Protein AF-0000000069045043 (afdb_homodimer)

Solvent-accessible surface area (backbone atoms only — not comparable to full-atom values): 36443 Å² total; per-residue (Å²): 128,81,71,66,73,74,71,68,75,73,84,64,50,57,37,24,39,25,36,49,48,78,44,70,79,37,54,28,30,69,81,49,90,93,50,76,61,40,66,25,35,36,39,40,37,34,17,74,70,58,68,29,57,47,62,41,77,30,69,52,78,46,38,66,45,44,50,44,46,50,32,36,48,14,39,69,45,25,48,47,45,34,39,33,30,49,80,47,67,37,53,51,46,36,51,52,53,47,49,52,32,47,52,55,46,65,68,32,66,74,41,56,43,58,47,86,82,80,71,64,44,76,45,71,43,62,87,79,61,70,76,62,62,66,68,60,51,48,51,52,49,52,50,51,53,49,48,50,55,48,47,62,75,45,80,34,33,65,68,52,46,46,36,44,40,28,47,50,29,27,38,63,17,35,44,73,60,29,60,64,56,90,47,74,86,51,77,55,52,38,24,32,22,32,73,56,41,73,34,76,42,42,64,76,70,69,77,86,46,80,84,52,57,67,90,73,41,52,72,70,51,43,50,52,33,38,50,48,51,45,39,54,53,44,58,61,53,46,44,53,48,62,38,45,65,59,41,63,82,54,85,61,72,71,86,50,72,55,39,43,27,34,52,59,92,63,92,58,62,81,65,54,70,52,46,29,28,29,71,40,75,45,56,44,96,84,65,48,61,53,33,29,31,32,31,35,75,65,64,54,71,50,79,42,49,47,89,47,44,29,60,47,48,45,79,78,58,55,63,58,59,74,67,66,59,78,80,77,79,126,127,82,71,66,72,74,69,68,76,73,82,65,50,58,36,24,39,24,37,47,48,78,46,71,79,36,55,29,30,68,82,50,90,92,52,76,62,40,65,26,33,36,38,39,38,34,17,73,71,59,69,28,56,46,62,42,78,32,68,52,78,44,36,67,48,46,53,44,47,50,32,38,49,14,38,70,45,25,47,48,45,32,38,34,31,51,79,46,66,38,53,52,48,37,51,51,52,46,50,52,32,47,53,54,46,64,67,32,65,75,41,55,42,59,49,86,82,80,71,64,44,74,44,70,44,60,86,81,60,69,76,61,61,65,68,59,52,49,52,51,49,50,48,52,54,48,49,48,55,48,46,61,75,45,79,35,33,65,67,52,44,46,34,43,41,28,48,48,30,26,38,64,17,37,44,72,60,28,61,63,58,90,47,75,86,52,75,54,52,38,25,32,20,33,73,56,42,72,37,75,42,42,61,77,69,68,78,86,46,81,83,52,60,67,90,73,41,52,72,72,50,42,49,51,33,37,51,50,50,44,38,54,52,44,58,63,53,46,44,52,49,64,39,46,66,59,41,63,80,54,84,62,70,72,86,52,74,56,40,43,25,33,52,58,92,64,92,57,62,78,66,54,69,54,46,29,28,30,71,40,75,46,57,45,95,83,65,47,62,53,32,31,31,32,30,36,75,65,64,55,72,49,77,43,50,47,89,47,44,28,62,47,50,46,80,77,60,56,59,57,59,73,68,63,58,77,79,77,75,128

Structure (mmCIF, N/CA/C/O backbone):
data_AF-0000000069045043-model_v1
#
loop_
_entity.id
_entity.type
_entity.pdbx_description
1 polymer 'Integrase catalytic domain-containing protein'
#
loop_
_atom_site.group_PDB
_atom_site.id
_atom_site.type_symbol
_atom_site.label_atom_id
_atom_site.label_alt_id
_atom_site.label_comp_id
_atom_site.label_asym_id
_atom_site.label_entity_id
_atom_site.label_seq_id
_atom_site.pdbx_PDB_ins_code
_atom_site.Cartn_x
_atom_site.Cartn_y
_atom_site.Cartn_z
_atom_site.occupancy
_atom_site.B_iso_or_equiv
_atom_site.auth_seq_id
_atom_site.auth_comp_id
_atom_site.auth_asym_id
_atom_site.auth_atom_id
_atom_site.pdbx_PDB_model_num
ATOM 1 N N . MET A 1 1 ? -32.781 -23.781 15.734 1 20.22 1 MET A N 1
ATOM 2 C CA . MET A 1 1 ? -32.156 -22.547 15.234 1 20.22 1 MET A CA 1
ATOM 3 C C . MET A 1 1 ? -30.953 -22.156 16.062 1 20.22 1 MET A C 1
ATOM 5 O O . MET A 1 1 ? -31.078 -21.641 17.172 1 20.22 1 MET A O 1
ATOM 9 N N . ALA A 1 2 ? -29.953 -22.938 16.031 1 26.94 2 ALA A N 1
ATOM 10 C CA . ALA A 1 2 ? -28.844 -22.766 16.969 1 26.94 2 ALA A CA 1
ATOM 11 C C . ALA A 1 2 ? -28.312 -21.328 16.938 1 26.94 2 ALA A C 1
ATOM 13 O O . ALA A 1 2 ? -28.297 -20.688 15.891 1 26.94 2 ALA A O 1
ATOM 14 N N . HIS A 1 3 ? -28.609 -20.625 17.906 1 25.45 3 HIS A N 1
ATOM 15 C CA . HIS A 1 3 ? -28.266 -19.219 18.125 1 25.45 3 HIS A CA 1
ATOM 16 C C . HIS A 1 3 ? -26.781 -18.984 17.828 1 25.45 3 HIS A C 1
ATOM 18 O O . HIS A 1 3 ? -25.922 -19.625 18.406 1 25.45 3 HIS A O 1
ATOM 24 N N . LEU A 1 4 ? -26.5 -18.891 16.594 1 29.31 4 LEU A N 1
ATOM 25 C CA . LEU A 1 4 ? -25.125 -18.5 16.266 1 29.31 4 LEU A CA 1
ATOM 26 C C . LEU A 1 4 ? -24.609 -17.453 17.266 1 29.31 4 LEU A C 1
ATOM 28 O O . LEU A 1 4 ? -25.344 -16.531 17.625 1 29.31 4 LEU A O 1
ATOM 32 N N . PRO A 1 5 ? -24 -18 18.312 1 30.56 5 PRO A N 1
ATOM 33 C CA . PRO A 1 5 ? -23.562 -17 19.281 1 30.56 5 PRO A CA 1
ATOM 34 C C . PRO A 1 5 ? -23.281 -15.641 18.625 1 30.56 5 PRO A C 1
ATOM 36 O O . PRO A 1 5 ? -22.859 -15.586 17.469 1 30.56 5 PRO A O 1
ATOM 39 N N . ARG A 1 6 ? -24.094 -14.633 18.828 1 32.44 6 ARG A N 1
ATOM 40 C CA . ARG A 1 6 ? -23.969 -13.219 18.484 1 32.44 6 ARG A CA 1
ATOM 41 C C . ARG A 1 6 ? -22.531 -12.734 18.641 1 32.44 6 ARG A C 1
ATOM 43 O O . ARG A 1 6 ? -22.266 -11.867 19.484 1 32.44 6 ARG A O 1
ATOM 50 N N . GLU A 1 7 ? -21.672 -13.594 19.109 1 34.06 7 GLU A N 1
ATOM 51 C CA . GLU A 1 7 ? -20.406 -12.875 19.141 1 34.06 7 GLU A CA 1
ATOM 52 C C . GLU A 1 7 ? -20.25 -11.977 17.922 1 34.06 7 GLU A C 1
ATOM 54 O O . GLU A 1 7 ? -20.344 -12.445 16.781 1 34.06 7 GLU A O 1
ATOM 59 N N . ARG A 1 8 ? -20.766 -10.805 17.938 1 33.97 8 ARG A N 1
ATOM 60 C CA . ARG A 1 8 ? -20.625 -9.648 17.062 1 33.97 8 ARG A CA 1
ATOM 61 C C . ARG A 1 8 ? -19.312 -9.727 16.281 1 33.97 8 ARG A C 1
ATOM 63 O O . ARG A 1 8 ? -18.234 -9.836 16.859 1 33.97 8 ARG A O 1
ATOM 70 N N . VAL A 1 9 ? -19.125 -10.5 15.391 1 40.47 9 VAL A N 1
ATOM 71 C CA . VAL A 1 9 ? -18.016 -10.477 14.453 1 40.47 9 VAL A CA 1
ATOM 72 C C . VAL A 1 9 ? -17.406 -9.078 14.422 1 40.47 9 VAL A C 1
ATOM 74 O O . VAL A 1 9 ? -18.047 -8.125 13.984 1 40.47 9 VAL A O 1
ATOM 77 N N . THR A 1 10 ? -16.906 -8.508 15.469 1 49.28 10 THR A N 1
ATOM 78 C CA . THR A 1 10 ? -16.203 -7.23 15.469 1 49.28 10 THR A CA 1
ATOM 79 C C . THR A 1 10 ? -15.352 -7.086 14.211 1 49.28 10 THR A C 1
ATOM 81 O O . THR A 1 10 ? -14.445 -7.891 13.977 1 49.28 10 THR A O 1
ATOM 84 N N . TYR A 1 11 ? -15.852 -6.617 13.117 1 66.75 11 TYR A N 1
ATOM 85 C CA . TYR A 1 11 ? -15.211 -6.309 11.844 1 66.75 11 TYR A CA 1
ATOM 86 C C . TYR A 1 11 ? -13.875 -5.602 12.07 1 66.75 11 TYR A C 1
ATOM 88 O O . TYR A 1 11 ? -13.805 -4.633 12.828 1 66.75 11 TYR A O 1
ATOM 96 N N . ALA A 1 12 ? -12.836 -6.363 11.977 1 83.31 12 ALA A N 1
ATOM 97 C CA . ALA A 1 12 ? -11.523 -5.73 12 1 83.31 12 ALA A CA 1
ATOM 98 C C . ALA A 1 12 ? -11.016 -5.445 10.594 1 83.31 12 ALA A C 1
ATOM 100 O O . ALA A 1 12 ? -11.219 -6.254 9.68 1 83.31 12 ALA A O 1
ATOM 101 N N . ARG A 1 13 ? -10.586 -4.285 10.453 1 91.19 13 ARG A N 1
ATOM 102 C CA . ARG A 1 13 ? -9.992 -3.889 9.18 1 91.19 13 ARG A CA 1
ATOM 103 C C . ARG A 1 13 ? -8.836 -4.805 8.805 1 91.19 13 ARG A C 1
ATOM 105 O O . ARG A 1 13 ? -8.172 -5.371 9.68 1 91.19 13 ARG A O 1
ATOM 112 N N . PRO A 1 14 ? -8.641 -4.98 7.539 1 94.31 14 PRO A N 1
ATOM 113 C CA . PRO A 1 14 ? -7.449 -5.746 7.148 1 94.31 14 PRO A CA 1
ATOM 114 C C . PRO A 1 14 ? -6.176 -5.234 7.816 1 94.31 14 PRO A C 1
ATOM 116 O O . PRO A 1 14 ? -5.969 -4.02 7.918 1 94.31 14 PRO A O 1
ATOM 119 N N . PHE A 1 15 ? -5.434 -6.172 8.406 1 94.75 15 PHE A N 1
ATOM 120 C CA . PHE A 1 15 ? -4.109 -5.977 8.992 1 94.75 15 PHE A CA 1
ATOM 121 C C . PHE A 1 15 ? -4.211 -5.262 10.328 1 94.75 15 PHE A C 1
ATOM 123 O O . PHE A 1 15 ? -3.199 -4.844 10.898 1 94.75 15 PHE A O 1
ATOM 130 N N . ALA A 1 16 ? -5.426 -5.031 10.867 1 93.31 16 ALA A N 1
ATOM 131 C CA . ALA A 1 16 ? -5.531 -4.555 12.25 1 93.31 16 ALA A CA 1
ATOM 132 C C . ALA A 1 16 ? -4.805 -5.488 13.211 1 93.31 16 ALA A C 1
ATOM 134 O O . ALA A 1 16 ? -4.168 -5.035 14.164 1 93.31 16 ALA A O 1
ATOM 135 N N . ARG A 1 17 ? -4.949 -6.758 12.922 1 92.19 17 ARG A N 1
ATOM 136 C CA . ARG A 1 17 ? -4.188 -7.805 13.602 1 92.19 17 ARG A CA 1
ATOM 137 C C . ARG A 1 17 ? -3.229 -8.492 12.633 1 92.19 17 ARG A C 1
ATOM 139 O O . ARG A 1 17 ? -3.66 -9.133 11.672 1 92.19 17 ARG A O 1
ATOM 146 N N . SER A 1 18 ? -1.946 -8.32 12.945 1 92.62 18 SER A N 1
ATOM 147 C CA . SER A 1 18 ? -0.973 -8.773 11.961 1 92.62 18 SER A CA 1
ATOM 148 C C . SER A 1 18 ? 0.143 -9.578 12.617 1 92.62 18 SER A C 1
ATOM 150 O O . SER A 1 18 ? 0.594 -9.242 13.719 1 92.62 18 SER A O 1
ATOM 152 N N . GLY A 1 19 ? 0.479 -10.711 11.992 1 90.69 19 GLY A N 1
ATOM 153 C CA . GLY A 1 19 ? 1.694 -11.43 12.344 1 90.69 19 GLY A CA 1
ATOM 154 C C . GLY A 1 19 ? 2.92 -10.93 11.609 1 90.69 19 GLY A C 1
ATOM 155 O O . GLY A 1 19 ? 2.838 -10.547 10.438 1 90.69 19 GLY A O 1
ATOM 156 N N . LEU A 1 20 ? 4.059 -10.984 12.359 1 90.5 20 LEU A N 1
ATOM 157 C CA . LEU A 1 20 ? 5.316 -10.484 11.82 1 90.5 20 LEU A CA 1
ATOM 158 C C . LEU A 1 20 ? 6.379 -11.578 11.805 1 90.5 20 LEU A C 1
ATOM 160 O O . LEU A 1 20 ? 6.516 -12.32 12.781 1 90.5 20 LEU A O 1
ATOM 164 N N . ASP A 1 21 ? 7.109 -11.586 10.633 1 86.81 21 ASP A N 1
ATOM 165 C CA . ASP A 1 21 ? 8.242 -12.492 10.516 1 86.81 21 ASP A CA 1
ATOM 166 C C . ASP A 1 21 ? 9.281 -11.953 9.531 1 86.81 21 ASP A C 1
ATOM 168 O O . ASP A 1 21 ? 8.961 -11.117 8.688 1 86.81 21 ASP A O 1
ATOM 172 N N . PHE A 1 22 ? 10.523 -12.406 9.727 1 88.12 22 PHE A N 1
ATOM 173 C CA . PHE A 1 22 ? 11.586 -12.062 8.789 1 88.12 22 PHE A CA 1
ATOM 174 C C . PHE A 1 22 ? 12.008 -13.281 7.977 1 88.12 22 PHE A C 1
ATOM 176 O O . PHE A 1 22 ? 11.945 -14.406 8.469 1 88.12 22 PHE A O 1
ATOM 183 N N . CYS A 1 23 ? 12.289 -12.992 6.762 1 88.69 23 CYS A N 1
ATOM 184 C CA . CYS A 1 23 ? 12.93 -13.992 5.91 1 88.69 23 CYS A CA 1
ATOM 185 C C . CYS A 1 23 ? 14.219 -13.445 5.301 1 88.69 23 CYS A C 1
ATOM 187 O O . CYS A 1 23 ? 14.328 -12.25 5.043 1 88.69 23 CYS A O 1
ATOM 189 N N . GLY A 1 24 ? 15.164 -14.383 5.035 1 87.25 24 GLY A N 1
ATOM 190 C CA . GLY A 1 24 ? 16.453 -13.984 4.496 1 87.25 24 GLY A CA 1
ATOM 191 C C . GLY A 1 24 ? 17.625 -14.641 5.211 1 87.25 24 GLY A C 1
ATOM 192 O O . GLY A 1 24 ? 17.438 -15.57 6 1 87.25 24 GLY A O 1
ATOM 193 N N . PRO A 1 25 ? 18.891 -14.242 4.902 1 90 25 PRO A N 1
ATOM 194 C CA . PRO A 1 25 ? 19.266 -13.055 4.141 1 90 25 PRO A CA 1
ATOM 195 C C . PRO A 1 25 ? 19.188 -13.266 2.629 1 90 25 PRO A C 1
ATOM 197 O O . PRO A 1 25 ? 19.219 -14.406 2.164 1 90 25 PRO A O 1
ATOM 200 N N . ILE A 1 26 ? 18.969 -12.148 1.922 1 91.75 26 ILE A N 1
ATOM 201 C CA . ILE A 1 26 ? 19.062 -12.125 0.467 1 91.75 26 ILE A CA 1
ATOM 202 C C . ILE A 1 26 ? 20.141 -11.12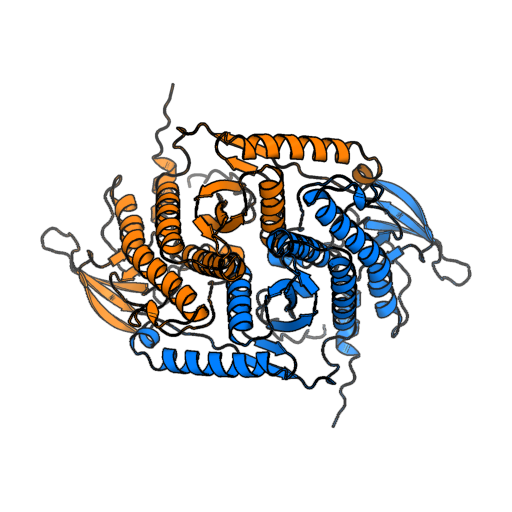5 0.037 1 91.75 26 ILE A C 1
ATOM 204 O O . ILE A 1 26 ? 20.453 -10.195 0.779 1 91.75 26 ILE A O 1
ATOM 208 N N . LEU A 1 27 ? 20.672 -11.32 -1.082 1 90.44 27 LEU A N 1
ATOM 209 C CA . LEU A 1 27 ? 21.734 -10.438 -1.571 1 90.44 27 LEU A CA 1
ATOM 210 C C . LEU A 1 27 ? 21.172 -9.375 -2.502 1 90.44 27 LEU A C 1
ATOM 212 O O . LEU A 1 27 ? 20.391 -9.68 -3.414 1 90.44 27 LEU A O 1
ATOM 216 N N . ILE A 1 28 ? 21.531 -8.172 -2.217 1 89.38 28 ILE A N 1
ATOM 217 C CA . ILE A 1 28 ? 21.047 -7.031 -2.994 1 89.38 28 ILE A CA 1
ATOM 218 C C . ILE A 1 28 ? 22.234 -6.348 -3.684 1 89.38 28 ILE A C 1
ATOM 220 O O . ILE A 1 28 ? 23.25 -6.055 -3.045 1 89.38 28 ILE A O 1
ATOM 224 N N . ARG A 1 29 ? 22.016 -6.059 -4.875 1 86.69 29 ARG A N 1
ATOM 225 C CA . ARG A 1 29 ? 23.047 -5.398 -5.68 1 86.69 29 ARG A CA 1
ATOM 226 C C . ARG A 1 29 ? 23.047 -3.893 -5.43 1 86.69 29 ARG A C 1
ATOM 228 O O . ARG A 1 29 ? 21.984 -3.264 -5.367 1 86.69 29 ARG A O 1
ATOM 235 N N . SER A 1 30 ? 24.172 -3.229 -5.223 1 75.38 30 SER A N 1
ATOM 236 C CA . SER A 1 30 ? 24.281 -1.797 -4.965 1 75.38 30 SER A CA 1
ATOM 237 C C . SER A 1 30 ? 24 -0.984 -6.227 1 75.38 30 SER A C 1
ATOM 239 O O . SER A 1 30 ? 23.609 0.182 -6.145 1 75.38 30 SER A O 1
ATOM 241 N N . GLY A 1 31 ? 23.906 -1.596 -7.406 1 64.19 31 GLY A N 1
ATOM 242 C CA . GLY A 1 31 ? 23.719 -0.883 -8.656 1 64.19 31 GLY A CA 1
ATOM 243 C C . GLY A 1 31 ? 25.016 -0.369 -9.258 1 64.19 31 GLY A C 1
ATOM 244 O O . GLY A 1 31 ? 25.031 0.119 -10.391 1 64.19 31 GLY A O 1
ATOM 245 N N . ARG A 1 32 ? 26.078 -0.341 -8.445 1 65.81 32 ARG A N 1
ATOM 246 C CA . ARG A 1 32 ? 27.344 0.152 -8.953 1 65.81 32 ARG A CA 1
ATOM 247 C C . ARG A 1 32 ? 28.297 -1 -9.258 1 65.81 32 ARG A C 1
ATOM 249 O O . ARG A 1 32 ? 28.266 -2.031 -8.586 1 65.81 32 ARG A O 1
ATOM 256 N N . ARG A 1 33 ? 29.094 -0.622 -10.32 1 64.94 33 ARG A N 1
ATOM 257 C CA . ARG A 1 33 ? 30.062 -1.617 -10.773 1 64.94 33 ARG A CA 1
ATOM 258 C C . ARG A 1 33 ? 31.156 -1.844 -9.727 1 64.94 33 ARG A C 1
ATOM 260 O O . ARG A 1 33 ? 31.609 -0.895 -9.094 1 64.94 33 ARG A O 1
ATOM 267 N N . LYS A 1 34 ? 31.344 -3.141 -9.414 1 67.94 34 LYS A N 1
ATOM 268 C CA . LYS A 1 34 ? 32.5 -3.582 -8.617 1 67.94 34 LYS A CA 1
ATOM 269 C C . LYS A 1 34 ? 32.188 -3.451 -7.125 1 67.94 34 LYS A C 1
ATOM 271 O O . LYS A 1 34 ? 33.125 -3.318 -6.32 1 67.94 34 LYS A O 1
ATOM 276 N N . VAL A 1 35 ? 31.016 -3.092 -6.793 1 73 35 VAL A N 1
ATOM 277 C CA . VAL A 1 35 ? 30.672 -3.078 -5.375 1 73 35 VAL A CA 1
ATOM 278 C C . VAL A 1 35 ? 29.984 -4.391 -4.996 1 73 35 VAL A C 1
ATOM 280 O O . VAL A 1 35 ? 29.109 -4.871 -5.715 1 73 35 VAL A O 1
ATOM 283 N N . SER A 1 36 ? 30.516 -4.992 -3.969 1 82.56 36 SER A N 1
ATOM 284 C CA . SER A 1 36 ? 29.984 -6.262 -3.496 1 82.56 36 SER A CA 1
ATOM 285 C C . SER A 1 36 ? 28.531 -6.117 -3.057 1 82.56 36 SER A C 1
ATOM 287 O O . SER A 1 36 ? 28.125 -5.062 -2.564 1 82.56 36 SER A O 1
ATOM 289 N N . PRO A 1 37 ? 27.703 -7.082 -3.295 1 87.44 37 PRO A N 1
ATOM 290 C CA . PRO A 1 37 ? 26.312 -7.062 -2.859 1 87.44 37 PRO A CA 1
ATOM 291 C C . PRO A 1 37 ? 26.172 -6.969 -1.343 1 87.44 37 PRO A C 1
ATOM 293 O O . PRO A 1 37 ? 27.094 -7.324 -0.607 1 87.44 37 PRO A O 1
ATOM 296 N N . THR A 1 38 ? 25.109 -6.355 -0.968 1 87.62 38 THR A N 1
ATOM 297 C CA . THR A 1 38 ? 24.812 -6.227 0.454 1 87.62 38 THR A CA 1
ATOM 298 C C . THR A 1 38 ? 23.688 -7.176 0.858 1 87.62 38 THR A C 1
ATOM 300 O O . THR A 1 38 ? 22.891 -7.59 0.019 1 87.62 38 THR A O 1
ATOM 303 N N . LYS A 1 39 ? 23.75 -7.496 2.127 1 89.19 39 LYS A N 1
ATOM 304 C CA . LYS A 1 39 ? 22.688 -8.359 2.646 1 89.19 39 LYS A CA 1
ATOM 305 C C . LYS A 1 39 ? 21.422 -7.562 2.947 1 89.19 39 LYS A C 1
ATOM 307 O O . LYS A 1 39 ? 21.5 -6.426 3.414 1 89.19 39 LYS A O 1
ATOM 312 N N . GLY A 1 40 ? 20.266 -8.156 2.547 1 91.12 40 GLY A N 1
ATOM 313 C CA . GLY A 1 40 ? 18.953 -7.637 2.896 1 91.12 40 GLY A CA 1
ATOM 314 C C . GLY A 1 40 ? 18 -8.711 3.404 1 91.12 40 GLY A C 1
ATOM 315 O O . GLY A 1 40 ? 18.344 -9.898 3.393 1 91.12 40 GLY A O 1
ATOM 316 N N . TYR A 1 41 ? 16.953 -8.281 3.969 1 92.44 41 TYR A N 1
ATOM 317 C CA . TYR A 1 41 ? 15.945 -9.18 4.516 1 92.44 41 TYR A CA 1
ATOM 318 C C . TYR A 1 41 ? 14.547 -8.789 4.035 1 92.44 41 TYR A C 1
ATOM 320 O O . TYR A 1 41 ? 14.359 -7.715 3.465 1 92.44 41 TYR A O 1
ATOM 328 N N . ILE A 1 42 ? 13.633 -9.711 4.133 1 94 42 ILE A N 1
ATOM 329 C CA . ILE A 1 42 ? 12.242 -9.461 3.781 1 94 42 ILE A CA 1
ATOM 330 C C . ILE A 1 42 ? 11.375 -9.539 5.035 1 94 42 ILE A C 1
ATOM 332 O O . ILE A 1 42 ? 11.383 -10.547 5.746 1 94 42 ILE A O 1
ATOM 336 N N . CYS A 1 43 ? 10.75 -8.477 5.348 1 94.19 43 CYS A N 1
ATOM 337 C CA . CYS A 1 43 ? 9.758 -8.477 6.414 1 94.19 43 CYS A CA 1
ATOM 338 C C . CYS A 1 43 ? 8.391 -8.922 5.895 1 94.19 43 CYS A C 1
ATOM 340 O O . CYS A 1 43 ? 7.871 -8.336 4.941 1 94.19 43 CYS A O 1
ATOM 342 N N . VAL A 1 44 ? 7.855 -9.922 6.516 1 93.62 44 VAL A N 1
ATOM 343 C CA . VAL A 1 44 ? 6.578 -10.484 6.09 1 93.62 44 VAL A CA 1
ATOM 344 C C . VAL A 1 44 ? 5.5 -10.156 7.121 1 93.62 44 VAL A C 1
ATOM 346 O O . VAL A 1 44 ? 5.617 -10.523 8.289 1 93.62 44 VAL A O 1
ATOM 349 N N . PHE A 1 45 ? 4.496 -9.391 6.707 1 94.56 45 PHE A N 1
ATOM 350 C CA . PHE A 1 45 ? 3.307 -9.141 7.516 1 94.56 45 PHE A CA 1
ATOM 351 C C . PHE A 1 45 ? 2.152 -10.031 7.07 1 94.56 45 PHE A C 1
ATOM 353 O O . PHE A 1 45 ? 1.829 -10.094 5.883 1 94.56 45 PHE A O 1
ATOM 360 N N . VAL A 1 46 ? 1.569 -10.734 7.973 1 92.19 46 VAL A N 1
ATOM 361 C CA . VAL A 1 46 ? 0.439 -11.602 7.668 1 92.19 46 VAL A CA 1
ATOM 362 C C . VAL A 1 46 ? -0.809 -11.102 8.391 1 92.19 46 VAL A C 1
ATOM 364 O O . VAL A 1 46 ? -0.804 -10.945 9.617 1 92.19 46 VAL A O 1
ATOM 367 N N . CYS A 1 47 ? -1.792 -10.844 7.621 1 92.81 47 CYS A N 1
ATOM 368 C CA . CYS A 1 47 ? -3.051 -10.398 8.203 1 92.81 47 CYS A CA 1
ATOM 369 C C . CYS A 1 47 ? -3.797 -11.555 8.859 1 92.81 47 CYS A C 1
ATOM 371 O O . CYS A 1 47 ? -4.133 -12.531 8.195 1 92.81 47 CYS A O 1
ATOM 373 N N . MET A 1 48 ? -4.156 -11.422 10.055 1 86.06 48 MET A N 1
ATOM 374 C CA . MET A 1 48 ? -4.84 -12.484 10.781 1 86.06 48 MET A CA 1
ATOM 375 C C . MET A 1 48 ? -6.348 -12.414 10.555 1 86.06 48 MET A C 1
ATOM 377 O O . MET A 1 48 ? -7.082 -13.305 10.977 1 86.06 48 MET A O 1
ATOM 381 N N . VAL A 1 49 ? -6.75 -11.398 9.898 1 85.12 49 VAL A N 1
ATOM 382 C CA . VAL A 1 49 ? -8.18 -11.195 9.648 1 85.12 49 VAL A CA 1
ATOM 383 C C . VAL A 1 49 ? -8.547 -11.734 8.273 1 85.12 49 VAL A C 1
ATOM 385 O O . VAL A 1 49 ? -9.5 -12.5 8.125 1 85.12 49 VAL A O 1
ATOM 388 N N . THR A 1 50 ? -7.773 -11.461 7.266 1 88.75 50 THR A N 1
ATOM 389 C CA . THR A 1 50 ? -8.148 -11.742 5.883 1 88.75 50 THR A CA 1
ATOM 390 C C . THR A 1 50 ? -7.156 -12.711 5.242 1 88.75 50 THR A C 1
ATOM 392 O O . THR A 1 50 ? -7.336 -13.109 4.09 1 88.75 50 THR A O 1
ATOM 395 N N . ARG A 1 51 ? -6.043 -13.039 5.867 1 86.12 51 ARG A N 1
ATOM 396 C CA . ARG A 1 51 ? -4.969 -13.898 5.379 1 86.12 51 ARG A CA 1
ATOM 397 C C . ARG A 1 51 ? -4.168 -13.211 4.281 1 86.12 51 ARG A C 1
ATOM 399 O O . ARG A 1 51 ? -3.459 -13.867 3.518 1 86.12 51 ARG A O 1
ATOM 406 N N . ALA A 1 52 ? -4.309 -11.93 4.176 1 93.06 52 ALA A N 1
ATOM 407 C CA . ALA A 1 52 ? -3.496 -11.164 3.238 1 93.06 52 ALA A CA 1
ATOM 408 C C . ALA A 1 52 ? -2.041 -11.094 3.697 1 93.06 52 ALA A C 1
ATOM 410 O O . ALA A 1 52 ? -1.75 -11.273 4.883 1 93.06 52 ALA A O 1
ATOM 411 N N . ILE A 1 53 ? -1.232 -10.914 2.762 1 93.75 53 ILE A N 1
ATOM 412 C CA . ILE A 1 53 ? 0.199 -10.828 3.029 1 93.75 53 ILE A CA 1
ATOM 413 C C . ILE A 1 53 ? 0.738 -9.484 2.531 1 93.75 53 ILE A C 1
ATOM 415 O O . ILE A 1 53 ? 0.283 -8.969 1.51 1 93.75 53 ILE A O 1
ATOM 419 N N . HIS A 1 54 ? 1.618 -8.867 3.289 1 96.81 54 HIS A N 1
ATOM 420 C CA . HIS A 1 54 ? 2.348 -7.668 2.904 1 96.81 54 HIS A CA 1
ATOM 421 C C . HIS A 1 54 ? 3.854 -7.863 3.057 1 96.81 54 HIS A C 1
ATOM 423 O O . HIS A 1 54 ? 4.32 -8.328 4.098 1 96.81 54 HIS A O 1
ATOM 429 N N . LEU A 1 55 ? 4.609 -7.582 1.987 1 96.44 55 LEU A N 1
ATOM 430 C CA . LEU A 1 55 ? 6.051 -7.812 1.98 1 96.44 55 LEU A CA 1
ATOM 431 C C . LEU A 1 55 ? 6.809 -6.496 1.903 1 96.44 55 LEU A C 1
ATOM 433 O O . LEU A 1 55 ? 6.477 -5.629 1.09 1 96.44 55 LEU A O 1
ATOM 437 N N . GLU A 1 56 ? 7.805 -6.355 2.732 1 97 56 GLU A N 1
ATOM 438 C CA . GLU A 1 56 ? 8.688 -5.191 2.717 1 97 56 GLU A CA 1
ATOM 439 C C . GLU A 1 56 ? 10.156 -5.609 2.705 1 97 56 GLU A C 1
ATOM 441 O O . GLU A 1 56 ? 10.555 -6.516 3.438 1 97 56 GLU A O 1
ATOM 446 N N . LEU A 1 57 ? 10.898 -4.953 1.845 1 95.38 57 LEU A N 1
ATOM 447 C CA . LEU A 1 57 ? 12.344 -5.133 1.866 1 95.38 57 LEU A CA 1
ATOM 448 C C . LEU A 1 57 ? 12.977 -4.32 2.988 1 95.38 57 LEU A C 1
ATOM 450 O O . LEU A 1 57 ? 12.609 -3.16 3.201 1 95.38 57 LEU A O 1
ATOM 454 N N . VAL A 1 58 ? 13.875 -4.949 3.711 1 92.44 58 VAL A N 1
ATOM 455 C CA . VAL A 1 58 ? 14.555 -4.285 4.816 1 92.44 58 VAL A CA 1
ATOM 456 C C . VAL A 1 58 ? 16.062 -4.469 4.672 1 92.44 58 VAL A C 1
ATOM 458 O O . VAL A 1 58 ? 16.531 -5.562 4.359 1 92.44 58 VAL A O 1
ATOM 461 N N . SER A 1 59 ? 16.828 -3.41 4.941 1 89.5 59 SER A N 1
ATOM 462 C CA . SER A 1 59 ? 18.266 -3.42 4.699 1 89.5 59 SER A CA 1
ATOM 463 C C . SER A 1 59 ? 19 -4.148 5.812 1 89.5 59 SER A C 1
ATOM 465 O O . SER A 1 59 ? 20.094 -4.691 5.594 1 89.5 59 SER A O 1
ATOM 467 N N . SER A 1 60 ? 18.5 -4.125 7.023 1 88.62 60 SER A N 1
ATOM 468 C CA . SER A 1 60 ? 19.125 -4.809 8.148 1 88.62 60 SER A CA 1
ATOM 469 C C . SER A 1 60 ? 18.109 -5.227 9.195 1 88.62 60 SER A C 1
ATOM 471 O O . SER A 1 60 ? 16.922 -4.875 9.086 1 88.62 60 SER A O 1
ATOM 473 N N . LEU A 1 61 ? 18.609 -5.953 10.18 1 89.12 61 LEU A N 1
ATOM 474 C CA . LEU A 1 61 ? 17.719 -6.43 11.234 1 89.12 61 LEU A CA 1
ATOM 475 C C . LEU A 1 61 ? 17.781 -5.523 12.453 1 89.12 61 LEU A C 1
ATOM 477 O O . LEU A 1 61 ? 17.5 -5.957 13.57 1 89.12 61 LEU A O 1
ATOM 481 N N . SER A 1 62 ? 18.188 -4.332 12.234 1 88.38 62 SER A N 1
ATOM 482 C CA . SER A 1 62 ? 18.234 -3.385 13.344 1 88.38 62 SER A CA 1
ATOM 483 C C . SER A 1 62 ? 16.844 -2.928 13.742 1 88.38 62 SER A C 1
ATOM 485 O O . SER A 1 62 ? 15.898 -3.025 12.953 1 88.38 62 SER A O 1
ATOM 487 N N . THR A 1 63 ? 16.719 -2.441 14.945 1 88.56 63 THR A N 1
ATOM 488 C CA . THR A 1 63 ? 15.453 -1.914 15.453 1 88.56 63 THR A CA 1
ATOM 489 C C . THR A 1 63 ? 14.992 -0.718 14.633 1 88.56 63 THR A C 1
ATOM 491 O O . THR A 1 63 ? 13.797 -0.589 14.328 1 88.56 63 THR A O 1
ATOM 494 N N . GLU A 1 64 ? 15.852 0.131 14.227 1 88 64 GLU A N 1
ATOM 495 C CA . GLU A 1 64 ? 15.523 1.318 13.445 1 88 64 GLU A CA 1
ATOM 496 C C . GLU A 1 64 ? 14.969 0.938 12.07 1 88 64 GLU A C 1
ATOM 498 O O . GLU A 1 64 ? 13.977 1.503 11.617 1 88 64 GLU A O 1
ATOM 503 N N . ASP A 1 65 ? 15.656 -0.038 11.469 1 90.31 65 ASP A N 1
ATOM 504 C CA . ASP A 1 65 ? 15.195 -0.486 10.156 1 90.31 65 ASP A CA 1
ATOM 505 C C . ASP A 1 65 ? 13.828 -1.147 10.242 1 90.31 65 ASP A C 1
ATOM 507 O O . ASP A 1 65 ? 13 -0.998 9.344 1 90.31 65 ASP A O 1
ATOM 511 N N . PHE A 1 66 ? 13.664 -1.839 11.359 1 92.56 66 PHE A N 1
ATOM 512 C CA . PHE A 1 66 ? 12.344 -2.441 11.523 1 92.56 66 PHE A CA 1
ATOM 513 C C . PHE A 1 66 ? 11.281 -1.367 11.734 1 92.56 66 PHE A C 1
ATOM 515 O O . PHE A 1 66 ? 10.188 -1.456 11.172 1 92.56 66 PHE A O 1
ATOM 522 N N . LEU A 1 67 ? 11.523 -0.371 12.523 1 92.25 67 LEU A N 1
ATOM 523 C CA . LEU A 1 67 ? 10.562 0.702 12.758 1 92.25 67 LEU A CA 1
ATOM 524 C C . LEU A 1 67 ? 10.234 1.436 11.461 1 92.25 67 LEU A C 1
ATOM 526 O O . LEU A 1 67 ? 9.086 1.82 11.227 1 92.25 67 LEU A O 1
ATOM 530 N N . ALA A 1 68 ? 11.266 1.635 10.648 1 93.5 68 ALA A N 1
ATOM 531 C CA . ALA A 1 68 ? 11.047 2.223 9.328 1 93.5 68 ALA A CA 1
ATOM 532 C C . ALA A 1 68 ? 10.125 1.345 8.484 1 93.5 68 ALA A C 1
ATOM 534 O O . ALA A 1 68 ? 9.219 1.849 7.816 1 93.5 68 ALA A O 1
ATOM 535 N N . THR A 1 69 ? 10.359 0.1 8.57 1 95.19 69 THR A N 1
ATOM 536 C CA . THR A 1 69 ? 9.547 -0.862 7.832 1 95.19 69 THR A CA 1
ATOM 537 C C . THR A 1 69 ? 8.109 -0.858 8.336 1 95.19 69 THR A C 1
ATOM 539 O O . THR A 1 69 ? 7.168 -0.89 7.535 1 95.19 69 THR A O 1
ATOM 542 N N . LEU A 1 70 ? 7.988 -0.823 9.625 1 94.75 70 LEU A N 1
ATOM 543 C CA . LEU A 1 70 ? 6.66 -0.76 10.227 1 94.75 70 LEU A CA 1
ATOM 544 C C . LEU A 1 70 ? 5.922 0.497 9.781 1 94.75 70 LEU A C 1
ATOM 546 O O . LEU A 1 70 ? 4.719 0.451 9.508 1 94.75 70 LEU A O 1
ATOM 550 N N . SER A 1 71 ? 6.602 1.585 9.695 1 95.31 71 SER A N 1
ATOM 551 C CA . SER A 1 71 ? 6.004 2.832 9.227 1 95.31 71 SER A CA 1
ATOM 552 C C . SER A 1 71 ? 5.531 2.715 7.785 1 95.31 71 SER A C 1
ATOM 554 O O . SER A 1 71 ? 4.441 3.182 7.445 1 95.31 71 SER A O 1
ATOM 556 N N . ARG A 1 72 ? 6.367 2.107 6.934 1 96.94 72 ARG A N 1
ATOM 557 C CA . ARG A 1 72 ? 5.949 1.905 5.547 1 96.94 72 ARG A CA 1
ATOM 558 C C . ARG A 1 72 ? 4.699 1.035 5.473 1 96.94 72 ARG A C 1
ATOM 560 O O . ARG A 1 72 ? 3.764 1.348 4.734 1 96.94 72 ARG A O 1
ATOM 567 N N . PHE A 1 73 ? 4.742 0.005 6.281 1 97.12 73 PHE A N 1
ATOM 568 C CA . PHE A 1 73 ? 3.621 -0.927 6.312 1 97.12 73 PHE A CA 1
ATOM 569 C C . PHE A 1 73 ? 2.344 -0.222 6.75 1 97.12 73 PHE A C 1
ATOM 571 O O . PHE A 1 73 ? 1.323 -0.291 6.059 1 97.12 73 PHE A O 1
ATOM 578 N N . MET A 1 74 ? 2.348 0.513 7.793 1 96.06 74 MET A N 1
ATOM 579 C CA . MET A 1 74 ? 1.162 1.159 8.352 1 96.06 74 MET A CA 1
ATOM 580 C C . MET A 1 74 ? 0.711 2.322 7.473 1 96.06 74 MET A C 1
ATOM 582 O O . MET A 1 74 ? -0.477 2.643 7.422 1 96.06 74 MET A O 1
ATOM 586 N N . ALA A 1 75 ? 1.624 2.943 6.809 1 96.5 75 ALA A N 1
ATOM 587 C CA . ALA A 1 75 ? 1.277 4.023 5.887 1 96.5 75 ALA A CA 1
ATOM 588 C C . ALA A 1 75 ? 0.391 3.514 4.754 1 96.5 75 ALA A C 1
ATOM 590 O O . ALA A 1 75 ? -0.446 4.254 4.23 1 96.5 75 ALA A O 1
ATOM 591 N N . ARG A 1 76 ? 0.579 2.248 4.402 1 95.94 76 ARG A N 1
ATOM 592 C CA . ARG A 1 76 ? -0.119 1.709 3.238 1 95.94 76 ARG A CA 1
ATOM 593 C C . ARG A 1 76 ? -1.312 0.858 3.662 1 95.94 76 ARG A C 1
ATOM 595 O O . ARG A 1 76 ? -2.316 0.79 2.949 1 95.94 76 ARG A O 1
ATOM 602 N N . ARG A 1 77 ? -1.172 0.186 4.801 1 96.94 77 ARG A N 1
ATOM 603 C CA . ARG A 1 77 ? -2.188 -0.79 5.18 1 96.94 77 ARG A CA 1
ATOM 604 C C . ARG A 1 77 ? -2.957 -0.326 6.414 1 96.94 77 ARG A C 1
ATOM 606 O O . ARG A 1 77 ? -3.928 -0.966 6.82 1 96.94 77 ARG A O 1
ATOM 613 N N . GLY A 1 78 ? -2.535 0.753 7.023 1 94.06 78 GLY A N 1
ATOM 614 C CA . GLY A 1 78 ? -3.207 1.267 8.211 1 94.06 78 GLY A CA 1
ATOM 615 C C . GLY A 1 78 ? -2.572 0.798 9.5 1 94.06 78 GLY A C 1
ATOM 616 O O . GLY A 1 78 ? -1.753 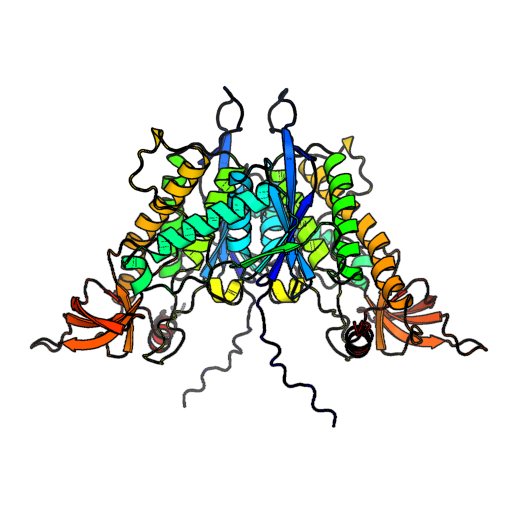-0.124 9.5 1 94.06 78 GLY A O 1
ATOM 617 N N . GLN A 1 79 ? -2.998 1.393 10.516 1 92.31 79 GLN A N 1
ATOM 618 C CA . GLN A 1 79 ? -2.416 1.107 11.828 1 92.31 79 GLN A CA 1
ATOM 619 C C . GLN A 1 79 ? -2.848 -0.266 12.336 1 92.31 79 GLN A C 1
ATOM 621 O O . GLN A 1 79 ? -4.035 -0.601 12.297 1 92.31 79 GLN A O 1
ATOM 626 N N . CYS A 1 80 ? -1.852 -0.968 12.859 1 91.81 80 CYS A N 1
ATOM 627 C CA . CYS A 1 80 ? -2.133 -2.236 13.523 1 91.81 80 CYS A CA 1
ATOM 628 C C . CYS A 1 80 ? -2.562 -2.016 14.969 1 91.81 80 CYS A C 1
ATOM 630 O O . CYS A 1 80 ? -2.02 -1.148 15.656 1 91.81 80 CYS A O 1
ATOM 632 N N . THR A 1 81 ? -3.51 -2.807 15.406 1 89.69 81 THR A N 1
ATOM 633 C CA . THR A 1 81 ? -3.877 -2.807 16.812 1 89.69 81 THR A CA 1
ATOM 634 C C . THR A 1 81 ? -3.104 -3.881 17.578 1 89.69 81 THR A C 1
ATOM 636 O O . THR A 1 81 ? -2.689 -3.666 18.719 1 89.69 81 THR A O 1
ATOM 639 N N . ASN A 1 82 ? -2.943 -4.984 16.891 1 90.94 82 ASN A N 1
ATOM 640 C CA . ASN A 1 82 ? -2.217 -6.109 17.469 1 90.94 82 ASN A CA 1
ATOM 641 C C . ASN A 1 82 ? -1.126 -6.617 16.531 1 90.94 82 ASN A C 1
ATOM 643 O O . ASN A 1 82 ? -1.365 -6.801 15.336 1 90.94 82 ASN A O 1
ATOM 647 N N . LEU A 1 83 ? 0.004 -6.77 17.141 1 91.44 83 LEU A N 1
ATOM 648 C CA . LEU A 1 83 ? 1.124 -7.363 16.422 1 91.44 83 LEU A CA 1
ATOM 649 C C . LEU A 1 83 ? 1.59 -8.648 17.094 1 91.44 83 LEU A C 1
ATOM 651 O O . LEU A 1 83 ? 1.648 -8.719 18.328 1 91.44 83 LEU A O 1
ATOM 655 N N . PHE A 1 84 ? 1.858 -9.656 16.297 1 89 84 PHE A N 1
ATOM 656 C CA . PHE A 1 84 ? 2.342 -10.938 16.781 1 89 84 PHE A CA 1
ATOM 657 C C . PHE A 1 84 ? 3.684 -11.289 16.156 1 89 84 PHE A C 1
ATOM 659 O O . PHE A 1 84 ? 3.848 -11.195 14.938 1 89 84 PHE A O 1
ATOM 666 N N . SER A 1 85 ? 4.66 -11.594 16.906 1 88.94 85 SER A N 1
ATOM 667 C CA . SER A 1 85 ? 5.965 -11.992 16.391 1 88.94 85 SER A CA 1
ATOM 668 C C . SER A 1 85 ? 6.684 -12.922 17.359 1 88.94 85 SER A C 1
ATOM 670 O O . SER A 1 85 ? 6.215 -13.148 18.484 1 88.94 85 SER A O 1
ATOM 672 N N . ASP A 1 86 ? 7.703 -13.516 16.922 1 85.25 86 ASP A N 1
ATOM 673 C CA . ASP A 1 86 ? 8.578 -14.242 17.844 1 85.25 86 ASP A CA 1
ATOM 674 C C . ASP A 1 86 ? 9.352 -13.281 18.75 1 85.25 86 ASP A C 1
ATOM 676 O O . ASP A 1 86 ? 9.094 -12.078 18.734 1 85.25 86 ASP A O 1
ATOM 680 N N . ASN A 1 87 ? 10.211 -13.844 19.562 1 83.5 87 ASN A N 1
ATOM 681 C CA . ASN A 1 87 ? 10.93 -13.023 20.531 1 83.5 87 ASN A CA 1
ATOM 682 C C . ASN A 1 87 ? 12.289 -12.586 20 1 83.5 87 ASN A C 1
ATOM 684 O O . ASN A 1 87 ? 13.258 -12.508 20.75 1 83.5 87 ASN A O 1
ATOM 688 N N . GLY A 1 88 ? 12.336 -12.352 18.703 1 83.25 88 GLY A N 1
ATOM 689 C CA . GLY A 1 88 ? 13.586 -11.828 18.188 1 83.25 88 GLY A CA 1
ATOM 690 C C . GLY A 1 88 ? 13.977 -10.492 18.797 1 83.25 88 GLY A C 1
ATOM 691 O O . GLY A 1 88 ? 13.117 -9.672 19.109 1 83.25 88 GLY A O 1
ATOM 692 N N . SER A 1 89 ? 15.211 -10.219 18.938 1 83.75 89 SER A N 1
ATOM 693 C CA . SER A 1 89 ? 15.711 -9.023 19.609 1 83.75 89 SER A CA 1
ATOM 694 C C . SER A 1 89 ? 15.25 -7.758 18.906 1 83.75 89 SER A C 1
ATOM 696 O O . SER A 1 89 ? 14.984 -6.738 19.547 1 83.75 89 SER A O 1
ATOM 698 N N . ASN A 1 90 ? 15.195 -7.797 17.625 1 85.25 90 ASN A N 1
ATOM 699 C CA . ASN A 1 90 ? 14.75 -6.633 16.859 1 85.25 90 ASN A CA 1
ATOM 700 C C . ASN A 1 90 ? 13.289 -6.297 17.172 1 85.25 90 ASN A C 1
ATOM 702 O O . ASN A 1 90 ? 12.938 -5.129 17.328 1 85.25 90 ASN A O 1
ATOM 706 N N . PHE A 1 91 ? 12.5 -7.273 17.312 1 86.69 91 PHE A N 1
ATOM 707 C CA . PHE A 1 91 ? 11.086 -7.059 17.594 1 86.69 91 PHE A CA 1
ATOM 708 C C . PHE A 1 91 ? 10.891 -6.59 19.031 1 86.69 91 PHE A C 1
ATOM 710 O O . PHE A 1 91 ? 10.141 -5.645 19.281 1 86.69 91 PHE A O 1
ATOM 717 N N . VAL A 1 92 ? 11.57 -7.234 19.875 1 87.5 92 VAL A N 1
ATOM 718 C CA . VAL A 1 92 ? 11.477 -6.844 21.281 1 87.5 92 VAL A CA 1
ATOM 719 C C . VAL A 1 92 ? 11.969 -5.41 21.453 1 87.5 92 VAL A C 1
ATOM 721 O O . VAL A 1 92 ? 11.352 -4.613 22.172 1 87.5 92 VAL A O 1
ATOM 724 N N . GLY A 1 93 ? 13.078 -5.141 20.828 1 86.44 93 GLY A N 1
ATOM 725 C CA . GLY A 1 93 ? 13.586 -3.779 20.859 1 86.44 93 GLY A CA 1
ATOM 726 C C . GLY A 1 93 ? 12.617 -2.764 20.297 1 86.44 93 GLY A C 1
ATOM 727 O O . GLY A 1 93 ? 12.422 -1.693 20.875 1 86.44 93 GLY A O 1
ATOM 728 N N . ALA A 1 94 ? 12.102 -3.096 19.203 1 86.62 94 ALA A N 1
ATOM 729 C CA . ALA A 1 94 ? 11.133 -2.209 18.562 1 86.62 94 ALA A CA 1
ATOM 730 C C . ALA A 1 94 ? 9.922 -1.979 19.469 1 86.62 94 ALA A C 1
ATOM 732 O O . ALA A 1 94 ? 9.43 -0.855 19.594 1 86.62 94 ALA A O 1
ATOM 733 N N . SER A 1 95 ? 9.5 -2.984 20.094 1 86.69 95 SER A N 1
ATOM 734 C CA . SER A 1 95 ? 8.367 -2.873 21.016 1 86.69 95 SER A CA 1
ATOM 735 C C . SER A 1 95 ? 8.688 -1.92 22.172 1 86.69 95 SER A C 1
ATOM 737 O O . SER A 1 95 ? 7.848 -1.094 22.547 1 86.69 95 SER A O 1
ATOM 739 N N . ARG A 1 96 ? 9.789 -2.047 22.672 1 88.5 96 ARG A N 1
ATOM 740 C CA . ARG A 1 96 ? 10.219 -1.179 23.766 1 88.5 96 ARG A CA 1
ATOM 741 C C . ARG A 1 96 ? 10.273 0.278 23.312 1 88.5 96 ARG A C 1
ATOM 743 O O . ARG A 1 96 ? 9.789 1.168 24.016 1 88.5 96 ARG A O 1
ATOM 750 N N . VAL A 1 97 ? 10.859 0.482 22.203 1 87.06 97 VAL A N 1
ATOM 751 C CA . VAL A 1 97 ? 10.984 1.831 21.656 1 87.06 97 VAL A CA 1
ATOM 752 C C . VAL A 1 97 ? 9.594 2.43 21.438 1 87.06 97 VAL A C 1
ATOM 754 O O . VAL A 1 97 ? 9.344 3.576 21.828 1 87.06 97 VAL A O 1
ATOM 757 N N . LEU A 1 98 ? 8.719 1.674 20.906 1 87.06 98 LEU A N 1
ATOM 758 C CA . LEU A 1 98 ? 7.371 2.15 20.625 1 87.06 98 LEU A CA 1
ATOM 759 C C . LEU A 1 98 ? 6.637 2.484 21.922 1 87.06 98 LEU A C 1
ATOM 761 O O . LEU A 1 98 ? 5.926 3.49 22 1 87.06 98 LEU A O 1
ATOM 765 N N . LYS A 1 99 ? 6.816 1.671 22.875 1 86.19 99 LYS A N 1
ATOM 766 C CA . LYS A 1 99 ? 6.188 1.923 24.172 1 86.19 99 LYS A CA 1
ATOM 767 C C . LYS A 1 99 ? 6.672 3.242 24.766 1 86.19 99 LYS A C 1
ATOM 769 O O . LYS A 1 99 ? 5.875 4.012 25.312 1 86.19 99 LYS A O 1
ATOM 774 N N . THR A 1 100 ? 7.934 3.412 24.625 1 87.44 100 THR A N 1
ATOM 775 C CA . THR A 1 100 ? 8.508 4.656 25.125 1 87.44 100 THR A CA 1
ATOM 776 C C . THR A 1 100 ? 7.926 5.855 24.391 1 87.44 100 THR A C 1
ATOM 778 O O . THR A 1 100 ? 7.574 6.863 25.016 1 87.44 100 THR A O 1
ATOM 781 N N . TYR A 1 101 ? 7.816 5.746 23.125 1 82.88 101 TYR A N 1
ATOM 782 C CA . TYR A 1 101 ? 7.277 6.844 22.328 1 82.88 101 TYR A CA 1
ATOM 783 C C . TYR A 1 101 ? 5.816 7.105 22.688 1 82.88 101 TYR A C 1
ATOM 785 O O . TYR A 1 101 ? 5.391 8.258 22.781 1 82.88 101 TYR A O 1
ATOM 793 N N . PHE A 1 102 ? 5.117 6.078 22.859 1 81.5 102 PHE A N 1
ATOM 794 C CA . PHE A 1 102 ? 3.711 6.219 23.219 1 81.5 102 PHE A CA 1
ATOM 795 C C . PHE A 1 102 ? 3.57 6.914 24.578 1 81.5 102 PHE A C 1
ATOM 797 O O . PHE A 1 102 ? 2.699 7.77 24.75 1 81.5 102 PHE A O 1
ATOM 804 N N . GLN A 1 103 ? 4.375 6.527 25.438 1 82.56 103 GLN A N 1
ATOM 805 C CA . GLN A 1 103 ? 4.348 7.145 26.766 1 82.56 103 GLN A CA 1
ATOM 806 C C . GLN A 1 103 ? 4.684 8.633 26.688 1 82.56 103 GLN A C 1
ATOM 808 O O . GLN A 1 103 ? 4.055 9.453 27.359 1 82.56 103 GLN A O 1
ATOM 813 N N . GLN A 1 104 ? 5.605 8.961 25.875 1 80.88 104 GLN A N 1
ATOM 814 C CA . GLN A 1 104 ? 5.984 10.359 25.688 1 80.88 104 GLN A CA 1
ATOM 815 C C . GLN A 1 104 ? 4.832 11.164 25.094 1 80.88 104 GLN A C 1
ATOM 817 O O . GLN A 1 104 ? 4.594 12.305 25.5 1 80.88 104 GLN A O 1
ATOM 822 N N . LEU A 1 105 ? 4.195 10.609 24.188 1 76.75 105 LEU A N 1
ATOM 823 C CA . LEU A 1 105 ? 3.064 11.281 23.547 1 76.75 105 LEU A CA 1
ATOM 824 C C . LEU A 1 105 ? 1.916 11.461 24.531 1 76.75 105 LEU A C 1
ATOM 826 O O . LEU A 1 105 ? 1.271 12.516 24.562 1 76.75 105 LEU A O 1
ATOM 830 N N . ARG A 1 106 ? 1.696 10.5 25.281 1 75.31 106 ARG A N 1
ATOM 831 C CA . ARG A 1 106 ? 0.619 10.547 26.266 1 75.31 106 ARG A CA 1
ATOM 832 C C . ARG A 1 106 ? 0.866 11.641 27.297 1 75.31 106 ARG A C 1
ATOM 834 O O . ARG A 1 106 ? -0.079 12.242 27.812 1 75.31 106 ARG A O 1
ATOM 841 N N . ASN A 1 107 ? 2.051 11.797 27.5 1 76.56 107 ASN A N 1
ATOM 842 C CA . ASN A 1 107 ? 2.41 12.773 28.531 1 76.56 107 ASN A CA 1
ATOM 843 C C . ASN A 1 107 ? 2.391 14.195 27.969 1 76.56 107 ASN A C 1
ATOM 845 O O . ASN A 1 107 ? 2.494 15.164 28.719 1 76.56 107 ASN A O 1
ATOM 849 N N . SER A 1 108 ? 2.254 14.281 26.688 1 73.25 108 SER A N 1
ATOM 850 C CA . SER A 1 108 ? 2.197 15.609 26.094 1 73.25 108 SER A CA 1
ATOM 851 C C . SER A 1 108 ? 0.788 16.188 26.156 1 73.25 108 SER A C 1
ATOM 853 O O . SER A 1 108 ? -0.186 15.5 25.844 1 73.25 108 SER A O 1
ATOM 855 N N . LYS A 1 109 ? 0.539 17.297 26.75 1 65.38 109 LYS A N 1
ATOM 856 C CA . LYS A 1 109 ? -0.75 17.953 26.953 1 65.38 109 LYS A CA 1
ATOM 857 C C . LYS A 1 109 ? -1.464 18.172 25.625 1 65.38 109 LYS A C 1
ATOM 859 O O . LYS A 1 109 ? -2.668 17.938 25.516 1 65.38 109 LYS A O 1
ATOM 864 N N . GLN A 1 110 ? -0.671 18.641 24.703 1 63.84 110 GLN A N 1
ATOM 865 C CA . GLN A 1 110 ? -1.261 18.984 23.406 1 63.84 110 GLN A CA 1
ATOM 866 C C . GLN A 1 110 ? -1.928 17.75 22.781 1 63.84 110 GLN A C 1
ATOM 868 O O . GLN A 1 110 ? -3.006 17.859 22.188 1 63.84 110 GLN A O 1
ATOM 873 N N . PHE A 1 111 ? -1.281 16.656 23.047 1 61.94 111 PHE A N 1
ATOM 874 C CA . PHE A 1 111 ? -1.78 15.422 22.469 1 61.94 111 PHE A CA 1
ATOM 875 C C . PHE A 1 111 ? -3.07 14.984 23.156 1 61.94 111 PHE A C 1
ATOM 877 O O . PHE A 1 111 ? -4.012 14.547 22.484 1 61.94 111 PHE A O 1
ATOM 884 N N . ASN A 1 112 ? -3.111 15.156 24.359 1 61.47 112 ASN A N 1
ATOM 885 C CA . ASN A 1 112 ? -4.254 14.68 25.141 1 61.47 112 ASN A CA 1
ATOM 886 C C . ASN A 1 112 ? -5.52 15.477 24.812 1 61.47 112 ASN A C 1
ATOM 888 O O . ASN A 1 112 ? -6.629 14.969 24.969 1 61.47 112 ASN A O 1
ATOM 892 N N . ASP A 1 113 ? -5.273 16.578 24.359 1 60.97 113 ASP A N 1
ATOM 893 C CA . ASP A 1 113 ? -6.418 17.438 24.094 1 60.97 113 ASP A CA 1
ATOM 894 C C . ASP A 1 113 ? -7.145 17.016 22.812 1 60.97 113 ASP A C 1
ATOM 896 O O . ASP A 1 113 ? -8.352 17.219 22.688 1 60.97 113 ASP A O 1
ATOM 900 N N . PHE A 1 114 ? -6.445 16.438 22.016 1 56.69 114 PHE A N 1
ATOM 901 C CA . PHE A 1 114 ? -7.062 16.281 20.719 1 56.69 114 PHE A CA 1
ATOM 902 C C . PHE A 1 114 ? -7.039 14.828 20.266 1 56.69 114 PHE A C 1
ATOM 904 O O . PHE A 1 114 ? -7.754 14.438 19.344 1 56.69 114 PHE A O 1
ATOM 911 N N . LEU A 1 115 ? -6.195 14.055 20.953 1 60.03 115 LEU A N 1
ATOM 912 C CA . LEU A 1 115 ? -5.934 12.797 20.25 1 60.03 115 LEU A CA 1
ATOM 913 C C . LEU A 1 115 ? -6.066 11.609 21.203 1 60.03 115 LEU A C 1
ATOM 915 O O . LEU A 1 115 ? -5.777 11.727 22.391 1 60.03 115 LEU A O 1
ATOM 919 N N . THR A 1 116 ? -6.949 10.703 20.766 1 58.84 116 THR A N 1
ATOM 920 C CA . THR A 1 116 ? -6.887 9.375 21.375 1 58.84 116 THR A CA 1
ATOM 921 C C . THR A 1 116 ? -5.984 8.453 20.562 1 58.84 116 THR A C 1
ATOM 923 O O . THR A 1 116 ? -6.188 8.273 19.359 1 58.84 116 THR A O 1
ATOM 926 N N . ILE A 1 117 ? -4.766 8.289 21.125 1 61.06 117 ILE A N 1
ATOM 927 C CA . ILE A 1 117 ? -3.885 7.379 20.406 1 61.06 117 ILE A CA 1
ATOM 928 C C . ILE A 1 117 ? -4.145 5.945 20.859 1 61.06 117 ILE A C 1
ATOM 930 O O . ILE A 1 117 ? -4.289 5.68 22.047 1 61.06 117 ILE A O 1
ATOM 934 N N . GLN A 1 118 ? -4.418 5.09 19.938 1 71.56 118 GLN A N 1
ATOM 935 C CA . GLN A 1 118 ? -4.5 3.664 20.25 1 71.56 118 GLN A CA 1
ATOM 936 C C . GLN A 1 118 ? -3.127 3.006 20.188 1 71.56 118 GLN A C 1
ATOM 938 O O . GLN A 1 118 ? -2.465 3.035 19.141 1 71.56 118 GLN A O 1
ATOM 943 N N . GLU A 1 119 ? -2.768 2.457 21.297 1 83.12 119 GLU A N 1
ATOM 944 C CA . GLU A 1 119 ? -1.464 1.806 21.375 1 83.12 119 GLU A CA 1
ATOM 945 C C . GLU A 1 119 ? -1.479 0.454 20.672 1 83.12 119 GLU A C 1
ATOM 947 O O . GLU A 1 119 ? -2.5 -0.236 20.656 1 83.12 119 GLU A O 1
ATOM 952 N N . ILE A 1 120 ? -0.39 0.148 20.125 1 87.06 120 ILE A N 1
ATOM 953 C CA . ILE A 1 120 ? -0.222 -1.151 19.484 1 87.06 120 ILE A CA 1
ATOM 954 C C . ILE A 1 120 ? 0.08 -2.213 20.531 1 87.06 120 ILE A C 1
ATOM 956 O O . ILE A 1 120 ? 1.013 -2.061 21.328 1 87.06 120 ILE A O 1
ATOM 960 N N . LYS A 1 121 ? -0.722 -3.188 20.594 1 88.5 121 LYS A N 1
ATOM 961 C CA . LYS A 1 121 ? -0.462 -4.316 21.484 1 88.5 121 LYS A CA 1
ATOM 962 C C . LYS A 1 121 ? 0.423 -5.359 20.812 1 88.5 121 LYS A C 1
ATOM 964 O O . LYS A 1 121 ? 0.048 -5.922 19.781 1 88.5 121 LYS A O 1
ATOM 969 N N . TRP A 1 122 ? 1.547 -5.559 21.391 1 90.25 122 TRP A N 1
ATOM 970 C CA . TRP A 1 122 ? 2.498 -6.508 20.812 1 90.25 122 TRP A CA 1
ATOM 971 C C . TRP A 1 122 ? 2.521 -7.805 21.625 1 90.25 122 TRP A C 1
ATOM 973 O O . TRP A 1 122 ? 2.77 -7.785 22.828 1 90.25 122 TRP A O 1
ATOM 983 N N . SER A 1 123 ? 2.189 -8.883 21.031 1 88.38 123 SER A N 1
ATOM 984 C CA . SER A 1 123 ? 2.23 -10.188 21.672 1 88.38 123 SER A CA 1
ATOM 985 C C . SER A 1 123 ? 3.369 -11.039 21.125 1 88.38 123 SER A C 1
ATOM 987 O O . SER A 1 123 ? 3.43 -11.305 19.922 1 88.38 123 SER A O 1
ATOM 989 N N . PHE A 1 124 ? 4.199 -11.406 22.078 1 86.19 124 PHE A N 1
ATOM 990 C CA . PHE A 1 124 ? 5.336 -12.234 21.703 1 86.19 124 PHE A CA 1
ATOM 991 C C . PHE A 1 124 ? 5.023 -13.711 21.922 1 86.19 124 PHE A C 1
ATOM 993 O O . PHE A 1 124 ? 4.586 -14.102 23.016 1 86.19 124 PHE A O 1
ATOM 1000 N N . ILE A 1 125 ? 4.855 -14.492 20.859 1 73.88 125 ILE A N 1
ATOM 1001 C CA . ILE A 1 125 ? 4.5 -15.906 20.953 1 73.88 125 ILE A CA 1
ATOM 1002 C C . ILE A 1 125 ? 5.766 -16.766 20.953 1 73.88 125 ILE A C 1
ATOM 1004 O O . ILE A 1 125 ? 6.668 -16.547 20.141 1 73.88 125 ILE A O 1
ATOM 1008 N N . PRO A 1 126 ? 5.812 -17.703 21.938 1 62.53 126 PRO A N 1
ATOM 1009 C CA . PRO A 1 126 ? 6.988 -18.578 21.906 1 62.53 126 PRO A CA 1
ATOM 1010 C C . PRO A 1 126 ? 7.121 -19.359 20.609 1 62.53 126 PRO A C 1
ATOM 1012 O O . PRO A 1 126 ? 6.117 -19.625 19.938 1 62.53 126 PRO A O 1
ATOM 1015 N N . PRO A 1 127 ? 8.352 -19.406 20.031 1 54.31 127 PRO A N 1
ATOM 1016 C CA . PRO A 1 127 ? 8.617 -20.094 18.766 1 54.31 127 PRO A CA 1
ATOM 1017 C C . PRO A 1 127 ? 7.727 -21.312 18.547 1 54.31 127 PRO A C 1
ATOM 1019 O O . PRO A 1 127 ? 7.375 -21.641 17.422 1 54.31 127 PRO A O 1
ATOM 1022 N N . SER A 1 128 ? 7.52 -22.062 19.594 1 46.84 128 SER A N 1
ATOM 1023 C CA . SER A 1 128 ? 6.824 -23.344 19.469 1 46.84 128 SER A CA 1
ATOM 1024 C C . SER A 1 128 ? 5.309 -23.156 19.484 1 46.84 128 SER A C 1
ATOM 1026 O O . SER A 1 128 ? 4.559 -24.125 19.562 1 46.84 128 SER A O 1
ATOM 1028 N N . ALA A 1 129 ? 4.828 -22.062 19.531 1 45.5 129 ALA A N 1
ATOM 1029 C CA . ALA A 1 129 ? 3.389 -22.016 19.766 1 45.5 129 ALA A CA 1
ATOM 1030 C C . ALA A 1 129 ? 2.607 -22.188 18.469 1 45.5 129 ALA A C 1
ATOM 1032 O O . ALA A 1 129 ? 2.652 -21.328 17.594 1 45.5 129 ALA A O 1
ATOM 1033 N N . PRO A 1 130 ? 2.031 -23.266 18.172 1 43.19 130 PRO A N 1
ATOM 1034 C CA . PRO A 1 130 ? 1.31 -23.844 17.031 1 43.19 130 PRO A CA 1
ATOM 1035 C C . PRO A 1 130 ? 0.063 -23.047 16.656 1 43.19 130 PRO A C 1
ATOM 1037 O O . PRO A 1 130 ? -0.667 -23.422 15.742 1 43.19 130 PRO A O 1
ATOM 1040 N N . HIS A 1 131 ? -0.396 -22.125 17.5 1 42.5 131 HIS A N 1
ATOM 1041 C CA . HIS A 1 131 ? -1.827 -21.891 17.344 1 42.5 131 HIS A CA 1
ATOM 1042 C C . HIS A 1 131 ? -2.119 -21.078 16.078 1 42.5 131 HIS A C 1
ATOM 1044 O O . HIS A 1 131 ? -3.227 -20.562 15.922 1 42.5 131 HIS A O 1
ATOM 1050 N N . PHE A 1 132 ? -1.152 -20.469 15.453 1 49.03 132 PHE A N 1
ATOM 1051 C CA . PHE A 1 132 ? -1.702 -19.859 14.258 1 49.03 132 PHE A CA 1
ATOM 1052 C C . PHE A 1 132 ? -2.248 -20.906 13.305 1 49.03 132 PHE A C 1
ATOM 1054 O O . PHE A 1 132 ? -1.72 -22.031 13.234 1 49.03 132 PHE A O 1
ATOM 1061 N N . GLY A 1 133 ? -3.506 -21.031 13.039 1 47.53 133 GLY A N 1
ATOM 1062 C CA . GLY A 1 133 ? -4.195 -21.969 12.156 1 47.53 133 GLY A CA 1
ATOM 1063 C C . GLY A 1 133 ? -3.277 -22.625 11.156 1 47.53 133 GLY A C 1
ATOM 1064 O O . GLY A 1 133 ? -2.428 -21.969 10.547 1 47.53 133 GLY A O 1
ATOM 1065 N N . GLY A 1 134 ? -3.027 -23.875 11.305 1 52.56 134 GLY A N 1
ATOM 1066 C CA . GLY A 1 134 ? -2.129 -24.828 10.695 1 52.56 134 GLY A CA 1
ATOM 1067 C C . GLY A 1 134 ? -1.92 -24.594 9.211 1 52.56 134 GLY A C 1
ATOM 1068 O O . GLY A 1 134 ? -0.784 -24.594 8.727 1 52.56 134 GLY A O 1
ATOM 1069 N N . LEU A 1 135 ? -3.033 -24.391 8.516 1 52.06 135 LEU A N 1
ATOM 1070 C CA . LEU A 1 135 ? -2.91 -24.328 7.062 1 52.06 135 LEU A CA 1
ATOM 1071 C C . LEU A 1 135 ? -2.242 -23.016 6.625 1 52.06 135 LEU A C 1
ATOM 1073 O O . LEU A 1 135 ? -1.364 -23.031 5.762 1 52.06 135 LEU A O 1
ATOM 1077 N N . TRP A 1 136 ? -2.566 -21.953 7.246 1 59.56 136 TRP A N 1
ATOM 1078 C CA . TRP A 1 136 ? -2.051 -20.656 6.793 1 59.56 136 TRP A CA 1
ATOM 1079 C C . TRP A 1 136 ? -0.597 -20.469 7.215 1 59.56 136 TRP A C 1
ATOM 1081 O O . TRP A 1 136 ? 0.211 -19.938 6.461 1 59.56 136 TRP A O 1
ATOM 1091 N N . GLU A 1 137 ? -0.256 -21.047 8.211 1 64.62 137 GLU A N 1
ATOM 1092 C CA . GLU A 1 137 ? 1.136 -21.016 8.648 1 64.62 137 GLU A CA 1
ATOM 1093 C C . GLU A 1 137 ? 2.041 -21.766 7.68 1 64.62 137 GLU A C 1
ATOM 1095 O O . GLU A 1 137 ? 3.143 -21.312 7.367 1 64.62 137 GLU A O 1
ATOM 1100 N N . SER A 1 138 ? 1.403 -22.844 7.223 1 65.5 138 SER A N 1
ATOM 1101 C CA . SER A 1 138 ? 2.172 -23.641 6.266 1 65.5 138 SER A CA 1
ATOM 1102 C C . SER A 1 138 ? 2.311 -22.906 4.934 1 65.5 138 SER A C 1
ATOM 1104 O O . SER A 1 138 ? 3.375 -22.938 4.312 1 65.5 138 SER A O 1
ATOM 1106 N N . ALA A 1 139 ? 1.232 -22.234 4.539 1 67.5 139 ALA A N 1
ATOM 1107 C CA . ALA A 1 139 ? 1.271 -21.484 3.291 1 67.5 139 ALA A CA 1
ATOM 1108 C C . ALA A 1 139 ? 2.277 -20.328 3.375 1 67.5 139 ALA A C 1
ATOM 1110 O O . ALA A 1 139 ? 3.033 -20.094 2.432 1 67.5 139 ALA A O 1
ATOM 1111 N N . VAL A 1 140 ? 2.318 -19.719 4.512 1 75.5 140 VAL A N 1
ATOM 1112 C CA . VAL A 1 140 ? 3.244 -18.609 4.719 1 75.5 140 VAL A CA 1
ATOM 1113 C C . VAL A 1 140 ? 4.68 -19.141 4.73 1 75.5 140 VAL A C 1
ATOM 1115 O O . VAL A 1 140 ? 5.57 -18.531 4.133 1 75.5 140 VAL A O 1
ATOM 1118 N N . LYS A 1 141 ? 4.812 -20.266 5.316 1 77.69 141 LYS A N 1
ATOM 1119 C CA . LYS A 1 141 ? 6.137 -20.875 5.367 1 77.69 141 LYS A CA 1
ATOM 1120 C C . LYS A 1 141 ? 6.625 -21.25 3.973 1 77.69 141 LYS A C 1
ATOM 1122 O O . LYS A 1 141 ? 7.781 -21 3.623 1 77.69 141 LYS A O 1
ATOM 1127 N N . SER A 1 142 ? 5.742 -21.844 3.252 1 77.12 142 SER A N 1
ATOM 1128 C CA . SER A 1 142 ? 6.082 -22.219 1.884 1 77.12 142 SER A CA 1
ATOM 1129 C C . SER A 1 142 ? 6.395 -20.984 1.034 1 77.12 142 SER A C 1
ATOM 1131 O O . SER A 1 142 ? 7.344 -21 0.248 1 77.12 142 SER A O 1
ATOM 1133 N N . ALA A 1 143 ? 5.629 -19.984 1.211 1 81.25 143 ALA A N 1
ATOM 1134 C CA . ALA A 1 143 ? 5.852 -18.75 0.469 1 81.25 143 ALA A CA 1
ATOM 1135 C C . ALA A 1 143 ? 7.207 -18.125 0.816 1 81.25 143 ALA A C 1
ATOM 1137 O O . ALA A 1 143 ? 7.93 -17.656 -0.067 1 81.25 143 ALA A O 1
ATOM 1138 N N . LYS A 1 144 ? 7.57 -18.188 2.029 1 85.06 144 LYS A N 1
ATOM 1139 C CA . LYS A 1 144 ? 8.844 -17.641 2.48 1 85.06 144 LYS A CA 1
ATOM 1140 C C . LYS A 1 144 ? 10.016 -18.391 1.866 1 85.06 144 LYS A C 1
ATOM 1142 O O . LYS A 1 144 ? 10.977 -17.781 1.39 1 85.06 144 LYS A O 1
ATOM 1147 N N . LYS A 1 145 ? 9.883 -19.703 1.842 1 84.81 145 LYS A N 1
ATOM 1148 C CA . LYS A 1 145 ? 10.945 -20.531 1.263 1 84.81 145 LYS A CA 1
ATOM 1149 C C . LYS A 1 145 ? 11.109 -20.25 -0.227 1 84.81 145 LYS A C 1
ATOM 1151 O O . LYS A 1 145 ? 12.227 -20.094 -0.714 1 84.81 145 LYS A O 1
ATOM 1156 N N . LEU A 1 146 ? 10.016 -20.203 -0.808 1 87.56 146 LEU A N 1
ATOM 1157 C CA . LEU A 1 146 ? 10.047 -19.938 -2.244 1 87.56 146 LEU A CA 1
ATOM 1158 C C . LEU A 1 146 ? 10.57 -18.547 -2.535 1 87.56 146 LEU A C 1
ATOM 1160 O O . LEU A 1 146 ? 11.305 -18.344 -3.508 1 87.56 146 LEU A O 1
ATOM 1164 N N . LEU A 1 147 ? 10.188 -17.609 -1.714 1 88.88 147 LEU A N 1
ATOM 1165 C CA . LEU A 1 147 ? 10.648 -16.234 -1.864 1 88.88 147 LEU A CA 1
ATOM 1166 C C . LEU A 1 147 ? 12.172 -16.156 -1.815 1 88.88 147 LEU A C 1
ATOM 1168 O O . LEU A 1 147 ? 12.789 -15.523 -2.668 1 88.88 147 LEU A O 1
ATOM 1172 N N . ILE A 1 148 ? 12.734 -16.859 -0.949 1 88.69 148 ILE A N 1
ATOM 1173 C CA . ILE A 1 148 ? 14.18 -16.859 -0.789 1 88.69 148 ILE A CA 1
ATOM 1174 C C . ILE A 1 148 ? 14.836 -17.516 -2 1 88.69 148 ILE A C 1
ATOM 1176 O O . ILE A 1 148 ? 15.828 -17.016 -2.531 1 88.69 148 ILE A O 1
ATOM 1180 N N . ARG A 1 149 ? 14.242 -18.562 -2.436 1 86.69 149 ARG A N 1
ATOM 1181 C CA . ARG A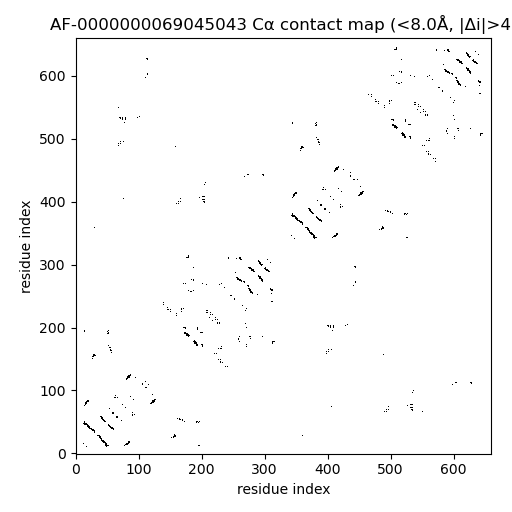 1 149 ? 14.797 -19.281 -3.574 1 86.69 149 ARG A CA 1
ATOM 1182 C C . ARG A 1 149 ? 14.773 -18.422 -4.832 1 86.69 149 ARG A C 1
ATOM 1184 O O . ARG A 1 149 ? 15.766 -18.375 -5.57 1 86.69 149 ARG A O 1
ATOM 1191 N N . VAL A 1 150 ? 13.711 -17.75 -5.016 1 87.44 150 VAL A N 1
ATOM 1192 C CA . VAL A 1 150 ? 13.539 -16.953 -6.23 1 87.44 150 VAL A CA 1
ATOM 1193 C C . VAL A 1 150 ? 14.422 -15.719 -6.184 1 87.44 150 VAL A C 1
ATOM 1195 O O . VAL A 1 150 ? 14.953 -15.281 -7.211 1 87.44 150 VAL A O 1
ATOM 1198 N N . THR A 1 151 ? 14.641 -15.148 -5.023 1 85.19 151 THR A N 1
ATOM 1199 C CA . THR A 1 151 ? 15.422 -13.922 -4.895 1 85.19 151 THR A CA 1
ATOM 1200 C C . THR A 1 151 ? 16.906 -14.227 -4.906 1 85.19 151 THR A C 1
ATOM 1202 O O . THR A 1 151 ? 17.719 -13.414 -5.363 1 85.19 151 THR A O 1
ATOM 1205 N N . ASN A 1 152 ? 17.344 -15.344 -4.355 1 81.62 152 ASN A N 1
ATOM 1206 C CA . ASN A 1 152 ? 18.766 -15.68 -4.266 1 81.62 152 ASN A CA 1
ATOM 1207 C C . ASN A 1 152 ? 19.312 -16.156 -5.609 1 81.62 152 ASN A C 1
ATOM 1209 O O . ASN A 1 152 ? 20.531 -16.219 -5.793 1 81.62 152 ASN A O 1
ATOM 1213 N N . GLY A 1 153 ? 18.594 -16.391 -6.562 1 76.75 153 GLY A N 1
ATOM 1214 C CA . GLY A 1 153 ? 19.047 -16.859 -7.859 1 76.75 153 GLY A CA 1
ATOM 1215 C C . GLY A 1 153 ? 19.531 -15.727 -8.758 1 76.75 153 GLY A C 1
ATOM 1216 O O . GLY A 1 153 ? 20.188 -15.969 -9.766 1 76.75 153 GLY A O 1
ATOM 1217 N N . VAL A 1 154 ? 19.234 -14.516 -8.289 1 82.94 154 VAL A N 1
ATOM 1218 C CA . VAL A 1 154 ? 19.594 -13.383 -9.125 1 82.94 154 VAL A CA 1
ATOM 1219 C C . VAL A 1 154 ? 19.984 -12.195 -8.242 1 82.94 154 VAL A C 1
ATOM 1221 O O . VAL A 1 154 ? 19.438 -12.031 -7.145 1 82.94 154 VAL A O 1
ATOM 1224 N N . LEU A 1 155 ? 20.875 -11.43 -8.75 1 87.5 155 LEU A N 1
ATOM 1225 C CA . LEU A 1 155 ? 21.297 -10.227 -8.031 1 87.5 155 LEU A CA 1
ATOM 1226 C C . LEU A 1 155 ? 20.547 -9 -8.555 1 87.5 155 LEU A C 1
ATOM 1228 O O . LEU A 1 155 ? 20.859 -8.5 -9.648 1 87.5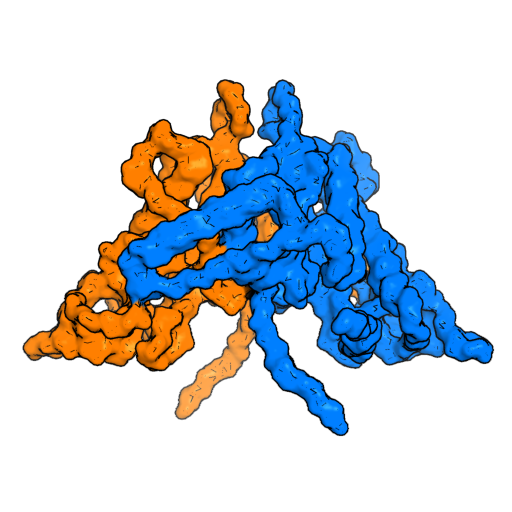 155 LEU A O 1
ATOM 1232 N N . LEU A 1 156 ? 19.594 -8.57 -7.758 1 89.81 156 LEU A N 1
ATOM 1233 C CA . LEU A 1 156 ? 18.766 -7.43 -8.125 1 89.81 156 LEU A CA 1
ATOM 1234 C C . LEU A 1 156 ? 19.094 -6.219 -7.254 1 89.81 156 LEU A C 1
ATOM 1236 O O . LEU A 1 156 ? 19.562 -6.371 -6.129 1 89.81 156 LEU A O 1
ATOM 1240 N N . THR A 1 157 ? 18.875 -5.023 -7.832 1 89.38 157 THR A N 1
ATOM 1241 C CA . THR A 1 157 ? 19.016 -3.801 -7.051 1 89.38 157 THR A CA 1
ATOM 1242 C C . THR A 1 157 ? 17.891 -3.668 -6.043 1 89.38 157 THR A C 1
ATOM 1244 O O . THR A 1 157 ? 16.938 -4.449 -6.07 1 89.38 157 THR A O 1
ATOM 1247 N N . TYR A 1 158 ? 18.016 -2.717 -5.152 1 89.5 158 TYR A N 1
ATOM 1248 C CA . TYR A 1 158 ? 16.984 -2.492 -4.141 1 89.5 158 TYR A CA 1
ATOM 1249 C C . TYR A 1 158 ? 15.641 -2.217 -4.785 1 89.5 158 TYR A C 1
ATOM 1251 O O . TYR A 1 158 ? 14.617 -2.781 -4.375 1 89.5 158 TYR A O 1
ATOM 1259 N N . ASP A 1 159 ? 15.672 -1.424 -5.785 1 90.5 159 ASP A N 1
ATOM 1260 C CA . ASP A 1 159 ? 14.453 -1.056 -6.488 1 90.5 159 ASP A CA 1
ATOM 1261 C C . ASP A 1 159 ? 13.844 -2.26 -7.207 1 90.5 159 ASP A C 1
ATOM 1263 O O . ASP A 1 159 ? 12.633 -2.492 -7.133 1 90.5 159 ASP A O 1
ATOM 1267 N N . GLU A 1 160 ? 14.656 -2.998 -7.805 1 91.62 160 GLU A N 1
ATOM 1268 C CA . GLU A 1 160 ? 14.203 -4.191 -8.508 1 91.62 160 GLU A CA 1
ATOM 1269 C C . GLU A 1 160 ? 13.641 -5.227 -7.539 1 91.62 160 GLU A C 1
ATOM 1271 O O . GLU A 1 160 ? 12.617 -5.848 -7.812 1 91.62 160 GLU A O 1
ATOM 1276 N N . THR A 1 161 ? 14.367 -5.379 -6.465 1 93.5 161 THR A N 1
ATOM 1277 C CA . THR A 1 161 ? 13.914 -6.34 -5.461 1 93.5 161 THR A CA 1
ATOM 1278 C C . THR A 1 161 ? 12.578 -5.914 -4.863 1 93.5 161 THR A C 1
ATOM 1280 O O . THR A 1 161 ? 11.703 -6.746 -4.641 1 93.5 161 THR A O 1
ATOM 1283 N N . THR A 1 162 ? 12.43 -4.633 -4.609 1 95.25 162 THR A N 1
ATOM 1284 C CA . THR A 1 162 ? 11.164 -4.113 -4.098 1 95.25 162 THR A CA 1
ATOM 1285 C C . THR A 1 162 ? 10.031 -4.371 -5.086 1 95.25 162 THR A C 1
ATOM 1287 O O . THR A 1 162 ? 8.938 -4.777 -4.691 1 95.25 162 THR A O 1
ATOM 1290 N N . THR A 1 163 ? 10.289 -4.152 -6.344 1 95.94 163 THR A N 1
ATOM 1291 C CA . THR A 1 163 ? 9.305 -4.414 -7.383 1 95.94 163 THR A CA 1
ATOM 1292 C C . THR A 1 163 ? 8.93 -5.895 -7.414 1 95.94 163 THR A C 1
ATOM 1294 O O . THR A 1 163 ? 7.75 -6.238 -7.477 1 95.94 163 THR A O 1
ATOM 1297 N N . LEU A 1 164 ? 9.953 -6.688 -7.344 1 95.06 164 LEU A N 1
ATOM 1298 C CA . LEU A 1 164 ? 9.734 -8.133 -7.312 1 95.06 164 LEU A CA 1
ATOM 1299 C C . LEU A 1 164 ? 8.836 -8.523 -6.145 1 95.06 164 LEU A C 1
ATOM 1301 O O . LEU A 1 164 ? 7.871 -9.266 -6.316 1 95.06 164 LEU A O 1
ATOM 1305 N N . LEU A 1 165 ? 9.109 -8.016 -5.008 1 95.81 165 LEU A N 1
ATOM 1306 C CA . LEU A 1 165 ? 8.352 -8.359 -3.807 1 95.81 165 LEU A CA 1
ATOM 1307 C C . LEU A 1 165 ? 6.906 -7.883 -3.92 1 95.81 165 LEU A C 1
ATOM 1309 O O . LEU A 1 165 ? 5.984 -8.578 -3.494 1 95.81 165 LEU A O 1
ATOM 1313 N N . CYS A 1 166 ? 6.711 -6.719 -4.457 1 97.19 166 CYS A N 1
ATOM 1314 C CA . CYS A 1 166 ? 5.355 -6.211 -4.633 1 97.19 166 CYS A CA 1
ATOM 1315 C C . CYS A 1 166 ? 4.559 -7.109 -5.574 1 97.19 166 CYS A C 1
ATOM 1317 O O . CYS A 1 166 ? 3.385 -7.391 -5.32 1 97.19 166 CYS A O 1
ATOM 1319 N N . LYS A 1 167 ? 5.18 -7.539 -6.609 1 96.19 167 LYS A N 1
ATOM 1320 C CA . LYS A 1 167 ? 4.504 -8.406 -7.566 1 96.19 167 LYS A CA 1
ATOM 1321 C C . LYS A 1 167 ? 4.172 -9.758 -6.941 1 96.19 167 LYS A C 1
ATOM 1323 O O . LYS A 1 167 ? 3.09 -10.305 -7.164 1 96.19 167 LYS A O 1
ATOM 1328 N N . ILE A 1 168 ? 5.105 -10.266 -6.23 1 94.38 168 ILE A N 1
ATOM 1329 C CA . ILE A 1 168 ? 4.879 -11.531 -5.543 1 94.38 168 ILE A CA 1
ATOM 1330 C C . ILE A 1 168 ? 3.766 -11.359 -4.508 1 94.38 168 ILE A C 1
ATOM 1332 O O . ILE A 1 168 ? 2.904 -12.234 -4.367 1 94.38 168 ILE A O 1
ATOM 1336 N N . GLU A 1 169 ? 3.822 -10.25 -3.771 1 96 169 GLU A N 1
ATOM 1337 C CA . GLU A 1 169 ? 2.766 -9.922 -2.82 1 96 169 GLU A CA 1
ATOM 1338 C C . GLU A 1 169 ? 1.395 -9.945 -3.49 1 96 169 GLU A C 1
ATOM 1340 O O . GLU A 1 169 ? 0.454 -10.547 -2.969 1 96 169 GLU A O 1
ATOM 1345 N N . ALA A 1 170 ? 1.317 -9.312 -4.609 1 95.81 170 ALA A N 1
ATOM 1346 C CA . ALA A 1 170 ? 0.059 -9.281 -5.352 1 95.81 170 ALA A CA 1
ATOM 1347 C C . ALA A 1 170 ? -0.367 -10.688 -5.77 1 95.81 170 ALA A C 1
ATOM 1349 O O . ALA A 1 170 ? -1.55 -11.031 -5.699 1 95.81 170 ALA A O 1
ATOM 1350 N N . SER A 1 171 ? 0.573 -11.445 -6.219 1 92.38 171 SER A N 1
ATOM 1351 C CA . SER A 1 171 ? 0.293 -12.828 -6.613 1 92.38 171 SER A CA 1
ATOM 1352 C C . SER A 1 171 ? -0.264 -13.633 -5.449 1 92.38 171 SER A C 1
ATOM 1354 O O . SER A 1 171 ? -1.26 -14.344 -5.598 1 92.38 171 SER A O 1
ATOM 1356 N N . LEU A 1 172 ? 0.339 -13.5 -4.328 1 91.19 172 LEU A N 1
ATOM 1357 C CA . LEU A 1 172 ? -0.095 -14.219 -3.135 1 91.19 172 LEU A CA 1
ATOM 1358 C C . LEU A 1 172 ? -1.488 -13.773 -2.707 1 91.19 172 LEU A C 1
ATOM 1360 O O . LEU A 1 172 ? -2.309 -14.594 -2.289 1 91.19 172 LEU A O 1
ATOM 1364 N N . ASN A 1 173 ? -1.724 -12.492 -2.832 1 93.12 173 ASN A N 1
ATOM 1365 C CA . ASN A 1 173 ? -3 -11.938 -2.389 1 93.12 173 ASN A CA 1
ATOM 1366 C C . ASN A 1 173 ? -4.098 -12.156 -3.426 1 93.12 173 ASN A C 1
ATOM 1368 O O . ASN A 1 173 ? -5.262 -11.836 -3.186 1 93.12 173 ASN A O 1
ATOM 1372 N N . SER A 1 174 ? -3.748 -12.703 -4.578 1 91.38 174 SER A N 1
ATOM 1373 C CA . SER A 1 174 ? -4.734 -13.008 -5.609 1 91.38 174 SER A CA 1
ATOM 1374 C C . SER A 1 174 ? -5.289 -14.422 -5.441 1 91.38 174 SER A C 1
ATOM 1376 O O . SER A 1 174 ? -6.23 -14.812 -6.137 1 91.38 174 SER A O 1
ATOM 1378 N N . ARG A 1 175 ? -4.805 -15.164 -4.574 1 86.94 175 ARG A N 1
ATOM 1379 C CA . ARG A 1 175 ? -5.195 -16.562 -4.406 1 86.94 175 ARG A CA 1
ATOM 1380 C C . ARG A 1 175 ? -6.66 -16.672 -3.994 1 86.94 175 ARG A C 1
ATOM 1382 O O . ARG A 1 175 ? -7.121 -15.945 -3.111 1 86.94 175 ARG A O 1
ATOM 1389 N N . PRO A 1 176 ? -7.371 -17.609 -4.621 1 85.62 176 PRO A N 1
ATOM 1390 C CA . PRO A 1 176 ? -8.773 -17.797 -4.258 1 85.62 176 PRO A CA 1
ATOM 1391 C C . PRO A 1 176 ? -8.953 -18.391 -2.861 1 85.62 176 PRO A C 1
ATOM 1393 O O . PRO A 1 176 ? -8.289 -19.375 -2.518 1 85.62 176 PRO A O 1
ATOM 1396 N N . LEU A 1 177 ? -9.82 -17.75 -2.072 1 81.81 177 LEU A N 1
ATOM 1397 C CA . LEU A 1 177 ? -10.117 -18.234 -0.728 1 81.81 177 LEU A CA 1
ATOM 1398 C C . LEU A 1 177 ? -11.422 -19.016 -0.707 1 81.81 177 LEU A C 1
ATOM 1400 O O . LEU A 1 177 ? -11.469 -20.141 -0.19 1 81.81 177 LEU A O 1
ATOM 1404 N N . THR A 1 178 ? -12.445 -18.422 -1.213 1 82.12 178 THR A N 1
ATOM 1405 C CA . THR A 1 178 ? -13.781 -19.031 -1.253 1 82.12 178 THR A CA 1
ATOM 1406 C C . THR A 1 178 ? -14.562 -18.516 -2.459 1 82.12 178 THR A C 1
ATOM 1408 O O . THR A 1 178 ? -14.211 -17.5 -3.053 1 82.12 178 THR A O 1
ATOM 1411 N N . GLN A 1 179 ? -15.539 -19.328 -2.734 1 80.25 179 GLN A N 1
ATOM 1412 C CA . GLN A 1 179 ? -16.391 -18.891 -3.832 1 80.25 179 GLN A CA 1
ATOM 1413 C C . GLN A 1 179 ? -17.156 -17.625 -3.463 1 80.25 179 GLN A C 1
ATOM 1415 O O . GLN A 1 179 ? -17.609 -17.469 -2.324 1 80.25 179 GLN A O 1
ATOM 1420 N N . MET A 1 180 ? -17.234 -16.688 -4.344 1 79.06 180 MET A N 1
ATOM 1421 C CA . MET A 1 180 ? -17.891 -15.406 -4.09 1 79.06 180 MET A CA 1
ATOM 1422 C C . MET A 1 180 ? -19.391 -15.586 -3.969 1 79.06 180 MET A C 1
ATOM 1424 O O . MET A 1 180 ? -20.047 -14.906 -3.176 1 79.06 180 MET A O 1
ATOM 1428 N N . SER A 1 181 ? -19.922 -16.391 -4.875 1 76.44 181 SER A N 1
ATOM 1429 C CA . SER A 1 181 ? -21.375 -16.641 -4.828 1 76.44 181 SER A CA 1
ATOM 1430 C C . SER A 1 181 ? -21.703 -18.094 -5.148 1 76.44 181 SER A C 1
ATOM 1432 O O . SER A 1 181 ? -20.859 -18.812 -5.688 1 76.44 181 SER A O 1
ATOM 1434 N N . SER A 1 182 ? -22.891 -18.469 -4.789 1 73.88 182 SER A N 1
ATOM 1435 C CA . SER A 1 182 ? -23.344 -19.812 -5.066 1 73.88 182 SER A CA 1
ATOM 1436 C C . SER A 1 182 ? -23.906 -19.938 -6.484 1 73.88 182 SER A C 1
ATOM 1438 O O . SER A 1 182 ? -24.281 -21.031 -6.922 1 73.88 182 SER A O 1
ATOM 1440 N N . ASP A 1 183 ? -23.828 -18.828 -7.172 1 77.69 183 ASP A N 1
ATOM 1441 C CA . ASP A 1 183 ? -24.281 -18.828 -8.555 1 77.69 183 ASP A CA 1
ATOM 1442 C C . ASP A 1 183 ? -23.344 -19.625 -9.445 1 77.69 183 ASP A C 1
ATOM 1444 O O . ASP A 1 183 ? -22.156 -19.312 -9.547 1 77.69 183 ASP A O 1
ATOM 1448 N N . PRO A 1 184 ? -23.953 -20.594 -10.102 1 75.69 184 PRO A N 1
ATOM 1449 C CA . PRO A 1 184 ? -23.109 -21.453 -10.945 1 75.69 184 PRO A CA 1
ATOM 1450 C C . PRO A 1 184 ? -22.484 -20.688 -12.109 1 75.69 184 PRO A C 1
ATOM 1452 O O . PRO A 1 184 ? -21.5 -21.156 -12.703 1 75.69 184 PRO A O 1
ATOM 1455 N N . ALA A 1 185 ? -23.016 -19.547 -12.383 1 77.25 185 ALA A N 1
ATOM 1456 C CA . ALA A 1 185 ? -22.484 -18.766 -13.5 1 77.25 185 ALA A CA 1
ATOM 1457 C C . ALA A 1 185 ? -21.391 -17.812 -13.047 1 77.25 185 ALA A C 1
ATOM 1459 O O . ALA A 1 185 ? -20.734 -17.172 -13.867 1 77.25 185 ALA A O 1
ATOM 1460 N N . ASP A 1 186 ? -21.203 -17.875 -11.773 1 81 186 ASP A N 1
ATOM 1461 C CA . ASP A 1 186 ? -20.188 -16.984 -11.211 1 81 186 ASP A CA 1
ATOM 1462 C C . ASP A 1 186 ? -18.859 -17.719 -11 1 81 186 ASP A C 1
ATOM 1464 O O . ASP A 1 186 ? -18.781 -18.641 -10.188 1 81 186 ASP A O 1
ATOM 1468 N N . PHE A 1 187 ? -17.891 -17.359 -11.742 1 84.94 187 PHE A N 1
ATOM 1469 C CA . PHE A 1 187 ? -16.594 -18.016 -11.656 1 84.94 187 PHE A CA 1
ATOM 1470 C C . PHE A 1 187 ? -15.617 -17.203 -10.805 1 84.94 187 PHE A C 1
ATOM 1472 O O . PHE A 1 187 ? -14.43 -17.516 -10.742 1 84.94 187 PHE A O 1
ATOM 1479 N N . ASN A 1 188 ? -16.141 -16.234 -10.141 1 83.25 188 ASN A N 1
ATOM 1480 C CA . ASN A 1 188 ? -15.273 -15.375 -9.328 1 83.25 188 ASN A CA 1
ATOM 1481 C C . ASN A 1 188 ? -15.078 -15.945 -7.93 1 83.25 188 ASN A C 1
ATOM 1483 O O . ASN A 1 188 ? -15.984 -16.562 -7.371 1 83.25 188 ASN A O 1
ATOM 1487 N N . ALA A 1 189 ? -13.922 -15.82 -7.453 1 86.62 189 ALA A N 1
ATOM 1488 C CA . ALA A 1 189 ? -13.586 -16.234 -6.094 1 86.62 189 ALA A CA 1
ATOM 1489 C C . ALA A 1 189 ? -13.164 -15.039 -5.242 1 86.62 189 ALA A C 1
ATOM 1491 O O . ALA A 1 189 ? -12.57 -14.086 -5.75 1 86.62 189 ALA A O 1
ATOM 1492 N N . LEU A 1 190 ? -13.523 -15.117 -4.023 1 88.75 190 LEU A N 1
ATOM 1493 C CA . LEU A 1 190 ? -13.031 -14.133 -3.072 1 88.75 190 LEU A CA 1
ATOM 1494 C C . LEU A 1 190 ? -11.547 -14.344 -2.789 1 88.75 190 LEU A C 1
ATOM 1496 O O . LEU A 1 190 ? -11.102 -15.477 -2.596 1 88.75 190 LEU A O 1
ATOM 1500 N N . THR A 1 191 ? -10.828 -13.336 -2.857 1 90.81 191 THR A N 1
ATOM 1501 C CA . THR A 1 191 ? -9.391 -13.359 -2.598 1 90.81 191 THR A CA 1
ATOM 1502 C C . THR A 1 191 ? -9.023 -12.328 -1.53 1 90.81 191 THR A C 1
ATOM 1504 O O . THR A 1 191 ? -9.789 -11.406 -1.261 1 90.81 191 THR A O 1
ATOM 1507 N N . PRO A 1 192 ? -7.848 -12.5 -0.848 1 91.75 192 PRO A N 1
ATOM 1508 C CA . PRO A 1 192 ? -7.406 -11.453 0.077 1 91.75 192 PRO A CA 1
ATOM 1509 C C . PRO A 1 192 ? -7.363 -10.07 -0.573 1 91.75 192 PRO A C 1
ATOM 1511 O O . PRO A 1 192 ? -7.625 -9.062 0.09 1 91.75 192 PRO A O 1
ATOM 1514 N N . GLY A 1 193 ? -7.047 -10.047 -1.845 1 93.88 193 GLY A N 1
ATOM 1515 C CA . GLY A 1 193 ? -7.004 -8.789 -2.578 1 93.88 193 GLY A CA 1
ATOM 1516 C C . GLY A 1 193 ? -8.312 -8.023 -2.523 1 93.88 193 GLY A C 1
ATOM 1517 O O . GLY A 1 193 ? -8.312 -6.793 -2.475 1 93.88 193 GLY A O 1
ATOM 1518 N N . HIS A 1 194 ? -9.445 -8.688 -2.494 1 93.31 194 HIS A N 1
ATOM 1519 C CA . HIS A 1 194 ? -10.75 -8.047 -2.42 1 93.31 194 HIS A CA 1
ATOM 1520 C C . HIS A 1 194 ? -10.891 -7.215 -1.15 1 93.31 194 HIS A C 1
ATOM 1522 O O . HIS A 1 194 ? -11.508 -6.152 -1.164 1 93.31 194 HIS A O 1
ATOM 1528 N N . PHE A 1 195 ? -10.281 -7.727 -0.127 1 92.94 195 PHE A N 1
ATOM 1529 C CA . PHE A 1 195 ? -10.383 -7.035 1.153 1 92.94 195 PHE A CA 1
ATOM 1530 C C . PHE A 1 195 ? -9.438 -5.836 1.198 1 92.94 195 PHE A C 1
ATOM 1532 O O . PHE A 1 195 ? -9.641 -4.914 1.993 1 92.94 195 PHE A O 1
ATOM 1539 N N . LEU A 1 196 ? -8.414 -5.883 0.402 1 95.06 196 LEU A N 1
ATOM 1540 C CA . LEU A 1 196 ? -7.402 -4.836 0.44 1 95.06 196 LEU A CA 1
ATOM 1541 C C . LEU A 1 196 ? -7.789 -3.67 -0.461 1 95.06 196 LEU A C 1
ATOM 1543 O O . LEU A 1 196 ? -7.613 -2.508 -0.089 1 95.06 196 LEU A O 1
ATOM 1547 N N . VAL A 1 197 ? -8.312 -3.967 -1.673 1 94 197 VAL A N 1
ATOM 1548 C CA . VAL A 1 197 ? -8.484 -2.889 -2.641 1 94 197 VAL A CA 1
ATOM 1549 C C . VAL A 1 197 ? -9.93 -2.865 -3.135 1 94 197 VAL A C 1
ATOM 1551 O O . VAL A 1 197 ? -10.297 -2.027 -3.963 1 94 197 VAL A O 1
ATOM 1554 N N . GLY A 1 198 ? -10.812 -3.74 -2.703 1 89.38 198 GLY A N 1
ATOM 1555 C CA . GLY A 1 198 ? -12.211 -3.752 -3.088 1 89.38 198 GLY A CA 1
ATOM 1556 C C . GLY A 1 198 ? -12.477 -4.523 -4.367 1 89.38 198 GLY A C 1
ATOM 1557 O O . GLY A 1 198 ? -13.539 -4.391 -4.973 1 89.38 198 GLY A O 1
ATOM 1558 N N . GLY A 1 199 ? -11.523 -5.258 -4.809 1 88.44 199 GLY A N 1
ATOM 1559 C CA . GLY A 1 199 ? -11.602 -6.062 -6.016 1 88.44 199 GLY A CA 1
ATOM 1560 C C . GLY A 1 199 ? -10.398 -6.961 -6.211 1 88.44 199 GLY A C 1
ATOM 1561 O O . GLY A 1 199 ? -9.531 -7.043 -5.34 1 88.44 199 GLY A O 1
ATOM 1562 N N . PRO A 1 200 ? -10.438 -7.723 -7.32 1 88.25 200 PRO A N 1
ATOM 1563 C CA . PRO A 1 200 ? -9.281 -8.578 -7.578 1 88.25 200 PRO A CA 1
ATOM 1564 C C . PRO A 1 200 ? -8.008 -7.781 -7.879 1 88.25 200 PRO A C 1
ATOM 1566 O O . PRO A 1 200 ? -8.078 -6.727 -8.516 1 88.25 200 PRO A O 1
ATOM 1569 N N . LEU A 1 201 ? -6.957 -8.266 -7.352 1 91.56 201 LEU A N 1
ATOM 1570 C CA . LEU A 1 201 ? -5.672 -7.66 -7.672 1 91.56 201 LEU A CA 1
ATOM 1571 C C . LEU A 1 201 ? -5.195 -8.094 -9.055 1 91.56 201 LEU A C 1
ATOM 1573 O O . LEU A 1 201 ? -5.211 -9.289 -9.375 1 91.56 201 LEU A O 1
ATOM 1577 N N . MET A 1 202 ? -4.844 -7.094 -9.844 1 89.19 202 MET A N 1
ATOM 1578 C CA . MET A 1 202 ? -4.309 -7.352 -11.18 1 89.19 202 MET A CA 1
ATOM 1579 C C . MET A 1 202 ? -3.1 -6.461 -11.461 1 89.19 202 MET A C 1
ATOM 1581 O O . MET A 1 202 ? -3.068 -5.301 -11.047 1 89.19 202 MET A O 1
ATOM 1585 N N . LEU A 1 203 ? -2.129 -7.016 -12.117 1 91.19 203 LEU A N 1
ATOM 1586 C CA . LEU A 1 203 ? -0.937 -6.281 -12.523 1 91.19 203 LEU A CA 1
ATOM 1587 C C . LEU A 1 203 ? -0.941 -6.031 -14.031 1 91.19 203 LEU A C 1
ATOM 1589 O O . LEU A 1 203 ? -1.696 -6.668 -14.766 1 91.19 203 LEU A O 1
ATOM 1593 N N . PRO A 1 204 ? -0.144 -5.023 -14.43 1 88.69 204 PRO A N 1
ATOM 1594 C CA . PRO A 1 204 ? 0.002 -4.883 -15.875 1 88.69 204 PRO A CA 1
ATOM 1595 C C . PRO A 1 204 ? 0.516 -6.16 -16.547 1 88.69 204 PRO A C 1
ATOM 1597 O O . PRO A 1 204 ? 1.335 -6.875 -15.961 1 88.69 204 PRO A O 1
ATOM 1600 N N . PRO A 1 205 ? 0.003 -6.414 -17.719 1 86.25 205 PRO A N 1
ATOM 1601 C CA . PRO A 1 205 ? 0.453 -7.621 -18.406 1 86.25 205 PRO A CA 1
ATOM 1602 C C . PRO A 1 205 ? 1.938 -7.586 -18.766 1 86.25 205 PRO A C 1
ATOM 1604 O O . PRO A 1 205 ? 2.496 -6.508 -18.984 1 86.25 205 PRO A O 1
ATOM 1607 N N . GLU A 1 206 ? 2.49 -8.703 -18.703 1 86.81 206 GLU A N 1
ATOM 1608 C CA . GLU A 1 206 ? 3.889 -8.883 -19.078 1 86.81 206 GLU A CA 1
ATOM 1609 C C . GLU A 1 206 ? 4.062 -10.078 -20 1 86.81 206 GLU A C 1
ATOM 1611 O O . GLU A 1 206 ? 3.289 -11.039 -19.938 1 86.81 206 GLU A O 1
ATOM 1616 N N . PRO A 1 207 ? 5.008 -9.945 -20.859 1 83 207 PRO A N 1
ATOM 1617 C CA . PRO A 1 207 ? 5.258 -11.094 -21.734 1 83 207 PRO A CA 1
ATOM 1618 C C . PRO A 1 207 ? 5.816 -12.297 -20.969 1 83 207 PRO A C 1
ATOM 1620 O O . PRO A 1 207 ? 6.457 -12.133 -19.922 1 83 207 PRO A O 1
ATOM 1623 N N . ASP A 1 208 ? 5.516 -13.43 -21.5 1 83.88 208 ASP A N 1
ATOM 1624 C CA . ASP A 1 208 ? 6.086 -14.648 -20.938 1 83.88 208 ASP A CA 1
ATOM 1625 C C . ASP A 1 208 ? 7.559 -14.789 -21.328 1 83.88 208 ASP A C 1
ATOM 1627 O O . ASP A 1 208 ? 7.887 -14.922 -22.5 1 83.88 208 ASP A O 1
ATOM 1631 N N . VAL A 1 209 ? 8.383 -14.719 -20.344 1 83.69 209 VAL A N 1
ATOM 1632 C CA . VAL A 1 209 ? 9.812 -14.812 -20.609 1 83.69 209 VAL A CA 1
ATOM 1633 C C . VAL A 1 209 ? 10.375 -16.094 -20 1 83.69 209 VAL A C 1
ATOM 1635 O O . VAL A 1 209 ? 11.578 -16.203 -19.766 1 83.69 209 VAL A O 1
ATOM 1638 N N . SER A 1 210 ? 9.578 -17.016 -19.734 1 76.88 210 SER A N 1
ATOM 1639 C CA . SER A 1 210 ? 10 -18.234 -19.047 1 76.88 210 SER A CA 1
ATOM 1640 C C . SER A 1 210 ? 10.938 -19.062 -19.922 1 76.88 210 SER A C 1
ATOM 1642 O O . SER A 1 210 ? 11.773 -19.797 -19.406 1 76.88 210 SER A O 1
ATOM 1644 N N . ASP A 1 211 ? 10.812 -18.828 -21.188 1 76.19 211 ASP A N 1
ATOM 1645 C CA . ASP A 1 211 ? 11.602 -19.641 -22.094 1 76.19 211 ASP A CA 1
ATOM 1646 C C . ASP A 1 211 ? 12.883 -18.922 -22.516 1 76.19 211 ASP A C 1
ATOM 1648 O O . ASP A 1 211 ? 13.727 -19.5 -23.219 1 76.19 211 ASP A O 1
ATOM 1652 N N . VAL A 1 212 ? 13.023 -17.703 -22.078 1 77.38 212 VAL A N 1
ATOM 1653 C CA . VAL A 1 212 ? 14.219 -16.953 -22.438 1 77.38 212 VAL A CA 1
ATOM 1654 C C . VAL A 1 212 ? 15.312 -17.203 -21.406 1 77.38 212 VAL A C 1
ATOM 1656 O O . VAL A 1 212 ? 15.094 -17.047 -20.203 1 77.38 212 VAL A O 1
ATOM 1659 N N . PRO A 1 213 ? 16.406 -17.734 -21.906 1 74.81 213 PRO A N 1
ATOM 1660 C CA . PRO A 1 213 ? 17.516 -17.938 -20.953 1 74.81 213 PRO A CA 1
ATOM 1661 C C . PRO A 1 213 ? 17.859 -16.672 -20.172 1 74.81 213 PRO A C 1
ATOM 1663 O O . PRO A 1 213 ? 17.812 -15.57 -20.719 1 74.81 213 PRO A O 1
ATOM 1666 N N . GLN A 1 214 ? 18.156 -16.828 -18.938 1 72.62 214 GLN A N 1
ATOM 1667 C CA . GLN A 1 214 ? 18.391 -15.742 -18 1 72.62 214 GLN A CA 1
ATOM 1668 C C . GLN A 1 214 ? 19.516 -14.828 -18.484 1 72.62 214 GLN A C 1
ATOM 1670 O O . GLN A 1 214 ? 19.453 -13.609 -18.297 1 72.62 214 GLN A O 1
ATOM 1675 N N . ASN A 1 215 ? 20.453 -15.469 -19 1 70.44 215 ASN A N 1
ATOM 1676 C CA . ASN A 1 215 ? 21.625 -14.719 -19.422 1 70.44 215 ASN A CA 1
ATOM 1677 C C . ASN A 1 215 ? 21.297 -13.75 -20.562 1 70.44 215 ASN A C 1
ATOM 1679 O O . ASN A 1 215 ? 22.078 -12.836 -20.828 1 70.44 215 ASN A O 1
ATOM 1683 N N . ARG A 1 216 ? 20.156 -13.898 -21.094 1 67.31 216 ARG A N 1
ATOM 1684 C CA . ARG A 1 216 ? 19.766 -13.047 -22.219 1 67.31 216 ARG A CA 1
ATOM 1685 C C . ARG A 1 216 ? 18.781 -11.977 -21.766 1 67.31 216 ARG A C 1
ATOM 1687 O O . ARG A 1 216 ? 18.375 -11.117 -22.562 1 67.31 216 ARG A O 1
ATOM 1694 N N . LEU A 1 217 ? 18.484 -12.102 -20.594 1 73.06 217 LEU A N 1
ATOM 1695 C CA . LEU A 1 217 ? 17.469 -11.172 -20.109 1 73.06 217 LEU A CA 1
ATOM 1696 C C . LEU A 1 217 ? 18.109 -9.906 -19.547 1 73.06 217 LEU A C 1
ATOM 1698 O O . LEU A 1 217 ? 19.109 -9.984 -18.812 1 73.06 217 LEU A O 1
ATOM 1702 N N . ARG A 1 218 ? 17.547 -8.805 -20.062 1 75.19 218 ARG A N 1
ATOM 1703 C CA . ARG A 1 218 ? 17.906 -7.543 -19.422 1 75.19 218 ARG A CA 1
ATOM 1704 C C . ARG A 1 218 ? 17.297 -7.43 -18.031 1 75.19 218 ARG A C 1
ATOM 1706 O O . ARG A 1 218 ? 16.422 -8.219 -17.672 1 75.19 218 ARG A O 1
ATOM 1713 N N . ARG A 1 219 ? 17.719 -6.512 -17.297 1 78.69 219 ARG A N 1
ATOM 1714 C CA . ARG A 1 219 ? 17.453 -6.426 -15.859 1 78.69 219 ARG A CA 1
ATOM 1715 C C . ARG A 1 219 ? 15.953 -6.438 -15.586 1 78.69 219 ARG A C 1
ATOM 1717 O O . ARG A 1 219 ? 15.484 -7.207 -14.742 1 78.69 219 ARG A O 1
ATOM 1724 N N . PHE A 1 220 ? 15.234 -5.75 -16.391 1 79.12 220 PHE A N 1
ATOM 1725 C CA . PHE A 1 220 ? 13.789 -5.695 -16.188 1 79.12 220 PHE A CA 1
ATOM 1726 C C . PHE A 1 220 ? 13.148 -7.039 -16.5 1 79.12 220 PHE A C 1
ATOM 1728 O O . PHE A 1 220 ? 12.297 -7.516 -15.742 1 79.12 220 PHE A O 1
ATOM 1735 N N . LYS A 1 221 ? 13.68 -7.691 -17.453 1 84.38 221 LYS A N 1
ATOM 1736 C CA . LYS A 1 221 ? 13.148 -8.992 -17.859 1 84.38 221 LYS A CA 1
ATOM 1737 C C . LYS A 1 221 ? 13.578 -10.086 -16.875 1 84.38 221 LYS A C 1
ATOM 1739 O O . LYS A 1 221 ? 12.859 -11.07 -16.703 1 84.38 221 LYS A O 1
ATOM 1744 N N . LEU A 1 222 ? 14.664 -9.852 -16.297 1 85.56 222 LEU A N 1
ATOM 1745 C CA . LEU A 1 222 ? 15.109 -10.789 -15.273 1 85.56 222 LEU A CA 1
ATOM 1746 C C . LEU A 1 222 ? 14.164 -10.789 -14.078 1 85.56 222 LEU A C 1
ATOM 1748 O O . LEU A 1 222 ? 13.773 -11.852 -13.586 1 85.56 222 LEU A O 1
ATOM 1752 N N . MET A 1 223 ? 13.844 -9.625 -13.656 1 87.44 223 MET A N 1
ATOM 1753 C CA . MET A 1 223 ? 12.883 -9.492 -12.555 1 87.44 223 MET A CA 1
ATOM 1754 C C . MET A 1 223 ? 11.547 -10.117 -12.922 1 87.44 223 MET A C 1
ATOM 1756 O O . MET A 1 223 ? 10.945 -10.828 -12.117 1 87.44 223 MET A O 1
ATOM 1760 N N . GLN A 1 224 ? 11.156 -9.945 -14.164 1 88.25 224 GLN A N 1
ATOM 1761 C CA . GLN A 1 224 ? 9.898 -10.523 -14.641 1 88.25 224 GLN A CA 1
ATOM 1762 C C . GLN A 1 224 ? 9.961 -12.047 -14.625 1 88.25 224 GLN A C 1
ATOM 1764 O O . GLN A 1 224 ? 8.992 -12.703 -14.227 1 88.25 224 GLN A O 1
ATOM 1769 N N . SER A 1 225 ? 11.047 -12.523 -15.023 1 89.69 225 SER A N 1
ATOM 1770 C CA . SER A 1 225 ? 11.234 -13.969 -15.055 1 89.69 225 SER A CA 1
ATOM 1771 C C . SER A 1 225 ? 11.141 -14.578 -13.656 1 89.69 225 SER A C 1
ATOM 1773 O O . SER A 1 225 ? 10.57 -15.648 -13.477 1 89.69 225 SER A O 1
ATOM 1775 N N . ARG A 1 226 ? 11.625 -13.883 -12.68 1 90.94 226 ARG A N 1
ATOM 1776 C CA . ARG A 1 226 ? 11.617 -14.398 -11.312 1 90.94 226 ARG A CA 1
ATOM 1777 C C . ARG A 1 226 ? 10.195 -14.438 -10.758 1 90.94 226 ARG A C 1
ATOM 1779 O O . ARG A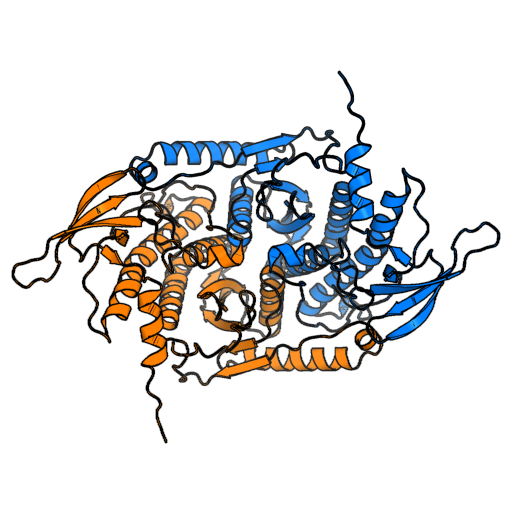 1 226 ? 9.844 -15.352 -10.008 1 90.94 226 ARG A O 1
ATOM 1786 N N . VAL A 1 227 ? 9.477 -13.469 -11.133 1 92.44 227 VAL A N 1
ATOM 1787 C CA . VAL A 1 227 ? 8.078 -13.469 -10.719 1 92.44 227 VAL A CA 1
ATOM 1788 C C . VAL A 1 227 ? 7.355 -14.672 -11.328 1 92.44 227 VAL A C 1
ATOM 1790 O O . VAL A 1 227 ? 6.574 -15.344 -10.648 1 92.44 227 VAL A O 1
ATOM 1793 N N . GLN A 1 228 ? 7.656 -14.93 -12.586 1 90.5 228 GLN A N 1
ATOM 1794 C CA . GLN A 1 228 ? 7.016 -16.031 -13.297 1 90.5 228 GLN A CA 1
ATOM 1795 C C . GLN A 1 228 ? 7.449 -17.375 -12.727 1 90.5 228 GLN A C 1
ATOM 1797 O O . GLN A 1 228 ? 6.637 -18.297 -12.602 1 90.5 228 GLN A O 1
ATOM 1802 N N . VAL A 1 229 ? 8.68 -17.438 -12.367 1 88.5 229 VAL A N 1
ATOM 1803 C CA . VAL A 1 229 ? 9.18 -18.656 -11.742 1 88.5 229 VAL A CA 1
ATOM 1804 C C . VAL A 1 229 ? 8.508 -18.859 -10.391 1 88.5 229 VAL A C 1
ATOM 1806 O O . VAL A 1 229 ? 8.086 -19.969 -10.055 1 88.5 229 VAL A O 1
ATOM 1809 N N . PHE A 1 230 ? 8.43 -17.812 -9.648 1 91.06 230 PHE A N 1
ATOM 1810 C CA . PHE A 1 230 ? 7.738 -17.891 -8.367 1 91.06 230 PHE A CA 1
ATOM 1811 C C . PHE A 1 230 ? 6.305 -18.375 -8.555 1 91.06 230 PHE A C 1
ATOM 1813 O O . PHE A 1 230 ? 5.855 -19.297 -7.859 1 91.06 230 PHE A O 1
ATOM 1820 N N . TRP A 1 231 ? 5.676 -17.75 -9.461 1 89.88 231 TRP A N 1
ATOM 1821 C CA . TRP A 1 231 ? 4.27 -18.047 -9.695 1 89.88 231 TRP A CA 1
ATOM 1822 C C . TRP A 1 231 ? 4.086 -19.516 -10.094 1 89.88 231 TRP A C 1
ATOM 1824 O O . TRP A 1 231 ? 3.227 -20.203 -9.539 1 89.88 231 TRP A O 1
ATOM 1834 N N . LYS A 1 232 ? 4.875 -19.922 -10.961 1 86.44 232 LYS A N 1
ATOM 1835 C CA . LYS A 1 232 ? 4.773 -21.297 -11.438 1 86.44 232 LYS A CA 1
ATOM 1836 C C . LYS A 1 232 ? 4.965 -22.297 -10.289 1 86.44 232 LYS A C 1
ATOM 1838 O O . LYS A 1 232 ? 4.168 -23.219 -10.125 1 86.44 232 LYS A O 1
ATOM 1843 N N . THR A 1 233 ? 5.945 -22.016 -9.508 1 84.25 233 THR A N 1
ATOM 1844 C CA . THR A 1 233 ? 6.227 -22.922 -8.391 1 84.25 233 THR A CA 1
ATOM 1845 C C . THR A 1 233 ? 5.141 -22.812 -7.32 1 84.25 233 THR A C 1
ATOM 1847 O O . THR A 1 233 ? 4.688 -23.828 -6.785 1 84.25 233 THR A O 1
ATOM 1850 N N . TRP A 1 234 ? 4.719 -21.641 -7.098 1 83.88 234 TRP A N 1
ATOM 1851 C CA . TRP A 1 234 ? 3.707 -21.391 -6.074 1 83.88 234 TRP A CA 1
ATOM 1852 C C . TRP A 1 234 ? 2.361 -21.969 -6.484 1 83.88 234 TRP A C 1
ATOM 1854 O O . TRP A 1 234 ? 1.69 -22.625 -5.68 1 83.88 234 TRP A O 1
ATOM 1864 N N . SER A 1 235 ? 1.976 -21.781 -7.645 1 79.06 235 SER A N 1
ATOM 1865 C CA . SER A 1 235 ? 0.66 -22.219 -8.102 1 79.06 235 SER A CA 1
ATOM 1866 C C . SER A 1 235 ? 0.596 -23.734 -8.219 1 79.06 235 SER A C 1
ATOM 1868 O O . SER A 1 235 ? -0.465 -24.328 -8.023 1 79.06 235 SER A O 1
ATOM 1870 N N . THR A 1 236 ? 1.748 -24.297 -8.445 1 74.75 236 THR A N 1
ATOM 1871 C CA . THR A 1 236 ? 1.776 -25.75 -8.594 1 74.75 236 THR A CA 1
ATOM 1872 C C . THR A 1 236 ? 1.88 -26.438 -7.227 1 74.75 236 THR A C 1
ATOM 1874 O O . THR A 1 236 ? 1.326 -27.516 -7.023 1 74.75 236 THR A O 1
ATOM 1877 N N . GLU A 1 237 ? 2.58 -25.719 -6.359 1 67.56 237 GLU A N 1
ATOM 1878 C CA . GLU A 1 237 ? 2.77 -26.297 -5.035 1 67.56 237 GLU A CA 1
ATOM 1879 C C . GLU A 1 237 ? 1.629 -25.906 -4.098 1 67.56 237 GLU A C 1
ATOM 1881 O O . GLU A 1 237 ? 1.26 -26.688 -3.211 1 67.56 237 GLU A O 1
ATOM 1886 N N . TYR A 1 238 ? 1.207 -24.703 -4.137 1 65.88 238 TYR A N 1
ATOM 1887 C CA . TYR A 1 238 ? 0.139 -24.234 -3.26 1 65.88 238 TYR A CA 1
ATOM 1888 C C . TYR A 1 238 ? -1.162 -24.969 -3.541 1 65.88 238 TYR A C 1
ATOM 1890 O O . TYR A 1 238 ? -1.892 -25.328 -2.613 1 65.88 238 TYR A O 1
ATOM 1898 N N . LEU A 1 239 ? -1.442 -25.172 -4.766 1 61.81 239 LEU A N 1
ATOM 1899 C CA . LEU A 1 239 ? -2.662 -25.844 -5.188 1 61.81 239 LEU A CA 1
ATOM 1900 C C . LEU A 1 239 ? -2.832 -27.172 -4.445 1 61.81 239 LEU A C 1
ATOM 1902 O O . LEU A 1 239 ? -3.914 -27.453 -3.932 1 61.81 239 LEU A O 1
ATOM 1906 N N . PRO A 1 240 ? -1.709 -27.875 -4.301 1 58.56 240 PRO A N 1
ATOM 1907 C CA . PRO A 1 240 ? -1.923 -29.141 -3.58 1 58.56 240 PRO A CA 1
ATOM 1908 C C . PRO A 1 240 ? -2.234 -28.922 -2.102 1 58.56 240 PRO A C 1
ATOM 1910 O O . PRO A 1 240 ? -2.902 -29.75 -1.48 1 58.56 240 PRO A O 1
ATOM 1913 N N . GLN A 1 241 ? -1.767 -27.797 -1.622 1 56.19 241 GLN A N 1
ATOM 1914 C CA . GLN A 1 241 ? -1.955 -27.562 -0.194 1 56.19 241 GLN A CA 1
ATOM 1915 C C . GLN A 1 241 ? -3.4 -27.188 0.115 1 56.19 241 GLN A C 1
ATOM 1917 O O . GLN A 1 241 ? -3.928 -27.547 1.172 1 56.19 241 GLN A O 1
ATOM 1922 N N . VAL A 1 242 ? -3.889 -26.297 -0.675 1 54.84 242 VAL A N 1
ATOM 1923 C CA . VAL A 1 242 ? -5.293 -25.969 -0.455 1 54.84 242 VAL A CA 1
ATOM 1924 C C . VAL A 1 242 ? -6.125 -27.25 -0.435 1 54.84 242 VAL A C 1
ATOM 1926 O O . VAL A 1 242 ? -7.09 -27.359 0.323 1 54.84 242 VAL A O 1
ATOM 1929 N N . GLN A 1 243 ? -5.816 -28.219 -1.282 1 50.78 243 GLN A N 1
ATOM 1930 C CA . GLN A 1 243 ? -6.547 -29.484 -1.396 1 50.78 243 GLN A CA 1
ATOM 1931 C C . GLN A 1 243 ? -6.312 -30.359 -0.177 1 50.78 243 GLN A C 1
ATOM 1933 O O . GLN A 1 243 ? -7.219 -31.062 0.269 1 50.78 243 GLN A O 1
ATOM 1938 N N . ARG A 1 244 ? -5.012 -30.641 0.131 1 48.38 244 ARG A N 1
ATOM 1939 C CA . ARG A 1 244 ? -4.727 -31.656 1.133 1 48.38 244 ARG A CA 1
ATOM 1940 C C . ARG A 1 244 ? -5.316 -31.281 2.486 1 48.38 244 ARG A C 1
ATOM 1942 O O . ARG A 1 244 ? -5.75 -32.156 3.248 1 48.38 244 ARG A O 1
ATOM 1949 N N . ARG A 1 245 ? -5.008 -30.188 2.881 1 45.19 245 ARG A N 1
ATOM 1950 C CA . ARG A 1 245 ? -5.305 -29.953 4.289 1 45.19 245 ARG A CA 1
ATOM 1951 C C . ARG A 1 245 ? -6.805 -29.984 4.547 1 45.19 245 ARG A C 1
ATOM 1953 O O . ARG A 1 245 ? -7.242 -30.156 5.688 1 45.19 245 ARG A O 1
ATOM 1960 N N . GLY A 1 246 ? -7.578 -29.578 3.553 1 42.28 246 GLY A N 1
ATOM 1961 C CA . GLY A 1 246 ? -8.953 -29.969 3.797 1 42.28 246 GLY A CA 1
ATOM 1962 C C . GLY A 1 246 ? -9.133 -31.469 3.963 1 42.28 246 GLY A C 1
ATOM 1963 O O . GLY A 1 246 ? -10.18 -31.922 4.418 1 42.28 246 GLY A O 1
ATOM 1964 N N . LYS A 1 247 ? -8.336 -32.219 3.301 1 40.25 247 LYS A N 1
ATOM 1965 C CA . LYS A 1 247 ? -8.5 -33.656 3.342 1 40.25 247 LYS A CA 1
ATOM 1966 C C . LYS A 1 247 ? -8.117 -34.219 4.711 1 40.25 247 LYS A C 1
ATOM 1968 O O . LYS A 1 247 ? -8.398 -35.375 5.012 1 40.25 247 LYS A O 1
ATOM 1973 N N . TRP A 1 248 ? -6.949 -33.781 5.238 1 35.19 248 TRP A N 1
ATOM 1974 C CA . TRP A 1 248 ? -6.641 -34.719 6.328 1 35.19 248 TRP A CA 1
ATOM 1975 C C . TRP A 1 248 ? -7.898 -35.062 7.113 1 35.19 248 TRP A C 1
ATOM 1977 O O . TRP A 1 248 ? -8.039 -36.188 7.59 1 35.19 248 TRP A O 1
ATOM 1987 N N . THR A 1 249 ? -8.227 -34.125 8.102 1 36.56 249 THR A N 1
ATOM 1988 C CA . THR A 1 249 ? -9 -34.812 9.133 1 36.56 249 THR A CA 1
ATOM 1989 C C . THR A 1 249 ? -10.258 -35.469 8.523 1 36.56 249 THR A C 1
ATOM 1991 O O . THR A 1 249 ? -10.75 -36.469 9.023 1 36.56 249 THR A O 1
ATOM 1994 N N . LYS A 1 250 ? -11.375 -34.656 8.203 1 42.09 250 LYS A N 1
ATOM 1995 C CA . LYS A 1 250 ? -12.719 -35.188 8.07 1 42.09 250 LYS A CA 1
ATOM 1996 C C . LYS A 1 250 ? -12.945 -35.75 6.664 1 42.09 250 LYS A C 1
ATOM 1998 O O . LYS A 1 250 ? -12.242 -35.375 5.723 1 42.09 250 LYS A O 1
ATOM 2003 N N . MET A 1 251 ? -13.773 -36.75 6.5 1 41.66 251 MET A N 1
ATOM 2004 C CA . MET A 1 251 ? -14.422 -37.375 5.348 1 41.66 251 MET A CA 1
ATOM 2005 C C . MET A 1 251 ? -14.617 -36.344 4.227 1 41.66 251 MET A C 1
ATOM 2007 O O . MET A 1 251 ? -15.383 -35.406 4.379 1 41.66 251 MET A O 1
ATOM 2011 N N . CYS A 1 252 ? -13.508 -35.938 3.531 1 53.69 252 CYS A N 1
ATOM 2012 C CA . CYS A 1 252 ? -13.609 -35.031 2.387 1 53.69 252 CYS A CA 1
ATOM 2013 C C . CYS A 1 252 ? -14.898 -35.281 1.61 1 53.69 252 CYS A C 1
ATOM 2015 O O . CYS A 1 252 ? -15.203 -36.406 1.246 1 53.69 252 CYS A O 1
ATOM 2017 N N . ARG A 1 253 ? -15.953 -34.594 1.743 1 66.56 253 ARG A N 1
ATOM 2018 C CA . ARG A 1 253 ? -17.188 -34.719 0.961 1 66.56 253 ARG A CA 1
ATOM 2019 C C . ARG A 1 253 ? -16.875 -34.906 -0.521 1 66.56 253 ARG A C 1
ATOM 2021 O O . ARG A 1 253 ? -15.797 -34.5 -0.988 1 66.56 253 ARG A O 1
ATOM 2028 N N . ASN A 1 254 ? -17.625 -35.688 -1.061 1 77.19 254 ASN A N 1
ATOM 2029 C CA . ASN A 1 254 ? -17.547 -35.812 -2.512 1 77.19 254 ASN A CA 1
ATOM 2030 C C . ASN A 1 254 ? -17.781 -34.5 -3.203 1 77.19 254 ASN A C 1
ATOM 2032 O O . ASN A 1 254 ? -18.5 -33.625 -2.678 1 77.19 254 ASN A O 1
ATOM 2036 N N . VAL A 1 255 ? -17.031 -34.312 -4.152 1 84.69 255 VAL A N 1
ATOM 2037 C CA . VAL A 1 255 ? -17.234 -33.125 -5.004 1 84.69 255 VAL A CA 1
ATOM 2038 C C . VAL A 1 255 ? -18.688 -33.094 -5.465 1 84.69 255 VAL A C 1
ATOM 2040 O O . VAL A 1 255 ? -19.281 -34.125 -5.793 1 84.69 255 VAL A O 1
ATOM 2043 N N . VAL A 1 256 ? -19.281 -31.938 -5.367 1 85.06 256 VAL A N 1
ATOM 2044 C CA . VAL A 1 256 ? -20.688 -31.797 -5.758 1 85.06 256 VAL A CA 1
ATOM 2045 C C . VAL A 1 256 ? -20.797 -30.797 -6.914 1 85.06 256 VAL A C 1
ATOM 2047 O O . VAL A 1 256 ? -19.891 -30 -7.145 1 85.06 256 VAL A O 1
ATOM 2050 N N . ILE A 1 257 ? -21.953 -30.938 -7.531 1 90.25 257 ILE A N 1
ATOM 2051 C CA . ILE A 1 257 ? -22.234 -30.016 -8.625 1 90.25 257 ILE A CA 1
ATOM 2052 C C . ILE A 1 257 ? -22.312 -28.594 -8.094 1 90.25 257 ILE A C 1
ATOM 2054 O O . ILE A 1 257 ? -22.922 -28.344 -7.047 1 90.25 257 ILE A O 1
ATOM 2058 N N . GLY A 1 258 ? -21.578 -27.672 -8.781 1 88.38 258 GLY A N 1
ATOM 2059 C CA . GLY A 1 258 ? -21.594 -26.281 -8.367 1 88.38 258 GLY A CA 1
ATOM 2060 C C . GLY A 1 258 ? -20.297 -25.844 -7.691 1 88.38 258 GLY A C 1
ATOM 2061 O O . GLY A 1 258 ? -20.031 -24.656 -7.555 1 88.38 258 GLY A O 1
ATOM 2062 N N . ASP A 1 259 ? -19.531 -26.859 -7.348 1 87 259 ASP A N 1
ATOM 2063 C CA . ASP A 1 259 ? -18.266 -26.531 -6.703 1 87 259 ASP A CA 1
ATOM 2064 C C . ASP A 1 259 ? -17.344 -25.766 -7.652 1 87 259 ASP A C 1
ATOM 2066 O O . ASP A 1 259 ? -17.281 -26.078 -8.844 1 87 259 ASP A O 1
ATOM 2070 N N . LEU A 1 260 ? -16.797 -24.766 -7.066 1 89.56 260 LEU A N 1
ATOM 2071 C CA . LEU A 1 260 ? -15.742 -24.062 -7.793 1 89.56 260 LEU A CA 1
ATOM 2072 C C . LEU A 1 260 ? -14.391 -24.719 -7.543 1 89.56 260 LEU A C 1
ATOM 2074 O O . LEU A 1 260 ? -14.078 -25.109 -6.414 1 89.56 260 LEU A O 1
ATOM 2078 N N . ALA A 1 261 ? -13.617 -24.906 -8.656 1 88.06 261 ALA A N 1
ATOM 2079 C CA . ALA A 1 261 ? -12.32 -25.578 -8.531 1 88.06 261 ALA A CA 1
ATOM 2080 C C . ALA A 1 261 ? -11.273 -24.922 -9.43 1 88.06 261 ALA A C 1
ATOM 2082 O O . ALA A 1 261 ? -11.617 -24.172 -10.344 1 88.06 261 ALA A O 1
ATOM 2083 N N . ILE A 1 262 ? -10.047 -25.109 -9.039 1 87.56 262 ILE A N 1
ATOM 2084 C CA . ILE A 1 262 ? -8.922 -24.672 -9.852 1 87.56 262 ILE A CA 1
ATOM 2085 C C . ILE A 1 262 ? -8.359 -25.859 -10.633 1 87.56 262 ILE A C 1
ATOM 2087 O O . ILE A 1 262 ? -8.125 -26.938 -10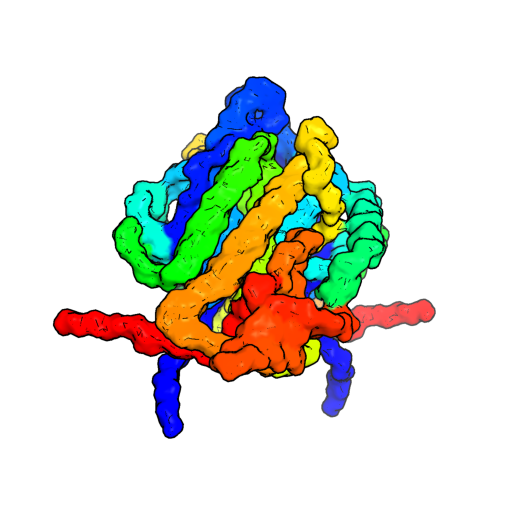.062 1 87.56 262 ILE A O 1
ATOM 2091 N N . LEU A 1 263 ? -8.227 -25.672 -11.977 1 86.75 263 LEU A N 1
ATOM 2092 C CA . LEU A 1 263 ? -7.578 -26.703 -12.781 1 86.75 263 LEU A CA 1
ATOM 2093 C C . LEU A 1 263 ? -6.074 -26.734 -12.523 1 86.75 263 LEU A C 1
ATOM 2095 O O . LEU A 1 263 ? -5.41 -25.688 -12.594 1 86.75 263 LEU A O 1
ATOM 2099 N N . LYS A 1 264 ? -5.559 -27.922 -12.25 1 82.62 264 LYS A N 1
ATOM 2100 C CA . LYS A 1 264 ? -4.133 -28.062 -11.969 1 82.62 264 LYS A CA 1
ATOM 2101 C C . LYS A 1 264 ? -3.316 -28.094 -13.258 1 82.62 264 LYS A C 1
ATOM 2103 O O . LYS A 1 264 ? -3.811 -28.516 -14.297 1 82.62 264 LYS A O 1
ATOM 2108 N N . ASN A 1 265 ? -2.096 -27.594 -13.219 1 75.69 265 ASN A N 1
ATOM 2109 C CA . ASN A 1 265 ? -1.069 -27.719 -14.25 1 75.69 265 ASN A CA 1
ATOM 2110 C C . ASN A 1 265 ? -1.43 -26.922 -15.492 1 75.69 265 ASN A C 1
ATOM 2112 O O . ASN A 1 265 ? -1.205 -27.375 -16.625 1 75.69 265 ASN A O 1
ATOM 2116 N N . GLU A 1 266 ? -2.232 -25.875 -15.242 1 76.94 266 GLU A N 1
ATOM 2117 C CA . GLU A 1 266 ? -2.414 -24.922 -16.328 1 76.94 266 GLU A CA 1
ATOM 2118 C C . GLU A 1 266 ? -1.324 -23.844 -16.312 1 76.94 266 GLU A C 1
ATOM 2120 O O . GLU A 1 266 ? -0.915 -23.391 -15.25 1 76.94 266 GLU A O 1
ATOM 2125 N N . ASN A 1 267 ? -0.711 -23.641 -17.391 1 75.88 267 ASN A N 1
ATOM 2126 C CA . ASN A 1 267 ? 0.335 -22.641 -17.484 1 75.88 267 ASN A CA 1
ATOM 2127 C C . ASN A 1 267 ? -0.245 -21.266 -17.812 1 75.88 267 ASN A C 1
ATOM 2129 O O . ASN A 1 267 ? -0.169 -20.797 -18.953 1 75.88 267 ASN A O 1
ATOM 2133 N N . LEU A 1 268 ? -0.8 -20.641 -16.828 1 80.31 268 LEU A N 1
ATOM 2134 C CA . LEU A 1 268 ? -1.354 -19.312 -17 1 80.31 268 LEU A CA 1
ATOM 2135 C C . LEU A 1 268 ? -0.415 -18.25 -16.438 1 80.31 268 LEU A C 1
ATOM 2137 O O . LEU A 1 268 ? 0.408 -18.547 -15.562 1 80.31 268 LEU A O 1
ATOM 2141 N N . PRO A 1 269 ? -0.454 -17.062 -16.984 1 83.19 269 PRO A N 1
ATOM 2142 C CA . PRO A 1 269 ? 0.357 -15.984 -16.422 1 83.19 269 PRO A CA 1
ATOM 2143 C C . PRO A 1 269 ? 0.036 -15.711 -14.953 1 83.19 269 PRO A C 1
ATOM 2145 O O . PRO A 1 269 ? -1.005 -16.141 -14.453 1 83.19 269 PRO A O 1
ATOM 2148 N N . PRO A 1 270 ? 0.953 -15.016 -14.312 1 85.81 270 PRO A N 1
ATOM 2149 C CA . PRO A 1 270 ? 0.755 -14.734 -12.891 1 85.81 270 PRO A CA 1
ATOM 2150 C C . PRO A 1 270 ? -0.606 -14.109 -12.594 1 85.81 270 PRO A C 1
ATOM 2152 O O . PRO A 1 270 ? -1.089 -13.281 -13.367 1 85.81 270 PRO A O 1
ATOM 2155 N N . MET A 1 271 ? -1.201 -14.516 -11.438 1 86.69 271 MET A N 1
ATOM 2156 C CA . MET A 1 271 ? -2.42 -13.977 -10.836 1 86.69 271 MET A CA 1
ATOM 2157 C C . MET A 1 271 ? -3.648 -14.398 -11.633 1 86.69 271 MET A C 1
ATOM 2159 O O . MET A 1 271 ? -4.758 -13.93 -11.359 1 86.69 271 MET A O 1
ATOM 2163 N N . GLN A 1 272 ? -3.441 -15.258 -12.625 1 83.06 272 GLN A N 1
ATOM 2164 C CA . GLN A 1 272 ? -4.566 -15.836 -13.359 1 83.06 272 GLN A CA 1
ATOM 2165 C C . GLN A 1 272 ? -4.816 -17.281 -12.93 1 83.06 272 GLN A C 1
ATOM 2167 O O . GLN A 1 272 ? -3.953 -18.141 -13.102 1 83.06 272 GLN A O 1
ATOM 2172 N N . TRP A 1 273 ? -5.957 -17.453 -12.453 1 83.81 273 TRP A N 1
ATOM 2173 C CA . TRP A 1 273 ? -6.305 -18.781 -11.945 1 83.81 273 TRP A CA 1
ATOM 2174 C C . TRP A 1 273 ? -7.301 -19.469 -12.867 1 83.81 273 TRP A C 1
ATOM 2176 O O . TRP A 1 273 ? -8.32 -18.891 -13.234 1 83.81 273 TRP A O 1
ATOM 2186 N N . PRO A 1 274 ? -7.02 -20.641 -13.297 1 86.5 274 PRO A N 1
ATOM 2187 C CA . PRO A 1 274 ? -7.949 -21.406 -14.141 1 86.5 274 PRO A CA 1
ATOM 2188 C C . PRO A 1 274 ? -9.125 -21.984 -13.352 1 86.5 274 PRO A C 1
ATOM 2190 O O . PRO A 1 274 ? -9.172 -23.188 -13.086 1 86.5 274 PRO A O 1
ATOM 2193 N N . LEU A 1 275 ? -10.039 -21.156 -13.133 1 88 275 LEU A N 1
ATOM 2194 C CA . LEU A 1 275 ? -11.195 -21.547 -12.336 1 88 275 LEU A CA 1
ATOM 2195 C C . LEU A 1 275 ? -12.242 -22.25 -13.195 1 88 275 LEU A C 1
ATOM 2197 O O . LEU A 1 275 ? -12.477 -21.844 -14.336 1 88 275 LEU A O 1
ATOM 2201 N N . VAL A 1 276 ? -12.797 -23.281 -12.641 1 89.81 276 VAL A N 1
ATOM 2202 C CA . VAL A 1 276 ? -13.836 -24.047 -13.32 1 89.81 276 VAL A CA 1
ATOM 2203 C C . VAL A 1 276 ? -14.945 -24.406 -12.336 1 89.81 276 VAL A C 1
ATOM 2205 O O . VAL A 1 276 ? -14.727 -24.438 -11.125 1 89.81 276 VAL A O 1
ATOM 2208 N N . ARG A 1 277 ? -16.062 -24.625 -12.898 1 92 277 ARG A N 1
ATOM 2209 C CA . ARG A 1 277 ? -17.219 -25.078 -12.117 1 92 277 ARG A CA 1
ATOM 2210 C C . ARG A 1 277 ? -17.578 -26.516 -12.469 1 92 277 ARG A C 1
ATOM 2212 O O . ARG A 1 277 ? -17.578 -26.906 -13.648 1 92 277 ARG A O 1
ATOM 2219 N N . ILE A 1 278 ? -17.859 -27.266 -11.438 1 92.19 278 ILE A N 1
ATOM 2220 C CA . ILE A 1 278 ? -18.297 -28.641 -11.664 1 92.19 278 ILE A CA 1
ATOM 2221 C C . ILE A 1 278 ? -19.75 -28.656 -12.102 1 92.19 278 ILE A C 1
ATOM 2223 O O . ILE A 1 278 ? -20.625 -28.172 -11.391 1 92.19 278 ILE A O 1
ATOM 2227 N N . ILE A 1 279 ? -20.016 -29.219 -13.219 1 94 279 ILE A N 1
ATOM 2228 C CA . ILE A 1 279 ? -21.375 -29.203 -13.734 1 94 279 ILE A CA 1
ATOM 2229 C C . ILE A 1 279 ? -21.953 -30.609 -13.695 1 94 279 ILE A C 1
ATOM 2231 O O . ILE A 1 279 ? -23.172 -30.781 -13.672 1 94 279 ILE A O 1
ATOM 2235 N N . LYS A 1 280 ? -21.078 -31.641 -13.812 1 94.81 280 LYS A N 1
ATOM 2236 C CA . LYS A 1 280 ? -21.516 -33.031 -13.75 1 94.81 280 LYS A CA 1
ATOM 2237 C C . LYS A 1 280 ? -20.516 -33.875 -12.984 1 94.81 280 LYS A C 1
ATOM 2239 O O . LYS A 1 280 ? -19.312 -33.688 -13.094 1 94.81 280 LYS A O 1
ATOM 2244 N N . VAL A 1 281 ? -21.078 -34.781 -12.18 1 94.12 281 VAL A N 1
ATOM 2245 C CA . VAL A 1 281 ? -20.234 -35.719 -11.461 1 94.12 281 VAL A CA 1
ATOM 2246 C C . VAL A 1 281 ? -20.422 -37.125 -12.031 1 94.12 281 VAL A C 1
ATOM 2248 O O . VAL A 1 281 ? -21.531 -37.5 -12.445 1 94.12 281 VAL A O 1
ATOM 2251 N N . HIS A 1 282 ? -19.359 -37.875 -12.125 1 93.38 282 HIS A N 1
ATOM 2252 C CA . HIS A 1 282 ? -19.391 -39.25 -12.617 1 93.38 282 HIS A CA 1
ATOM 2253 C C . HIS A 1 282 ? -18.984 -40.219 -11.523 1 93.38 282 HIS A C 1
ATOM 2255 O O . HIS A 1 282 ? -17.844 -40.656 -11.484 1 93.38 282 HIS A O 1
ATOM 2261 N N . PRO A 1 283 ? -19.953 -40.594 -10.711 1 89.38 283 PRO A N 1
ATOM 2262 C CA . PRO A 1 283 ? -19.625 -41.531 -9.617 1 89.38 283 PRO A CA 1
ATOM 2263 C C . PRO A 1 283 ? -19.312 -42.938 -10.109 1 89.38 283 PRO A C 1
ATOM 2265 O O . PRO A 1 283 ? -19.891 -43.406 -11.102 1 89.38 283 PRO A O 1
ATOM 2268 N N . GLY A 1 284 ? -18.312 -43.531 -9.461 1 87.56 284 GLY A N 1
ATOM 2269 C CA . GLY A 1 284 ? -18.031 -44.938 -9.742 1 87.56 284 GLY A CA 1
ATOM 2270 C C . GLY A 1 284 ? -19.016 -45.875 -9.078 1 87.56 284 GLY A C 1
ATOM 2271 O O . GLY A 1 284 ? -20 -45.438 -8.484 1 87.56 284 GLY A O 1
ATOM 2272 N N . MET A 1 285 ? -18.734 -47.125 -9.211 1 88.25 285 MET A N 1
ATOM 2273 C CA . MET A 1 285 ? -19.578 -48.156 -8.609 1 88.25 285 MET A CA 1
ATOM 2274 C C . MET A 1 285 ? -19.594 -48.031 -7.094 1 88.25 285 MET A C 1
ATOM 2276 O O . MET A 1 285 ? -20.578 -48.375 -6.449 1 88.25 285 MET A O 1
ATOM 2280 N N . ASP A 1 286 ? -18.531 -47.562 -6.57 1 86.94 286 ASP A N 1
ATOM 2281 C CA . ASP A 1 286 ? -18.406 -47.375 -5.129 1 86.94 286 ASP A CA 1
ATOM 2282 C C . ASP A 1 286 ? -18.969 -46.031 -4.703 1 86.94 286 ASP A C 1
ATOM 2284 O O . ASP A 1 286 ? -18.844 -45.625 -3.541 1 86.94 286 ASP A O 1
ATOM 2288 N N . ASN A 1 287 ? -19.562 -45.219 -5.562 1 85.19 287 ASN A N 1
ATOM 2289 C CA . ASN A 1 287 ? -20.188 -43.906 -5.328 1 85.19 287 ASN A CA 1
ATOM 2290 C C . ASN A 1 287 ? -19.141 -42.844 -5.082 1 85.19 287 ASN A C 1
ATOM 2292 O O . ASN A 1 287 ? -19.469 -41.75 -4.566 1 85.19 287 ASN A O 1
ATOM 2296 N N . VAL A 1 288 ? -17.953 -43.281 -5.344 1 85.31 288 VAL A N 1
ATOM 2297 C CA . VAL A 1 288 ? -16.891 -42.281 -5.223 1 85.31 288 VAL A CA 1
ATOM 2298 C C . VAL A 1 288 ? -16.703 -41.562 -6.555 1 85.31 288 VAL A C 1
ATOM 2300 O O . VAL A 1 288 ? -16.625 -42.188 -7.609 1 85.31 288 VAL A O 1
ATOM 2303 N N . VAL A 1 289 ? -16.766 -40.281 -6.5 1 88.75 289 VAL A N 1
ATOM 2304 C CA . VAL A 1 289 ? -16.625 -39.469 -7.707 1 88.75 289 VAL A CA 1
ATOM 2305 C C . VAL A 1 289 ? -15.148 -39.344 -8.07 1 88.75 289 VAL A C 1
ATOM 2307 O O . VAL A 1 289 ? -14.367 -38.75 -7.316 1 88.75 289 VAL A O 1
ATOM 2310 N N . ARG A 1 290 ? -14.688 -39.906 -9.18 1 88.62 290 ARG A N 1
ATOM 2311 C CA . ARG A 1 290 ? -13.289 -39.844 -9.586 1 88.62 290 ARG A CA 1
ATOM 2312 C C . ARG A 1 290 ? -13.109 -38.969 -10.805 1 88.62 290 ARG A C 1
ATOM 2314 O O . ARG A 1 290 ? -11.992 -38.531 -11.125 1 88.62 290 ARG A O 1
ATOM 2321 N N . ALA A 1 291 ? -14.258 -38.75 -11.469 1 93.62 291 ALA A N 1
ATOM 2322 C CA . ALA A 1 291 ? -14.234 -37.875 -12.633 1 93.62 291 ALA A CA 1
ATOM 2323 C C . ALA A 1 291 ? -15.414 -36.906 -12.625 1 93.62 291 ALA A C 1
ATOM 2325 O O . ALA A 1 291 ? -16.484 -37.219 -12.102 1 93.62 291 ALA A O 1
ATOM 2326 N N . VAL A 1 292 ? -15.102 -35.719 -13.164 1 94.62 292 VAL A N 1
ATOM 2327 C CA . VAL A 1 292 ? -16.156 -34.719 -13.219 1 94.62 292 VAL A CA 1
ATOM 2328 C C . VAL A 1 292 ? -16.094 -33.969 -14.555 1 94.62 292 VAL A C 1
ATOM 2330 O O . VAL A 1 292 ? -15.062 -33.969 -15.234 1 94.62 292 VAL A O 1
ATOM 2333 N N . THR A 1 293 ? -17.25 -33.5 -14.93 1 96.69 293 THR A N 1
ATOM 2334 C CA . THR A 1 293 ? -17.297 -32.562 -16.031 1 96.69 293 THR A CA 1
ATOM 2335 C C . THR A 1 293 ? -17.312 -31.109 -15.508 1 96.69 293 THR A C 1
ATOM 2337 O O . THR A 1 293 ? -18.141 -30.781 -14.648 1 96.69 293 THR A O 1
ATOM 2340 N N . VAL A 1 294 ? -16.344 -30.391 -16.031 1 94.19 294 VAL A N 1
ATOM 2341 C CA . VAL A 1 294 ? -16.234 -29.016 -15.547 1 94.19 294 VAL A CA 1
ATOM 2342 C C . VAL A 1 294 ? -16.5 -28.031 -16.688 1 94.19 294 VAL A C 1
ATOM 2344 O O . VAL A 1 294 ? -16.453 -28.406 -17.859 1 94.19 294 VAL A O 1
ATOM 2347 N N . ARG A 1 295 ? -16.938 -26.828 -16.266 1 93.06 295 ARG A N 1
ATOM 2348 C CA . ARG A 1 295 ? -17.156 -25.719 -17.188 1 93.06 295 ARG A CA 1
ATOM 2349 C C . ARG A 1 295 ? -16.312 -24.516 -16.797 1 93.06 295 ARG A C 1
ATOM 2351 O O . ARG A 1 295 ? -16.188 -24.188 -15.617 1 93.06 295 ARG A O 1
ATOM 2358 N N . ASN A 1 296 ? -15.695 -23.938 -17.797 1 87.94 296 ASN A N 1
ATOM 2359 C CA . ASN A 1 296 ? -14.914 -22.734 -17.531 1 87.94 296 ASN A CA 1
ATOM 2360 C C . ASN A 1 296 ? -15.711 -21.469 -17.828 1 87.94 296 ASN A C 1
ATOM 2362 O O . ASN A 1 296 ? -16.891 -21.547 -18.156 1 87.94 296 ASN A O 1
ATOM 2366 N N . SER A 1 297 ? -15.109 -20.297 -17.641 1 82.75 297 SER A N 1
ATOM 2367 C CA . SER A 1 297 ? -15.797 -19.016 -17.766 1 82.75 297 SER A CA 1
ATOM 2368 C C . SER A 1 297 ? -16.203 -18.75 -19.219 1 82.75 297 SER A C 1
ATOM 2370 O O . SER A 1 297 ? -17.141 -18 -19.484 1 82.75 297 SER A O 1
ATOM 2372 N N . SER A 1 298 ? -15.523 -19.359 -20.141 1 81.94 298 SER A N 1
ATOM 2373 C CA . SER A 1 298 ? -15.852 -19.188 -21.562 1 81.94 298 SER A CA 1
ATOM 2374 C C . SER A 1 298 ? -17.016 -20.094 -21.969 1 81.94 298 SER A C 1
ATOM 2376 O O . SER A 1 298 ? -17.531 -19.984 -23.078 1 81.94 298 SER A O 1
ATOM 2378 N N . GLY A 1 299 ? -17.359 -20.984 -21.156 1 86 299 GLY A N 1
ATOM 2379 C CA . GLY A 1 299 ? -18.469 -21.875 -21.438 1 86 299 GLY A CA 1
ATOM 2380 C C . GLY A 1 299 ? -18.047 -23.234 -21.938 1 86 299 GLY A C 1
ATOM 2381 O O . GLY A 1 299 ? -18.891 -24.109 -22.203 1 86 299 GLY A O 1
ATOM 2382 N N . LEU A 1 300 ? -16.781 -23.422 -22.078 1 87.88 300 LEU A N 1
ATOM 2383 C CA . LEU A 1 300 ? -16.266 -24.703 -22.562 1 87.88 300 LEU A CA 1
ATOM 2384 C C . LEU A 1 300 ? -16.406 -25.766 -21.484 1 87.88 300 LEU A C 1
ATOM 2386 O O . LEU A 1 300 ? -16.078 -25.531 -20.312 1 87.88 300 LEU A O 1
ATOM 2390 N N . GLU A 1 301 ? -16.938 -26.922 -21.922 1 93.38 301 GLU A N 1
ATOM 2391 C CA . GLU A 1 301 ? -17.109 -28.047 -21.016 1 93.38 301 GLU A CA 1
ATOM 2392 C C . GLU A 1 301 ? -16.141 -29.188 -21.359 1 93.38 301 GLU A C 1
ATOM 2394 O O . GLU A 1 301 ? -15.945 -29.5 -22.531 1 93.38 301 GLU A O 1
ATOM 2399 N N . PHE A 1 302 ? -15.523 -29.719 -20.375 1 94 302 PHE A N 1
ATOM 2400 C CA . PHE A 1 302 ? -14.625 -30.844 -20.609 1 94 302 PHE A CA 1
ATOM 2401 C C . PHE A 1 302 ? -14.523 -31.719 -19.375 1 94 302 PHE A C 1
ATOM 2403 O O . PHE A 1 302 ? -14.758 -31.25 -18.25 1 94 302 PHE A O 1
ATOM 2410 N N . LYS A 1 303 ? -14.203 -32.969 -19.562 1 95.12 303 LYS A N 1
ATOM 2411 C CA . LYS A 1 303 ? -14.094 -33.969 -18.484 1 95.12 303 LYS A CA 1
ATOM 2412 C C . LYS A 1 303 ? -12.68 -34 -17.922 1 95.12 303 LYS A C 1
ATOM 2414 O O . LYS A 1 303 ? -11.703 -33.969 -18.672 1 95.12 303 LYS A O 1
ATOM 2419 N N . ARG A 1 304 ? -12.578 -33.969 -16.578 1 92.75 304 ARG A N 1
ATOM 2420 C CA . ARG A 1 304 ? -11.305 -34.062 -15.867 1 92.75 304 ARG A CA 1
ATOM 2421 C C . ARG A 1 304 ? -11.414 -34.969 -14.648 1 92.75 304 ARG A C 1
ATOM 2423 O O . ARG A 1 304 ? -12.477 -35.031 -14.023 1 92.75 304 ARG A O 1
ATOM 2430 N N . PRO A 1 305 ? -10.312 -35.688 -14.414 1 91.31 305 PRO A N 1
ATOM 2431 C CA . PRO A 1 305 ? -10.273 -36.406 -13.133 1 91.31 305 PRO A CA 1
ATOM 2432 C C . PRO A 1 305 ? -10.25 -35.438 -11.938 1 91.31 305 PRO A C 1
ATOM 2434 O O . PRO A 1 305 ? -9.656 -34.344 -12.023 1 91.31 305 PRO A O 1
ATOM 2437 N N . VAL A 1 306 ? -10.797 -35.844 -10.82 1 87.69 306 VAL A N 1
ATOM 2438 C CA . VAL A 1 306 ? -10.891 -35.031 -9.609 1 87.69 306 VAL A CA 1
ATOM 2439 C C . VAL A 1 306 ? -9.492 -34.719 -9.094 1 87.69 306 VAL A C 1
ATOM 2441 O O . VAL A 1 306 ? -9.258 -33.625 -8.531 1 87.69 306 VAL A O 1
ATOM 2444 N N . VAL A 1 307 ? -8.516 -35.562 -9.359 1 82.44 307 VAL A N 1
ATOM 2445 C CA . VAL A 1 307 ? -7.152 -35.406 -8.852 1 82.44 307 VAL A CA 1
ATOM 2446 C C . VAL A 1 307 ? -6.488 -34.219 -9.531 1 82.44 307 VAL A C 1
ATOM 2448 O O . VAL A 1 307 ? -5.496 -33.688 -9.023 1 82.44 307 VAL A O 1
ATOM 2451 N N . LYS A 1 308 ? -7.074 -33.781 -10.609 1 86.31 308 LYS A N 1
ATOM 2452 C CA . LYS A 1 308 ? -6.504 -32.656 -11.352 1 86.31 308 LYS A CA 1
ATOM 2453 C C . LYS A 1 308 ? -7.195 -31.344 -10.977 1 86.31 308 LYS A C 1
ATOM 2455 O O . LYS A 1 308 ? -6.973 -30.312 -11.617 1 86.31 308 LYS A O 1
ATOM 2460 N N . LEU A 1 309 ? -8.047 -31.484 -9.938 1 86.5 309 LEU A N 1
ATOM 2461 C CA . LEU A 1 309 ? -8.773 -30.312 -9.477 1 86.5 309 LEU A CA 1
ATOM 2462 C C . LEU A 1 309 ? -8.43 -29.984 -8.031 1 86.5 309 LEU A C 1
ATOM 2464 O O . LEU A 1 309 ? -8.203 -30.891 -7.223 1 86.5 309 LEU A O 1
ATOM 2468 N N . ALA A 1 310 ? -8.328 -28.688 -7.816 1 83.81 310 ALA A N 1
ATOM 2469 C CA . ALA A 1 310 ? -8.289 -28.203 -6.438 1 83.81 310 ALA A CA 1
ATOM 2470 C C . ALA A 1 310 ? -9.586 -27.5 -6.066 1 83.81 310 ALA A C 1
ATOM 2472 O O . ALA A 1 310 ? -9.844 -26.375 -6.52 1 83.81 310 ALA A O 1
ATOM 2473 N N . ILE A 1 311 ? -10.344 -28.109 -5.203 1 83.25 311 ILE A N 1
ATOM 2474 C CA . ILE A 1 311 ? -11.664 -27.578 -4.863 1 83.25 311 ILE A CA 1
ATOM 2475 C C . ILE A 1 311 ? -11.523 -26.406 -3.912 1 83.25 311 ILE A C 1
ATOM 2477 O O . ILE A 1 311 ? -10.758 -26.453 -2.945 1 83.25 311 ILE A O 1
ATOM 2481 N N . ILE A 1 312 ? -12.133 -25.328 -4.23 1 82.81 312 ILE A N 1
ATOM 2482 C CA . ILE A 1 312 ? -12.164 -24.156 -3.363 1 82.81 312 ILE A CA 1
ATOM 2483 C C . ILE A 1 312 ? -13.25 -24.328 -2.305 1 82.81 312 ILE A C 1
ATOM 2485 O O . ILE A 1 312 ? -14.391 -24.656 -2.627 1 82.81 312 ILE A O 1
ATOM 2489 N N . PRO A 1 313 ? -12.828 -24.141 -1.077 1 74.94 313 PRO A N 1
ATOM 2490 C CA . PRO A 1 313 ? -13.797 -24.359 0.001 1 74.94 313 PRO A CA 1
ATOM 2491 C C . PRO A 1 313 ? -15.016 -23.453 -0.115 1 74.94 313 PRO A C 1
ATOM 2493 O O . PRO A 1 313 ? -14.914 -22.328 -0.584 1 74.94 313 PRO A O 1
ATOM 2496 N N . ASN A 1 314 ? -16.156 -24.047 0.218 1 70.38 314 ASN A N 1
ATOM 2497 C CA . ASN A 1 314 ? -17.391 -23.281 0.316 1 70.38 314 ASN A CA 1
ATOM 2498 C C . ASN A 1 314 ? -17.703 -22.875 1.758 1 70.38 314 ASN A C 1
ATOM 2500 O O . ASN A 1 314 ? -17.047 -23.359 2.688 1 70.38 314 ASN A O 1
ATOM 2504 N N . GLU A 1 315 ? -18.484 -21.797 1.942 1 60.53 315 GLU A N 1
ATOM 2505 C CA . GLU A 1 315 ? -18.859 -21.328 3.271 1 60.53 315 GLU A CA 1
ATOM 2506 C C . GLU A 1 315 ? -19.234 -22.5 4.184 1 60.53 315 GLU A C 1
ATOM 2508 O O . GLU A 1 315 ? -18.953 -22.469 5.383 1 60.53 315 GLU A O 1
ATOM 2513 N N . GLU A 1 316 ? -19.875 -23.438 3.613 1 56.31 316 GLU A N 1
ATOM 2514 C CA . GLU A 1 316 ? -20.344 -24.547 4.438 1 56.31 316 GLU A CA 1
ATOM 2515 C C . GLU A 1 316 ? -19.188 -25.406 4.922 1 56.31 316 GLU A C 1
ATOM 2517 O O . GLU A 1 316 ? -19.266 -26.031 5.984 1 56.31 316 GLU A O 1
ATOM 2522 N N . ASP A 1 317 ? -18.156 -25.422 4.25 1 55.56 317 ASP A N 1
ATOM 2523 C CA . ASP A 1 317 ? -17 -26.234 4.598 1 55.56 317 ASP A CA 1
ATOM 2524 C C . ASP A 1 317 ? -16.219 -25.625 5.754 1 55.56 317 ASP A C 1
ATOM 2526 O O . ASP A 1 317 ? -15.609 -26.344 6.547 1 55.56 317 ASP A O 1
ATOM 2530 N N . GLU A 1 318 ? -16.156 -24.297 5.926 1 51.69 318 GLU A N 1
ATOM 2531 C CA . GLU A 1 318 ? -15.352 -23.578 6.918 1 51.69 318 GLU A CA 1
ATOM 2532 C C . GLU A 1 318 ? -15.953 -23.734 8.312 1 51.69 318 GLU A C 1
ATOM 2534 O O . GLU A 1 318 ? -15.227 -23.766 9.305 1 51.69 318 GLU A O 1
ATOM 2539 N N . ASP A 1 319 ? -17.25 -23.75 8.523 1 44.16 319 ASP A N 1
ATOM 2540 C CA . ASP A 1 319 ? -17.859 -23.922 9.844 1 44.16 319 ASP A CA 1
ATOM 2541 C C . ASP A 1 319 ? -17.391 -25.234 10.492 1 44.16 319 ASP A C 1
ATOM 2543 O O . ASP A 1 319 ? -17.266 -25.312 11.711 1 44.16 319 ASP A O 1
ATOM 2547 N N . ILE A 1 320 ? -17.078 -26.156 9.867 1 40.38 320 ILE A N 1
ATOM 2548 C CA . ILE A 1 320 ? -16.734 -27.438 10.484 1 40.38 320 ILE A CA 1
ATOM 2549 C C . ILE A 1 320 ? -15.312 -27.344 11.055 1 40.38 320 ILE A C 1
ATOM 2551 O O . ILE A 1 320 ? -15 -28.016 12.039 1 40.38 320 ILE A O 1
ATOM 2555 N N . GLU A 1 321 ? -14.508 -26.5 10.672 1 40.88 321 GLU A N 1
ATOM 2556 C CA . GLU A 1 321 ? -13.141 -26.406 11.156 1 40.88 321 GLU A CA 1
ATOM 2557 C C . GLU A 1 321 ? -13.086 -25.766 12.539 1 40.88 321 GLU A C 1
ATOM 2559 O O . GLU A 1 321 ? -12.281 -26.156 13.383 1 40.88 321 GLU A O 1
ATOM 2564 N N . ASP A 1 322 ? -13.797 -24.734 12.836 1 38.81 322 ASP A N 1
ATOM 2565 C CA . ASP A 1 322 ? -13.773 -24.094 14.148 1 38.81 322 ASP A CA 1
ATOM 2566 C C . ASP A 1 322 ? -14.359 -25.016 15.211 1 38.81 322 ASP A C 1
ATOM 2568 O O . ASP A 1 322 ? -14.133 -24.812 16.406 1 38.81 322 ASP A O 1
ATOM 2572 N N . ILE A 1 323 ? -15.266 -25.906 14.977 1 34.31 323 ILE A N 1
ATOM 2573 C CA . ILE A 1 323 ? -15.875 -26.75 16 1 34.31 323 ILE A CA 1
ATOM 2574 C C . ILE A 1 323 ? -14.898 -27.844 16.422 1 34.31 323 ILE A C 1
ATOM 2576 O O . ILE A 1 323 ? -14.953 -28.328 17.562 1 34.31 323 ILE A O 1
ATOM 2580 N N . ILE A 1 324 ? -14.086 -28.406 15.57 1 32.5 324 ILE A N 1
ATOM 2581 C CA . ILE A 1 324 ? -13.344 -29.609 15.953 1 32.5 324 ILE A CA 1
ATOM 2582 C C . ILE A 1 324 ? -12.039 -29.203 16.641 1 32.5 324 ILE A C 1
ATOM 2584 O O . ILE A 1 324 ? -11.258 -30.078 17.031 1 32.5 324 ILE A O 1
ATOM 2588 N N . ALA A 1 325 ? -11.688 -27.984 16.781 1 34.19 325 ALA A N 1
ATOM 2589 C CA . ALA A 1 325 ? -10.539 -27.797 17.656 1 34.19 325 ALA A CA 1
ATOM 2590 C C . ALA A 1 325 ? -10.859 -28.219 19.078 1 34.19 325 ALA A C 1
ATOM 2592 O O . ALA A 1 325 ? -11.867 -27.797 19.656 1 34.19 325 ALA A O 1
ATOM 2593 N N . PRO A 1 326 ? -10.242 -29.312 19.609 1 29.14 326 PRO A N 1
ATOM 2594 C CA . PRO A 1 326 ? -10.492 -29.844 20.953 1 29.14 326 PRO A CA 1
ATOM 2595 C C . PRO A 1 326 ? -10.398 -28.781 22.047 1 29.14 326 PRO A C 1
ATOM 2597 O O . PRO A 1 326 ? -9.539 -27.891 21.969 1 29.14 326 PRO A O 1
ATOM 2600 N N . GLN A 1 327 ? -11.398 -28.406 22.734 1 28.77 327 GLN A N 1
ATOM 2601 C CA . GLN A 1 327 ? -11.461 -27.859 24.094 1 28.77 327 GLN A CA 1
ATOM 2602 C C . GLN A 1 327 ? -10.5 -28.594 25.016 1 28.77 327 GLN A C 1
ATOM 2604 O O . GLN A 1 327 ? -10.758 -29.734 25.406 1 28.77 327 GLN A O 1
ATOM 2609 N N . THR A 1 328 ? -9.188 -28.625 24.891 1 24.38 328 THR A N 1
ATOM 2610 C CA . THR A 1 328 ? -8.422 -29.156 26 1 24.38 328 THR A CA 1
ATOM 2611 C C . THR A 1 328 ? -8.75 -28.422 27.297 1 24.38 328 THR A C 1
ATOM 2613 O O . THR A 1 328 ? -8.578 -27.203 27.375 1 24.38 328 THR A O 1
ATOM 2616 N N . SER A 1 329 ? -9.734 -28.875 28.031 1 22.5 329 SER A N 1
ATOM 2617 C CA . SER A 1 329 ? -9.898 -28.812 29.469 1 22.5 329 SER A CA 1
ATOM 2618 C C . SER A 1 329 ? -8.578 -29.062 30.188 1 22.5 329 SER A C 1
ATOM 2620 O O . SER A 1 329 ? -7.992 -30.141 30.062 1 22.5 329 SER A O 1
ATOM 2622 N N . CYS A 1 330 ? -7.707 -27.984 30.359 1 20.28 330 CYS A N 1
ATOM 2623 C CA . CYS A 1 330 ? -7.074 -28.125 31.672 1 20.28 330 CYS A CA 1
ATOM 2624 C C . CYS A 1 330 ? -8.062 -27.812 32.781 1 20.28 330 CYS A C 1
ATOM 2626 O O . CYS A 1 330 ? -8.898 -26.906 32.656 1 20.28 330 CYS A O 1
ATOM 2628 N N . MET B 1 1 ? -39.375 17.766 -6.258 1 19.98 1 MET B N 1
ATOM 2629 C CA . MET B 1 1 ? -38.438 16.719 -5.906 1 19.98 1 MET B CA 1
ATOM 2630 C C . MET B 1 1 ? -37.438 16.484 -7.031 1 19.98 1 MET B C 1
ATOM 2632 O O . MET B 1 1 ? -37.781 15.953 -8.086 1 19.98 1 MET B O 1
ATOM 2636 N N . ALA B 1 2 ? -36.562 17.391 -7.27 1 27.12 2 ALA B N 1
ATOM 2637 C CA . ALA B 1 2 ? -35.75 17.344 -8.477 1 27.12 2 ALA B CA 1
ATOM 2638 C C . ALA B 1 2 ? -35.031 16.016 -8.586 1 27.12 2 ALA B C 1
ATOM 2640 O O . ALA B 1 2 ? -34.625 15.43 -7.582 1 27.12 2 ALA B O 1
ATOM 2641 N N . HIS B 1 3 ? -35.438 15.242 -9.438 1 25.12 3 HIS B N 1
ATOM 2642 C CA . HIS B 1 3 ? -34.938 13.898 -9.719 1 25.12 3 HIS B CA 1
ATOM 2643 C C . HIS B 1 3 ? -33.406 13.891 -9.812 1 25.12 3 HIS B C 1
ATOM 2645 O O . HIS B 1 3 ? -32.812 14.648 -10.594 1 25.12 3 HIS B O 1
ATOM 2651 N N . LEU B 1 4 ? -32.812 13.883 -8.695 1 29.08 4 LEU B N 1
ATOM 2652 C CA . LEU B 1 4 ? -31.359 13.719 -8.734 1 29.08 4 LEU B CA 1
ATOM 2653 C C . LEU B 1 4 ? -30.953 12.75 -9.836 1 29.08 4 LEU B C 1
ATOM 2655 O O . LEU B 1 4 ? -31.578 11.695 -10 1 29.08 4 LEU B O 1
ATOM 2659 N N . PRO B 1 5 ? -30.719 13.352 -11.008 1 30.8 5 PRO B N 1
ATOM 2660 C CA . PRO B 1 5 ? -30.375 12.398 -12.062 1 30.8 5 PRO B CA 1
ATOM 2661 C C . PRO B 1 5 ? -29.734 11.125 -11.523 1 30.8 5 PRO B C 1
ATOM 2663 O O . PRO B 1 5 ? -29.016 11.164 -10.523 1 30.8 5 PRO B O 1
ATOM 2666 N N . ARG B 1 6 ? -30.391 10 -11.484 1 32.5 6 ARG B N 1
ATOM 2667 C CA . ARG B 1 6 ? -29.969 8.633 -11.195 1 32.5 6 ARG B CA 1
ATOM 2668 C C . ARG B 1 6 ? -28.578 8.359 -11.758 1 32.5 6 ARG B C 1
ATOM 2670 O O . ARG B 1 6 ? -28.406 7.562 -12.68 1 32.5 6 ARG B O 1
ATOM 2677 N N . GLU B 1 7 ? -28 9.336 -12.398 1 33.91 7 GLU B N 1
ATOM 2678 C CA . GLU B 1 7 ? -26.703 8.812 -12.797 1 33.91 7 GLU B CA 1
ATOM 2679 C C . GLU B 1 7 ? -26.078 7.957 -11.695 1 33.91 7 GLU B C 1
ATOM 2681 O O . GLU B 1 7 ? -25.938 8.406 -10.555 1 33.91 7 GLU B O 1
ATOM 2686 N N . ARG B 1 8 ? -26.391 6.723 -11.617 1 33.88 8 ARG B N 1
ATOM 2687 C CA . ARG B 1 8 ? -25.828 5.609 -10.867 1 33.88 8 ARG B CA 1
ATOM 2688 C C . ARG B 1 8 ? -24.391 5.895 -10.461 1 33.88 8 ARG B C 1
ATOM 2690 O O . ARG B 1 8 ? -23.547 6.164 -11.312 1 33.88 8 ARG B O 1
ATOM 2697 N N . VAL B 1 9 ? -24.094 6.691 -9.633 1 40.44 9 VAL B N 1
ATOM 2698 C CA . VAL B 1 9 ? -22.766 6.859 -9.039 1 40.44 9 VAL B CA 1
ATOM 2699 C C . VAL B 1 9 ? -21.953 5.578 -9.219 1 40.44 9 VAL B C 1
ATOM 2701 O O . VAL B 1 9 ? -22.297 4.539 -8.648 1 40.44 9 VAL B O 1
ATOM 2704 N N . THR B 1 10 ? -21.688 5.078 -10.375 1 49.16 10 THR B N 1
ATOM 2705 C CA . THR B 1 10 ? -20.797 3.932 -10.594 1 49.16 10 THR B CA 1
ATOM 2706 C C . THR B 1 10 ? -19.625 3.965 -9.633 1 49.16 10 THR B C 1
ATOM 2708 O O . THR B 1 10 ? -18.828 4.91 -9.648 1 49.16 10 THR B O 1
ATOM 2711 N N . TYR B 1 11 ? -19.719 3.467 -8.438 1 66 11 TYR B N 1
ATOM 2712 C CA . TYR B 1 11 ? -18.688 3.312 -7.406 1 66 11 TYR B CA 1
ATOM 2713 C C . TYR B 1 11 ? -17.391 2.801 -8 1 66 11 TYR B C 1
ATOM 2715 O O . TYR B 1 11 ? -17.375 1.805 -8.727 1 66 11 TYR B O 1
ATOM 2723 N N . ALA B 1 12 ? -16.5 3.727 -8.227 1 83.12 12 ALA B N 1
ATOM 2724 C CA . ALA B 1 12 ? -15.172 3.295 -8.641 1 83.12 12 ALA B CA 1
ATOM 2725 C C . ALA B 1 12 ? -14.258 3.115 -7.434 1 83.12 12 ALA B C 1
ATOM 2727 O O . ALA B 1 12 ? -14.305 3.906 -6.488 1 83.12 12 ALA B O 1
ATOM 2728 N N . ARG B 1 13 ? -13.641 2.025 -7.445 1 91.12 13 ARG B N 1
ATOM 2729 C CA . ARG B 1 13 ? -12.656 1.743 -6.398 1 91.12 13 ARG B CA 1
ATOM 2730 C C . ARG B 1 13 ? -11.586 2.824 -6.348 1 91.12 13 ARG B C 1
ATOM 2732 O O . ARG B 1 13 ? -11.281 3.453 -7.363 1 91.12 13 ARG B O 1
ATOM 2739 N N . PRO B 1 14 ? -11.07 3.059 -5.176 1 94.25 14 PRO B N 1
ATOM 2740 C CA . PRO B 1 14 ? -9.945 3.988 -5.125 1 94.25 14 PRO B CA 1
ATOM 2741 C C . PRO B 1 14 ? -8.852 3.646 -6.137 1 94.25 14 PRO B C 1
ATOM 2743 O O . PRO B 1 14 ? -8.516 2.473 -6.312 1 94.25 14 PRO B O 1
ATOM 2746 N N . PHE B 1 15 ? -8.445 4.664 -6.891 1 94.69 15 PHE B N 1
ATOM 2747 C CA . PHE B 1 15 ? -7.328 4.645 -7.832 1 94.69 15 PHE B CA 1
ATOM 2748 C C . PHE B 1 15 ? -7.707 3.896 -9.102 1 94.69 15 PHE B C 1
ATOM 2750 O O . PHE B 1 15 ? -6.848 3.615 -9.945 1 94.69 15 PHE B O 1
ATOM 2757 N N . ALA B 1 16 ? -8.977 3.49 -9.281 1 93.25 16 ALA B N 1
ATOM 2758 C CA . ALA B 1 16 ? -9.406 2.975 -10.586 1 93.25 16 ALA B CA 1
ATOM 2759 C C . ALA B 1 16 ? -9.125 3.986 -11.695 1 93.25 16 ALA B C 1
ATOM 2761 O O . ALA B 1 16 ? -8.734 3.609 -12.797 1 93.25 16 ALA B O 1
ATOM 2762 N N . ARG B 1 17 ? -9.359 5.227 -11.359 1 92 17 ARG B N 1
ATOM 2763 C CA . ARG B 1 17 ? -8.984 6.359 -12.195 1 92 17 ARG B CA 1
ATOM 2764 C C . ARG B 1 17 ? -7.895 7.195 -11.531 1 92 17 ARG B C 1
ATOM 2766 O O . ARG B 1 17 ? -8.117 7.789 -10.477 1 92 17 ARG B O 1
ATOM 2773 N N . SER B 1 18 ? -6.746 7.191 -12.203 1 92.5 18 SER B N 1
ATOM 2774 C CA . SER B 1 18 ? -5.609 7.805 -11.523 1 92.5 18 SER B CA 1
ATOM 2775 C C . SER B 1 18 ? -4.848 8.742 -12.453 1 92.5 18 SER B C 1
ATOM 2777 O O . SER B 1 18 ? -4.684 8.445 -13.641 1 92.5 18 SER B O 1
ATOM 2779 N N . GLY B 1 19 ? -4.516 9.93 -11.922 1 90.38 19 GLY B N 1
ATOM 2780 C CA . GLY B 1 19 ? -3.562 10.797 -12.586 1 90.38 19 GLY B CA 1
ATOM 2781 C C . GLY B 1 19 ? -2.119 10.484 -12.242 1 90.38 19 GLY B C 1
ATOM 2782 O O . GLY B 1 19 ? -1.811 10.125 -11.109 1 90.38 19 GLY B O 1
ATOM 2783 N N . LEU B 1 20 ? -1.259 10.68 -13.297 1 90.38 20 LEU B N 1
ATOM 2784 C CA . LEU B 1 20 ? 0.158 10.367 -13.141 1 90.38 20 LEU B CA 1
ATOM 2785 C C . LEU B 1 20 ? 1.017 11.594 -13.414 1 90.38 20 LEU B C 1
ATOM 2787 O O . LEU B 1 20 ? 0.768 12.328 -14.375 1 90.38 20 LEU B O 1
ATOM 2791 N N . ASP B 1 21 ? 2.033 11.742 -12.492 1 86.62 21 ASP B N 1
ATOM 2792 C CA . ASP B 1 21 ? 3.016 12.805 -12.688 1 86.62 21 ASP B CA 1
ATOM 2793 C C . ASP B 1 21 ? 4.355 12.43 -12.055 1 86.62 21 ASP B C 1
ATOM 2795 O O . ASP B 1 21 ? 4.414 11.578 -11.164 1 86.62 21 ASP B O 1
ATOM 2799 N N . PHE B 1 22 ? 5.43 13.039 -12.578 1 87.94 22 PHE B N 1
ATOM 2800 C CA . PHE B 1 22 ? 6.754 12.867 -11.992 1 87.94 22 PHE B CA 1
ATOM 2801 C C . PHE B 1 22 ? 7.215 14.148 -11.305 1 87.94 22 PHE B C 1
ATOM 2803 O O . PHE B 1 22 ? 6.855 15.242 -11.734 1 87.94 22 PHE B O 1
ATOM 2810 N N . CYS B 1 23 ? 7.863 13.93 -10.234 1 88.38 23 CYS B N 1
ATOM 2811 C CA . CYS B 1 23 ? 8.562 15.023 -9.57 1 88.38 23 CYS B CA 1
ATOM 2812 C C . CYS B 1 23 ? 10.039 14.688 -9.367 1 88.38 23 CYS B C 1
ATOM 2814 O O . CYS B 1 23 ? 10.391 13.523 -9.18 1 88.38 23 CYS B O 1
ATOM 2816 N N . GLY B 1 24 ? 10.875 15.75 -9.359 1 87.06 24 GLY B N 1
ATOM 2817 C CA . GLY B 1 24 ? 12.305 15.555 -9.227 1 87.06 24 GLY B CA 1
ATOM 2818 C C . GLY B 1 24 ? 13.117 16.359 -10.227 1 87.06 24 GLY B C 1
ATOM 2819 O O . GLY B 1 24 ? 12.586 17.234 -10.914 1 87.06 24 GLY B O 1
ATOM 2820 N N . PRO B 1 25 ? 14.477 16.156 -10.297 1 90 25 PRO B N 1
ATOM 2821 C CA . PRO B 1 25 ? 15.203 15.039 -9.695 1 90 25 PRO B CA 1
ATOM 2822 C C . PRO B 1 25 ? 15.523 15.273 -8.219 1 90 25 PRO B C 1
ATOM 2824 O O . PRO B 1 25 ? 15.523 16.422 -7.754 1 90 25 PRO B O 1
ATOM 2827 N N . ILE B 1 26 ? 15.68 14.141 -7.52 1 91.62 26 ILE B N 1
ATOM 2828 C CA . ILE B 1 26 ? 16.188 14.164 -6.152 1 91.62 26 ILE B CA 1
ATOM 2829 C C . ILE B 1 26 ? 17.469 13.336 -6.062 1 91.62 26 ILE B C 1
ATOM 2831 O O . ILE B 1 26 ? 17.688 12.445 -6.887 1 91.62 26 ILE B O 1
ATOM 2835 N N . LEU B 1 27 ? 18.266 13.633 -5.137 1 90.31 27 LEU B N 1
ATOM 2836 C CA . LEU B 1 27 ? 19.531 12.922 -4.984 1 90.31 27 LEU B CA 1
ATOM 2837 C C . LEU B 1 27 ? 19.422 11.805 -3.953 1 90.31 27 LEU B C 1
ATOM 2839 O O . LEU B 1 27 ? 18.906 12.023 -2.854 1 90.31 27 LEU B O 1
ATOM 2843 N N . ILE B 1 28 ? 19.859 10.656 -4.355 1 89.31 28 ILE B N 1
ATOM 2844 C CA . ILE B 1 28 ? 19.781 9.484 -3.496 1 89.31 28 ILE B CA 1
ATOM 2845 C C . ILE B 1 28 ? 21.203 8.992 -3.186 1 89.31 28 ILE B C 1
ATOM 2847 O O . ILE B 1 28 ? 22.016 8.828 -4.09 1 89.31 28 ILE B O 1
ATOM 2851 N N . ARG B 1 29 ? 21.375 8.703 -1.981 1 86.69 29 ARG B N 1
ATOM 2852 C CA . ARG B 1 29 ? 22.656 8.219 -1.515 1 86.69 29 ARG B CA 1
ATOM 2853 C C . ARG B 1 29 ? 22.812 6.723 -1.796 1 86.69 29 ARG B C 1
ATOM 2855 O O . ARG B 1 29 ? 21.891 5.945 -1.58 1 86.69 29 ARG B O 1
ATOM 2862 N N . SER B 1 30 ? 23.938 6.227 -2.318 1 75.38 30 SER B N 1
ATOM 2863 C CA . SER B 1 30 ? 24.172 4.824 -2.639 1 75.38 30 SER B CA 1
ATOM 2864 C C . SER B 1 30 ? 24.406 4 -1.375 1 75.38 30 SER B C 1
ATOM 2866 O O . SER B 1 30 ? 24.172 2.787 -1.369 1 75.38 30 SER B O 1
ATOM 2868 N N . GLY B 1 31 ? 24.547 4.602 -0.2 1 64.19 31 GLY B N 1
ATOM 2869 C CA . GLY B 1 31 ? 24.812 3.889 1.036 1 64.19 31 GLY B CA 1
ATOM 2870 C C . GLY B 1 31 ? 26.297 3.574 1.226 1 64.19 31 GLY B C 1
ATOM 2871 O O . GLY B 1 31 ? 26.703 3.107 2.291 1 64.19 31 GLY B O 1
ATOM 2872 N N . ARG B 1 32 ? 27.078 3.676 0.142 1 65.75 32 ARG B N 1
ATOM 2873 C CA . ARG B 1 32 ? 28.5 3.379 0.258 1 65.75 32 ARG B CA 1
ATOM 2874 C C . ARG B 1 32 ? 29.328 4.66 0.302 1 65.75 32 ARG B C 1
ATOM 2876 O O . ARG B 1 32 ? 28.953 5.66 -0.315 1 65.75 32 ARG B O 1
ATOM 2883 N N . ARG B 1 33 ? 30.438 4.418 1.076 1 64.44 33 ARG B N 1
ATOM 2884 C CA . ARG B 1 33 ? 31.344 5.547 1.258 1 64.44 33 ARG B CA 1
ATOM 2885 C C . ARG B 1 33 ? 32.031 5.906 -0.051 1 64.44 33 ARG B C 1
ATOM 2887 O O . ARG B 1 33 ? 32.438 5.023 -0.818 1 64.44 33 ARG B O 1
ATOM 2894 N N . LYS B 1 34 ? 31.938 7.227 -0.385 1 67.69 34 LYS B N 1
ATOM 2895 C CA . LYS B 1 34 ? 32.719 7.816 -1.46 1 67.69 34 LYS B CA 1
ATOM 2896 C C . LYS B 1 34 ? 32.062 7.621 -2.814 1 67.69 34 LYS B C 1
ATOM 2898 O O . LYS B 1 34 ? 32.719 7.629 -3.854 1 67.69 34 LYS B O 1
ATOM 2903 N N . VAL B 1 35 ? 30.891 7.066 -2.805 1 72.5 35 VAL B N 1
ATOM 2904 C CA . VAL B 1 35 ? 30.156 6.977 -4.066 1 72.5 35 VAL B CA 1
ATOM 2905 C C . VAL B 1 35 ? 29.203 8.164 -4.199 1 72.5 35 VAL B C 1
ATOM 2907 O O . VAL B 1 35 ? 28.516 8.523 -3.246 1 72.5 35 VAL B O 1
ATOM 2910 N N . SER B 1 36 ? 29.328 8.82 -5.309 1 82.31 36 SER B N 1
ATOM 2911 C CA . SER B 1 36 ? 28.5 9.992 -5.578 1 82.31 36 SER B CA 1
ATOM 2912 C C . SER B 1 36 ? 27.016 9.625 -5.582 1 82.31 36 SER B C 1
ATOM 2914 O O . SER B 1 36 ? 26.641 8.516 -5.957 1 82.31 36 SER B O 1
ATOM 2916 N N . PRO B 1 37 ? 26.172 10.484 -5.105 1 87.31 37 PRO B N 1
ATOM 2917 C CA . PRO B 1 37 ? 24.734 10.258 -5.125 1 87.31 37 PRO B CA 1
ATOM 2918 C C . PRO B 1 37 ? 24.172 10.109 -6.539 1 87.31 37 PRO B C 1
ATOM 2920 O O . PRO B 1 37 ? 24.797 10.57 -7.5 1 87.31 37 PRO B O 1
ATOM 2923 N N . THR B 1 38 ? 23.141 9.352 -6.613 1 87.5 38 THR B N 1
ATOM 2924 C CA . THR B 1 38 ? 22.484 9.148 -7.891 1 87.5 38 THR B CA 1
ATOM 2925 C C . THR B 1 38 ? 21.156 9.914 -7.941 1 87.5 38 THR B C 1
ATOM 2927 O O . THR B 1 38 ? 20.578 10.227 -6.902 1 87.5 38 THR B O 1
ATOM 2930 N N . LYS B 1 39 ? 20.812 10.211 -9.164 1 89.06 39 LYS B N 1
ATOM 2931 C CA . LYS B 1 39 ? 19.547 10.906 -9.344 1 89.06 39 LYS B CA 1
ATOM 2932 C C . LYS B 1 39 ? 18.375 9.93 -9.289 1 89.06 39 LYS B C 1
ATOM 2934 O O . LYS B 1 39 ? 18.469 8.805 -9.781 1 89.06 39 LYS B O 1
ATOM 2939 N N . GLY B 1 40 ? 17.297 10.352 -8.562 1 91.12 40 GLY B N 1
ATOM 2940 C CA . GLY B 1 40 ? 16.031 9.648 -8.539 1 91.12 40 GLY B CA 1
ATOM 2941 C C . GLY B 1 40 ? 14.836 10.562 -8.734 1 91.12 40 GLY B C 1
ATOM 2942 O O . GLY B 1 40 ? 14.984 11.781 -8.797 1 91.12 40 GLY B O 1
ATOM 2943 N N . TYR B 1 41 ? 13.734 9.984 -8.977 1 92.38 41 TYR B N 1
ATOM 2944 C CA . TYR B 1 41 ? 12.492 10.727 -9.195 1 92.38 41 TYR B CA 1
ATOM 2945 C C . TYR B 1 41 ? 11.359 10.156 -8.344 1 92.38 41 TYR B C 1
ATOM 2947 O O . TYR B 1 41 ? 11.492 9.07 -7.773 1 92.38 41 TYR B O 1
ATOM 2955 N N . ILE B 1 42 ? 10.344 10.938 -8.156 1 93.88 42 ILE B N 1
ATOM 2956 C CA . ILE B 1 42 ? 9.156 10.5 -7.43 1 93.88 42 ILE B CA 1
ATOM 2957 C C . ILE B 1 42 ? 7.965 10.43 -8.383 1 93.88 42 ILE B C 1
ATOM 2959 O O . ILE B 1 42 ? 7.637 11.414 -9.047 1 93.88 42 ILE B O 1
ATOM 2963 N N . CYS B 1 43 ? 7.438 9.281 -8.531 1 94.06 43 CYS B N 1
ATOM 2964 C CA . CYS B 1 43 ? 6.191 9.125 -9.273 1 94.06 43 CYS B CA 1
ATOM 2965 C C . CYS B 1 43 ? 4.984 9.383 -8.375 1 94.06 43 CYS B C 1
ATOM 2967 O O . CYS B 1 43 ? 4.84 8.75 -7.328 1 94.06 43 CYS B O 1
ATOM 2969 N N . VAL B 1 44 ? 4.156 10.289 -8.797 1 93.44 44 VAL B N 1
ATOM 2970 C CA . VAL B 1 44 ? 2.986 10.68 -8.016 1 93.44 44 VAL B CA 1
ATOM 2971 C C . VAL B 1 44 ? 1.716 10.18 -8.703 1 93.44 44 VAL B C 1
ATOM 2973 O O . VAL B 1 44 ? 1.445 10.531 -9.852 1 93.44 44 VAL B O 1
ATOM 2976 N N . PHE B 1 45 ? 0.987 9.289 -8.031 1 94.44 45 PHE B N 1
ATOM 2977 C CA . PHE B 1 45 ? -0.334 8.859 -8.477 1 94.44 45 PHE B CA 1
ATOM 2978 C C . PHE B 1 45 ? -1.427 9.594 -7.699 1 94.44 45 PHE B C 1
ATOM 2980 O O . PHE B 1 45 ? -1.4 9.633 -6.469 1 94.44 45 PHE B O 1
ATOM 2987 N N . VAL B 1 46 ? -2.334 10.18 -8.383 1 92 46 VAL B N 1
ATOM 2988 C CA . VAL B 1 46 ? -3.441 10.891 -7.754 1 92 46 VAL B CA 1
ATOM 2989 C C . VAL B 1 46 ? -4.762 10.203 -8.102 1 92 46 VAL B C 1
ATOM 2991 O O . VAL B 1 46 ? -5.082 10.023 -9.281 1 92 46 VAL B O 1
ATOM 2994 N N . CYS B 1 47 ? -5.445 9.828 -7.09 1 92.69 47 CYS B N 1
ATOM 2995 C CA . CYS B 1 47 ? -6.742 9.195 -7.301 1 92.69 47 CYS B CA 1
ATOM 2996 C C . CYS B 1 47 ? -7.797 10.219 -7.691 1 92.69 47 CYS B C 1
ATOM 2998 O O . CYS B 1 47 ? -8.062 11.156 -6.938 1 92.69 47 CYS B O 1
ATOM 3000 N N . MET B 1 48 ? -8.453 10.016 -8.734 1 85.81 48 MET B N 1
ATOM 3001 C CA . MET B 1 48 ? -9.461 10.961 -9.219 1 85.81 48 MET B CA 1
ATOM 3002 C C . MET B 1 48 ? -10.812 10.695 -8.57 1 85.81 48 MET B C 1
ATOM 3004 O O . MET B 1 48 ? -11.75 11.469 -8.742 1 85.81 48 MET B O 1
ATOM 3008 N N . VAL B 1 49 ? -10.867 9.633 -7.84 1 84.75 49 VAL B N 1
ATOM 3009 C CA . VAL B 1 49 ? -12.125 9.242 -7.203 1 84.75 49 VAL B CA 1
ATOM 3010 C C . VAL B 1 49 ? -12.141 9.75 -5.762 1 84.75 49 VAL B C 1
ATOM 3012 O O . VAL B 1 49 ? -13.109 10.383 -5.336 1 84.75 49 VAL B O 1
ATOM 3015 N N . THR B 1 50 ? -11.094 9.609 -5.027 1 88.56 50 THR B N 1
ATOM 3016 C CA . THR B 1 50 ? -11.086 9.859 -3.59 1 88.56 50 THR B CA 1
ATOM 3017 C C . THR B 1 50 ? -10.102 10.969 -3.238 1 88.56 50 THR B C 1
ATOM 3019 O O . THR B 1 50 ? -10.008 11.375 -2.078 1 88.56 50 THR B O 1
ATOM 3022 N N . ARG B 1 51 ? -9.273 11.438 -4.148 1 85.88 51 ARG B N 1
ATOM 3023 C CA . ARG B 1 51 ? -8.234 12.445 -3.973 1 85.88 51 ARG B CA 1
ATOM 3024 C C . ARG B 1 51 ? -7.062 11.898 -3.168 1 85.88 51 ARG B C 1
ATOM 3026 O O . ARG B 1 51 ? -6.258 12.664 -2.635 1 85.88 51 ARG B O 1
ATOM 3033 N N . ALA B 1 52 ? -6.996 10.617 -3.049 1 93 52 ALA B N 1
ATOM 3034 C CA . ALA B 1 52 ? -5.848 9.992 -2.396 1 93 52 ALA B CA 1
ATOM 3035 C C . ALA B 1 52 ? -4.594 10.117 -3.252 1 93 52 ALA B C 1
ATOM 3037 O O . ALA B 1 52 ? -4.68 10.305 -4.469 1 93 52 ALA B O 1
ATOM 3038 N N . ILE B 1 53 ? -3.529 10.078 -2.586 1 93.69 53 ILE B N 1
ATOM 3039 C CA . ILE B 1 53 ? -2.234 10.188 -3.252 1 93.69 53 ILE B CA 1
ATOM 3040 C C . ILE B 1 53 ? -1.396 8.953 -2.955 1 93.69 53 ILE B C 1
ATOM 3042 O O . ILE B 1 53 ? -1.467 8.391 -1.857 1 93.69 53 ILE B O 1
ATOM 3046 N N . HIS B 1 54 ? -0.687 8.438 -3.949 1 96.75 54 HIS B N 1
ATOM 3047 C CA . HIS B 1 54 ? 0.283 7.359 -3.811 1 96.75 54 HIS B CA 1
ATOM 3048 C C . HIS B 1 54 ? 1.639 7.758 -4.383 1 96.75 54 HIS B C 1
ATOM 3050 O O . HIS B 1 54 ? 1.72 8.266 -5.504 1 96.75 54 HIS B O 1
ATOM 3056 N N . LEU B 1 55 ? 2.701 7.621 -3.572 1 96.38 55 LEU B N 1
ATOM 3057 C CA . LEU B 1 55 ? 4.039 8.055 -3.973 1 96.38 55 LEU B CA 1
ATOM 3058 C C . LEU B 1 55 ? 4.965 6.852 -4.141 1 96.38 55 LEU B C 1
ATOM 3060 O O . LEU B 1 55 ? 5.004 5.969 -3.285 1 96.38 55 LEU B O 1
ATOM 3064 N N . GLU B 1 56 ? 5.688 6.828 -5.23 1 96.94 56 GLU B N 1
ATOM 3065 C CA . GLU B 1 56 ? 6.688 5.797 -5.488 1 96.94 56 GLU B CA 1
ATOM 3066 C C . GLU B 1 56 ? 8.023 6.414 -5.887 1 96.94 56 GLU B C 1
ATOM 3068 O O . GLU B 1 56 ? 8.07 7.355 -6.688 1 96.94 56 GLU B O 1
ATOM 3073 N N . LEU B 1 57 ? 9.07 5.887 -5.289 1 95.31 57 LEU B N 1
ATOM 3074 C CA . LEU B 1 57 ? 10.414 6.27 -5.719 1 95.31 57 LEU B CA 1
ATOM 3075 C C . LEU B 1 57 ? 10.812 5.523 -6.988 1 95.31 57 LEU B C 1
ATOM 3077 O O . LEU B 1 57 ? 10.57 4.32 -7.109 1 95.31 57 LEU B O 1
ATOM 3081 N N . VAL B 1 58 ? 11.367 6.262 -7.922 1 92.25 58 VAL B N 1
ATOM 3082 C CA . VAL B 1 58 ? 11.797 5.676 -9.188 1 92.25 58 VAL B CA 1
ATOM 3083 C C . VAL B 1 58 ? 13.242 6.074 -9.477 1 92.25 58 VAL B C 1
ATOM 3085 O O . VAL B 1 58 ? 13.625 7.23 -9.281 1 92.25 58 VAL B O 1
ATOM 3088 N N . SER B 1 59 ? 14.031 5.133 -9.977 1 89.56 59 SER B N 1
ATOM 3089 C CA . SER B 1 59 ? 15.461 5.348 -10.156 1 89.56 59 SER B CA 1
ATOM 3090 C C . SER B 1 59 ? 15.742 6.152 -11.414 1 89.56 59 SER B C 1
ATOM 3092 O O . SER B 1 59 ? 16.766 6.848 -11.5 1 89.56 59 SER B O 1
ATOM 3094 N N . SER B 1 60 ? 14.922 6.039 -12.43 1 88.56 60 SER B N 1
ATOM 3095 C CA . SER B 1 60 ? 15.109 6.781 -13.672 1 88.56 60 SER B CA 1
ATOM 3096 C C . SER B 1 60 ? 13.773 7.027 -14.367 1 88.56 60 SER B C 1
ATOM 3098 O O . SER B 1 60 ? 12.734 6.516 -13.938 1 88.56 60 SER B O 1
ATOM 3100 N N . LEU B 1 61 ? 13.867 7.797 -15.453 1 88.94 61 LEU B N 1
ATOM 3101 C CA . LEU B 1 61 ? 12.648 8.117 -16.203 1 88.94 61 LEU B CA 1
ATOM 3102 C C . LEU B 1 61 ? 12.492 7.207 -17.406 1 88.94 61 LEU B C 1
ATOM 3104 O O . LEU B 1 61 ? 11.828 7.57 -18.375 1 88.94 61 LEU B O 1
ATOM 3108 N N . SER B 1 62 ? 13.109 6.094 -17.328 1 88.12 62 SER B N 1
ATOM 3109 C CA . SER B 1 62 ? 12.977 5.141 -18.438 1 88.12 62 SER B CA 1
ATOM 3110 C C . SER B 1 62 ? 11.602 4.484 -18.422 1 88.12 62 SER B C 1
ATOM 3112 O O . SER B 1 62 ? 10.922 4.465 -17.406 1 88.12 62 SER B O 1
ATOM 3114 N N . THR B 1 63 ? 11.195 3.965 -19.547 1 88.25 63 THR B N 1
ATOM 3115 C CA . THR B 1 63 ? 9.93 3.256 -19.703 1 88.25 63 THR B CA 1
ATOM 3116 C C . THR B 1 63 ? 9.891 2.023 -18.797 1 88.25 63 THR B C 1
ATOM 3118 O O . THR B 1 63 ? 8.867 1.734 -18.172 1 88.25 63 THR B O 1
ATOM 3121 N N . GLU B 1 64 ? 10.953 1.31 -18.672 1 87.88 64 GLU B N 1
ATOM 3122 C CA . GLU B 1 64 ? 11.023 0.104 -17.859 1 87.88 64 GLU B CA 1
ATOM 3123 C C . GLU B 1 64 ? 10.844 0.432 -16.375 1 87.88 64 GLU B C 1
ATOM 3125 O O . GLU B 1 64 ? 10.102 -0.257 -15.664 1 87.88 64 GLU B O 1
ATOM 3130 N N . ASP B 1 65 ? 11.531 1.504 -15.961 1 90.06 65 ASP B N 1
ATOM 3131 C CA . ASP B 1 65 ? 11.406 1.911 -14.562 1 90.06 65 ASP B CA 1
ATOM 3132 C C . ASP B 1 65 ? 9.984 2.371 -14.25 1 90.06 65 ASP B C 1
ATOM 3134 O O . ASP B 1 65 ? 9.477 2.125 -13.156 1 90.06 65 ASP B O 1
ATOM 3138 N N . PHE B 1 66 ? 9.414 3.008 -15.25 1 92.44 66 PHE B N 1
ATOM 3139 C CA . PHE B 1 66 ? 8.031 3.412 -15.031 1 92.44 66 PHE B CA 1
ATOM 3140 C C . PHE B 1 66 ? 7.117 2.197 -14.945 1 92.44 66 PHE B C 1
ATOM 3142 O O . PHE B 1 66 ? 6.227 2.141 -14.094 1 92.44 66 PHE B O 1
ATOM 3149 N N . LEU B 1 67 ? 7.262 1.227 -15.789 1 92.06 67 LEU B N 1
ATOM 3150 C CA . LEU B 1 67 ? 6.434 0.025 -15.766 1 92.06 67 LEU B CA 1
ATOM 3151 C C . LEU B 1 67 ? 6.602 -0.72 -14.445 1 92.06 67 LEU B C 1
ATOM 3153 O O . LEU B 1 67 ? 5.629 -1.255 -13.906 1 92.06 67 LEU B O 1
ATOM 3157 N N . ALA B 1 68 ? 7.832 -0.758 -13.961 1 93.38 68 ALA B N 1
ATOM 3158 C CA . ALA B 1 68 ? 8.078 -1.342 -12.648 1 93.38 68 ALA B CA 1
ATOM 3159 C C . ALA B 1 68 ? 7.32 -0.588 -11.562 1 93.38 68 ALA B C 1
ATOM 3161 O O . ALA B 1 68 ? 6.723 -1.201 -10.672 1 93.38 68 ALA B O 1
ATOM 3162 N N . THR B 1 69 ? 7.348 0.676 -11.688 1 95.06 69 THR B N 1
ATOM 3163 C CA . THR B 1 69 ? 6.656 1.529 -10.727 1 95.06 69 THR B CA 1
ATOM 3164 C C . THR B 1 69 ? 5.148 1.312 -10.797 1 95.06 69 THR B C 1
ATOM 3166 O O . THR B 1 69 ? 4.48 1.229 -9.766 1 95.06 69 THR B O 1
ATOM 3169 N N . LEU B 1 70 ? 4.668 1.237 -12 1 94.69 70 LEU B N 1
ATOM 3170 C CA . LEU B 1 70 ? 3.246 0.975 -12.195 1 94.69 70 LEU B CA 1
ATOM 3171 C C . LEU B 1 70 ? 2.85 -0.364 -11.578 1 94.69 70 LEU B C 1
ATOM 3173 O O . LEU B 1 70 ? 1.783 -0.481 -10.977 1 94.69 70 LEU B O 1
ATOM 3177 N N . SER B 1 71 ? 3.678 -1.342 -11.719 1 95.31 71 SER B N 1
ATOM 3178 C CA . SER B 1 71 ? 3.42 -2.65 -11.125 1 95.31 71 SER B CA 1
ATOM 3179 C C . SER B 1 71 ? 3.365 -2.568 -9.609 1 95.31 71 SER B C 1
ATOM 3181 O O . SER B 1 71 ? 2.498 -3.18 -8.977 1 95.31 71 SER B O 1
ATOM 3183 N N . ARG B 1 72 ? 4.316 -1.835 -9.016 1 96.94 72 ARG B N 1
ATOM 3184 C CA . ARG B 1 72 ? 4.289 -1.664 -7.566 1 96.94 72 ARG B CA 1
ATOM 3185 C C . ARG B 1 72 ? 3.002 -0.979 -7.117 1 96.94 72 ARG B C 1
ATOM 3187 O O . ARG B 1 72 ? 2.367 -1.408 -6.152 1 96.94 72 ARG B O 1
ATOM 3194 N N . PHE B 1 73 ? 2.662 0.039 -7.879 1 97.06 73 PHE B N 1
ATOM 3195 C CA . PHE B 1 73 ? 1.459 0.803 -7.57 1 97.06 73 PHE B CA 1
ATOM 3196 C C . PHE B 1 73 ? 0.222 -0.084 -7.641 1 97.06 73 PHE B C 1
ATOM 3198 O O . PHE B 1 73 ? -0.558 -0.146 -6.688 1 97.06 73 PHE B O 1
ATOM 3205 N N . MET B 1 74 ? 0.037 -0.833 -8.656 1 96.06 74 MET B N 1
ATOM 3206 C CA . MET B 1 74 ? -1.154 -1.651 -8.867 1 96.06 74 MET B CA 1
ATOM 3207 C C . MET B 1 74 ? -1.165 -2.848 -7.918 1 96.06 74 MET B C 1
ATOM 3209 O O . MET B 1 74 ? -2.23 -3.336 -7.539 1 96.06 74 MET B O 1
ATOM 3213 N N . ALA B 1 75 ? -0.024 -3.32 -7.551 1 96.5 75 ALA B N 1
ATOM 3214 C CA . ALA B 1 75 ? 0.064 -4.414 -6.59 1 96.5 75 ALA B CA 1
ATOM 3215 C C . ALA B 1 75 ? -0.523 -4.008 -5.242 1 96.5 75 ALA B C 1
ATOM 3217 O O . ALA B 1 75 ? -1.064 -4.848 -4.516 1 96.5 75 ALA B O 1
ATOM 3218 N N . ARG B 1 76 ? -0.417 -2.723 -4.938 1 96 76 ARG B N 1
ATOM 3219 C CA . ARG B 1 76 ? -0.821 -2.256 -3.613 1 96 76 ARG B CA 1
ATOM 3220 C C . ARG B 1 76 ? -2.197 -1.601 -3.66 1 96 76 ARG B C 1
ATOM 3222 O O . ARG B 1 76 ? -2.951 -1.66 -2.688 1 96 76 ARG B O 1
ATOM 3229 N N . ARG B 1 77 ? -2.49 -0.945 -4.781 1 96.94 77 ARG B N 1
ATOM 3230 C CA . ARG B 1 77 ? -3.703 -0.134 -4.832 1 96.94 77 ARG B CA 1
ATOM 3231 C C . ARG B 1 77 ? -4.719 -0.726 -5.805 1 96.94 77 ARG B C 1
ATOM 3233 O O . ARG B 1 77 ? -5.844 -0.233 -5.914 1 96.94 77 ARG B O 1
ATOM 3240 N N . GLY B 1 78 ? -4.34 -1.755 -6.527 1 94.06 78 GLY B N 1
ATOM 3241 C CA . GLY B 1 78 ? -5.242 -2.383 -7.477 1 94.06 78 GLY B CA 1
ATOM 3242 C C . GLY B 1 78 ? -5.074 -1.858 -8.891 1 94.06 78 GLY B C 1
ATOM 3243 O O . GLY B 1 78 ? -4.426 -0.833 -9.109 1 94.06 78 GLY B O 1
ATOM 3244 N N . GLN B 1 79 ? -5.688 -2.523 -9.758 1 92.19 79 GLN B N 1
ATOM 3245 C CA . GLN B 1 79 ? -5.547 -2.191 -11.172 1 92.19 79 GLN B CA 1
ATOM 3246 C C . GLN B 1 79 ? -6.289 -0.9 -11.508 1 92.19 79 GLN B C 1
ATOM 3248 O O . GLN B 1 79 ? -7.453 -0.731 -11.133 1 92.19 79 GLN B O 1
ATOM 3253 N N . CYS B 1 80 ? -5.59 -0.071 -12.289 1 91.62 80 CYS B N 1
ATOM 3254 C CA . CYS B 1 80 ? -6.219 1.134 -12.812 1 91.62 80 CYS B CA 1
ATOM 3255 C C . CYS B 1 80 ? -7.004 0.827 -14.086 1 91.62 80 CYS B C 1
ATOM 3257 O O . CYS B 1 80 ? -6.562 0.032 -14.914 1 91.62 80 CYS B O 1
ATOM 3259 N N . THR B 1 81 ? -8.148 1.462 -14.211 1 89.56 81 THR B N 1
ATOM 3260 C CA . THR B 1 81 ? -8.898 1.381 -15.461 1 89.56 81 THR B CA 1
ATOM 3261 C C . THR B 1 81 ? -8.539 2.539 -16.391 1 89.56 81 THR B C 1
ATOM 3263 O O . THR B 1 81 ? -8.445 2.365 -17.609 1 89.56 81 THR B O 1
ATOM 3266 N N . ASN B 1 82 ? -8.344 3.668 -15.758 1 90.69 82 ASN B N 1
ATOM 3267 C CA . ASN B 1 82 ? -7.988 4.875 -16.5 1 90.69 82 ASN B CA 1
ATOM 3268 C C . ASN B 1 82 ? -6.754 5.551 -15.898 1 90.69 82 ASN B C 1
ATOM 3270 O O . ASN B 1 82 ? -6.668 5.727 -14.68 1 90.69 82 ASN B O 1
ATOM 3274 N N . LEU B 1 83 ? -5.883 5.844 -16.812 1 91.12 83 LEU B N 1
ATOM 3275 C CA . LEU B 1 83 ? -4.695 6.602 -16.422 1 91.12 83 LEU B CA 1
ATOM 3276 C C . LEU B 1 83 ? -4.629 7.926 -17.172 1 91.12 83 LEU B C 1
ATOM 3278 O O . LEU B 1 83 ? -4.938 7.977 -18.375 1 91.12 83 LEU B O 1
ATOM 3282 N N . PHE B 1 84 ? -4.285 8.977 -16.453 1 88.62 84 PHE B N 1
ATOM 3283 C CA . PHE B 1 84 ? -4.148 10.305 -17.047 1 88.62 84 PHE B CA 1
ATOM 3284 C C . PHE B 1 84 ? -2.746 10.859 -16.828 1 88.62 84 PHE B C 1
ATOM 3286 O O . PHE B 1 84 ? -2.227 10.805 -15.703 1 88.62 84 PHE B O 1
ATOM 3293 N N . SER B 1 85 ? -2.07 11.273 -17.812 1 88.75 85 SER B N 1
ATOM 3294 C CA . SER B 1 85 ? -0.745 11.867 -17.688 1 88.75 85 SER B CA 1
ATOM 3295 C C . SER B 1 85 ? -0.471 12.867 -18.797 1 88.75 85 SER B C 1
ATOM 3297 O O . SER B 1 85 ? -1.268 13 -19.734 1 88.75 85 SER B O 1
ATOM 3299 N N . ASP B 1 86 ? 0.532 13.609 -18.656 1 84.88 86 ASP B N 1
ATOM 3300 C CA . ASP B 1 86 ? 1.001 14.438 -19.766 1 84.88 86 ASP B CA 1
ATOM 3301 C C . ASP B 1 86 ? 1.608 13.578 -20.875 1 84.88 86 ASP B C 1
ATOM 3303 O O . ASP B 1 86 ? 1.539 12.352 -20.828 1 84.88 86 ASP B O 1
ATOM 3307 N N . ASN B 1 87 ? 2.115 14.234 -21.891 1 83.19 87 ASN B N 1
ATOM 3308 C CA . ASN B 1 87 ? 2.629 13.5 -23.047 1 83.19 87 ASN B CA 1
ATOM 3309 C C . ASN B 1 87 ? 4.133 13.273 -22.938 1 83.19 87 ASN B C 1
ATOM 3311 O O . ASN B 1 87 ? 4.844 13.312 -23.953 1 83.19 87 ASN B O 1
ATOM 3315 N N . GLY B 1 88 ? 4.582 13.078 -21.734 1 82.94 88 GLY B N 1
ATOM 3316 C CA . GLY B 1 88 ? 5.992 12.75 -21.594 1 82.94 88 GLY B CA 1
ATOM 3317 C C . GLY B 1 88 ? 6.379 11.469 -22.312 1 82.94 88 GLY B C 1
ATOM 3318 O O . GLY B 1 88 ? 5.594 10.523 -22.375 1 82.94 88 GLY B O 1
ATOM 3319 N N . SER B 1 89 ? 7.539 11.359 -22.812 1 83.69 89 SER B N 1
ATOM 3320 C CA . SER B 1 89 ? 7.984 10.234 -23.625 1 83.69 89 SER B CA 1
ATOM 3321 C C . SER B 1 89 ? 7.938 8.93 -22.828 1 83.69 89 SER B C 1
ATOM 3323 O O . SER B 1 89 ? 7.645 7.871 -23.391 1 83.69 89 SER B O 1
ATOM 3325 N N . ASN B 1 90 ? 8.242 8.992 -21.594 1 85.06 90 ASN B N 1
ATOM 3326 C CA . ASN B 1 90 ? 8.203 7.789 -20.766 1 85.06 90 ASN B CA 1
ATOM 3327 C C . ASN B 1 90 ? 6.781 7.25 -20.641 1 85.06 90 ASN B C 1
ATOM 3329 O O . ASN B 1 90 ? 6.566 6.039 -20.703 1 85.06 90 ASN B O 1
ATOM 3333 N N . PHE B 1 91 ? 5.863 8.109 -20.531 1 86.5 91 PHE B N 1
ATOM 3334 C CA . PHE B 1 91 ? 4.473 7.691 -20.391 1 86.5 91 PHE B CA 1
ATOM 3335 C C . PHE B 1 91 ? 3.936 7.168 -21.719 1 86.5 91 PHE B C 1
ATOM 3337 O O . PHE B 1 91 ? 3.285 6.121 -21.766 1 86.5 91 PHE B O 1
ATOM 3344 N N . VAL B 1 92 ? 4.246 7.875 -22.719 1 87.12 92 VAL B N 1
ATOM 3345 C CA . VAL B 1 92 ? 3.811 7.445 -24.047 1 87.12 92 VAL B CA 1
ATOM 3346 C C . VAL B 1 92 ? 4.438 6.094 -24.375 1 87.12 92 VAL B C 1
ATOM 3348 O O . VAL B 1 92 ? 3.76 5.199 -24.891 1 87.12 92 VAL B O 1
ATOM 3351 N N . GLY B 1 93 ? 5.707 5.996 -24.109 1 86.06 93 GLY B N 1
ATOM 3352 C CA . GLY B 1 93 ? 6.375 4.719 -24.297 1 86.06 93 GLY B CA 1
ATOM 3353 C C . GLY B 1 93 ? 5.758 3.59 -23.5 1 86.06 93 GLY B C 1
ATOM 3354 O O . GLY B 1 93 ? 5.559 2.49 -24.016 1 86.06 93 GLY B O 1
ATOM 3355 N N . ALA B 1 94 ? 5.535 3.875 -22.312 1 86.31 94 ALA B N 1
ATOM 3356 C CA . ALA B 1 94 ? 4.918 2.875 -21.438 1 86.31 94 ALA B CA 1
ATOM 3357 C C . ALA B 1 94 ? 3.547 2.461 -21.969 1 86.31 94 ALA B C 1
ATOM 3359 O O . ALA B 1 94 ? 3.201 1.276 -21.953 1 86.31 94 ALA B O 1
ATOM 3360 N N . SER B 1 95 ? 2.82 3.383 -22.422 1 86.31 95 SER B N 1
ATOM 3361 C CA . SER B 1 95 ? 1.504 3.096 -22.984 1 86.31 95 SER B CA 1
ATOM 3362 C C . SER B 1 95 ? 1.604 2.17 -24.188 1 86.31 95 SER B C 1
ATOM 3364 O O . SER B 1 95 ? 0.82 1.229 -24.328 1 86.31 95 SER B O 1
ATOM 3366 N N . ARG B 1 96 ? 2.492 2.439 -24.984 1 88.12 96 ARG B N 1
ATOM 3367 C CA . ARG B 1 96 ? 2.705 1.617 -26.172 1 88.12 96 ARG B CA 1
ATOM 3368 C C . ARG B 1 96 ? 3.088 0.192 -25.781 1 88.12 96 ARG B C 1
ATOM 3370 O O . ARG B 1 96 ? 2.555 -0.771 -26.328 1 88.12 96 ARG B O 1
ATOM 3377 N N . VAL B 1 97 ? 4 0.095 -24.891 1 86.75 97 VAL B N 1
ATOM 3378 C CA . VAL B 1 97 ? 4.457 -1.213 -24.438 1 86.75 97 VAL B CA 1
ATOM 3379 C C . VAL B 1 97 ? 3.285 -1.993 -23.844 1 86.75 97 VAL B C 1
ATOM 3381 O O . VAL B 1 97 ? 3.096 -3.172 -24.156 1 86.75 97 VAL B O 1
ATOM 3384 N N . LEU B 1 98 ? 2.508 -1.352 -23.062 1 86.94 98 LEU B N 1
ATOM 3385 C CA . LEU B 1 98 ? 1.372 -2.002 -22.422 1 86.94 98 LEU B CA 1
ATOM 3386 C C . LEU B 1 98 ? 0.353 -2.467 -23.453 1 86.94 98 LEU B C 1
ATOM 3388 O O . LEU B 1 98 ? -0.194 -3.566 -23.344 1 86.94 98 LEU B O 1
ATOM 3392 N N . LYS B 1 99 ? 0.128 -1.663 -24.406 1 85.94 99 LYS B N 1
ATOM 3393 C CA . LYS B 1 99 ? -0.804 -2.029 -25.469 1 85.94 99 LYS B CA 1
ATOM 3394 C C . LYS B 1 99 ? -0.335 -3.281 -26.203 1 85.94 99 LYS B C 1
ATOM 3396 O O . LYS B 1 99 ? -1.137 -4.168 -26.5 1 85.94 99 LYS B O 1
ATOM 3401 N N . THR B 1 100 ? 0.927 -3.264 -26.438 1 87.25 100 THR B N 1
ATOM 3402 C CA . THR B 1 100 ? 1.503 -4.426 -27.094 1 87.25 100 THR B CA 1
ATOM 3403 C C . THR B 1 100 ? 1.329 -5.68 -26.25 1 87.25 100 THR B C 1
ATOM 3405 O O . THR B 1 100 ? 0.959 -6.738 -26.766 1 87.25 100 THR B O 1
ATOM 3408 N N . TYR B 1 101 ? 1.575 -5.566 -25.016 1 82.69 101 TYR B N 1
ATOM 3409 C CA . TYR B 1 101 ? 1.444 -6.711 -24.109 1 82.69 101 TYR B CA 1
ATOM 3410 C C . TYR B 1 101 ? -0.003 -7.18 -24.031 1 82.69 101 TYR B C 1
ATOM 3412 O O . TYR B 1 101 ? -0.274 -8.383 -24.031 1 82.69 101 TYR B O 1
ATOM 3420 N N . PHE B 1 102 ? -0.869 -6.262 -23.984 1 81.19 102 PHE B N 1
ATOM 3421 C CA . PHE B 1 102 ? -2.285 -6.609 -23.938 1 81.19 102 PHE B CA 1
ATOM 3422 C C . PHE B 1 102 ? -2.709 -7.34 -25.203 1 81.19 102 PHE B C 1
ATOM 3424 O O . PHE B 1 102 ? -3.471 -8.305 -25.141 1 81.19 102 PHE B O 1
ATOM 3431 N N . GLN B 1 103 ? -2.248 -6.855 -26.25 1 82.38 103 GLN B N 1
ATOM 3432 C CA . GLN B 1 103 ? -2.564 -7.496 -27.531 1 82.38 103 GLN B CA 1
ATOM 3433 C C . GLN B 1 103 ? -2.018 -8.922 -27.578 1 82.38 103 GLN B C 1
ATOM 3435 O O . GLN B 1 103 ? -2.695 -9.836 -28.047 1 82.38 103 GLN B O 1
ATOM 3440 N N . GLN B 1 104 ? -0.865 -9.109 -27.078 1 80.44 104 GLN B N 1
ATOM 3441 C CA . GLN B 1 104 ? -0.262 -10.438 -27.031 1 80.44 104 GLN B CA 1
ATOM 3442 C C . GLN B 1 104 ? -1.069 -11.383 -26.156 1 80.44 104 GLN B C 1
ATOM 3444 O O . GLN B 1 104 ? -1.253 -12.555 -26.484 1 80.44 104 GLN B O 1
ATOM 3449 N N . LEU B 1 105 ? -1.485 -10.914 -25.094 1 76.56 105 LEU B N 1
ATOM 3450 C CA . LEU B 1 105 ? -2.283 -11.711 -24.172 1 76.56 105 LEU B CA 1
ATOM 3451 C C . LEU B 1 105 ? -3.627 -12.078 -24.781 1 76.56 105 LEU B C 1
ATOM 3453 O O . LEU B 1 105 ? -4.094 -13.211 -24.641 1 76.56 105 LEU B O 1
ATOM 3457 N N . ARG B 1 106 ? -4.184 -11.18 -25.422 1 75.12 106 ARG B N 1
ATOM 3458 C CA . ARG B 1 106 ? -5.48 -11.398 -26.062 1 75.12 106 ARG B CA 1
ATOM 3459 C C . ARG B 1 106 ? -5.383 -12.469 -27.141 1 75.12 106 ARG B C 1
ATOM 3461 O O . ARG B 1 106 ? -6.336 -13.211 -27.375 1 75.12 106 ARG B O 1
ATOM 3468 N N . ASN B 1 107 ? -4.293 -12.453 -27.672 1 76.31 107 ASN B N 1
ATOM 3469 C CA . ASN B 1 107 ? -4.102 -13.398 -28.781 1 76.31 107 ASN B CA 1
ATOM 3470 C C . ASN B 1 107 ? -3.756 -14.789 -28.266 1 76.31 107 ASN B C 1
ATOM 3472 O O . ASN B 1 107 ? -3.73 -15.75 -29.047 1 76.31 107 ASN B O 1
ATOM 3476 N N . SER B 1 108 ? -3.5 -14.859 -27.016 1 73.25 108 SER B N 1
ATOM 3477 C CA . SER B 1 108 ? -3.191 -16.172 -26.453 1 73.25 108 SER B CA 1
ATOM 3478 C C . SER B 1 108 ? -4.465 -16.953 -26.141 1 73.25 108 SER B C 1
ATOM 3480 O O . SER B 1 108 ? -5.395 -16.406 -25.547 1 73.25 108 SER B O 1
ATOM 3482 N N . LYS B 1 109 ? -4.695 -18.094 -26.656 1 65.25 109 LYS B N 1
ATOM 3483 C CA . LYS B 1 109 ? -5.879 -18.938 -26.5 1 65.25 109 LYS B CA 1
ATOM 3484 C C . LYS B 1 109 ? -6.148 -19.234 -25.031 1 65.25 109 LYS B C 1
ATOM 3486 O O . LYS B 1 109 ? -7.293 -19.172 -24.578 1 65.25 109 LYS B O 1
ATOM 3491 N N . GLN B 1 110 ? -5.074 -19.562 -24.391 1 63.78 110 GLN B N 1
ATOM 3492 C CA . GLN B 1 110 ? -5.223 -19.938 -22.984 1 63.78 110 GLN B CA 1
ATOM 3493 C C . GLN B 1 110 ? -5.852 -18.812 -22.172 1 63.78 110 GLN B C 1
ATOM 3495 O O . GLN B 1 110 ? -6.691 -19.062 -21.297 1 63.78 110 GLN B O 1
ATOM 3500 N N . PHE B 1 111 ? -5.469 -17.641 -22.594 1 61.81 111 PHE B N 1
ATOM 3501 C CA . PHE B 1 111 ? -5.961 -16.484 -21.859 1 61.81 111 PHE B CA 1
ATOM 3502 C C . PHE B 1 111 ? -7.438 -16.25 -22.141 1 61.81 111 PHE B C 1
ATOM 3504 O O . PHE B 1 111 ? -8.211 -15.945 -21.234 1 61.81 111 PHE B O 1
ATOM 3511 N N . ASN B 1 112 ? -7.797 -16.453 -23.297 1 61.25 112 ASN B N 1
ATOM 3512 C CA . ASN B 1 112 ? -9.164 -16.156 -23.703 1 61.25 112 ASN B CA 1
ATOM 3513 C C . ASN B 1 112 ? -10.164 -17.125 -23.047 1 61.25 112 ASN B C 1
ATOM 3515 O O . ASN B 1 112 ? -11.328 -16.781 -22.875 1 61.25 112 ASN B O 1
ATOM 3519 N N . ASP B 1 113 ? -9.648 -18.172 -22.703 1 60.5 113 ASP B N 1
ATOM 3520 C CA . ASP B 1 113 ? -10.531 -19.188 -22.141 1 60.5 113 ASP B CA 1
ATOM 3521 C C . ASP B 1 113 ? -10.914 -18.828 -20.703 1 60.5 113 ASP B C 1
ATOM 3523 O O . ASP B 1 113 ? -11.992 -19.203 -20.234 1 60.5 113 ASP B O 1
ATOM 3527 N N . PHE B 1 114 ? -10.109 -18.141 -20.141 1 55.72 114 PHE B N 1
ATOM 3528 C CA . PHE B 1 114 ? -10.336 -18.062 -18.703 1 55.72 114 PHE B CA 1
ATOM 3529 C C . PHE B 1 114 ? -10.391 -16.594 -18.25 1 55.72 114 PHE B C 1
ATOM 3531 O O . PHE B 1 114 ? -10.844 -16.297 -17.141 1 55.72 114 PHE B O 1
ATOM 3538 N N . LEU B 1 115 ? -9.914 -15.727 -19.125 1 59.75 115 LEU B N 1
ATOM 3539 C CA . LEU B 1 115 ? -9.633 -14.438 -18.516 1 59.75 115 LEU B CA 1
ATOM 3540 C C . LEU B 1 115 ? -10.219 -13.297 -19.344 1 59.75 115 LEU B C 1
ATOM 3542 O O . LEU B 1 115 ? -10.289 -13.398 -20.578 1 59.75 115 LEU B O 1
ATOM 3546 N N . THR B 1 116 ? -11.062 -12.508 -18.641 1 58.44 116 THR B N 1
ATOM 3547 C CA . THR B 1 116 ? -11.367 -11.203 -19.203 1 58.44 116 THR B CA 1
ATOM 3548 C C . THR B 1 116 ? -10.391 -10.148 -18.688 1 58.44 116 THR B C 1
ATOM 3550 O O . THR B 1 116 ? -10.227 -9.984 -17.484 1 58.44 116 THR B O 1
ATOM 3553 N N . ILE B 1 117 ? -9.461 -9.812 -19.594 1 61.25 117 ILE B N 1
ATOM 3554 C CA . ILE B 1 117 ? -8.531 -8.781 -19.156 1 61.25 117 ILE B CA 1
ATOM 3555 C C . ILE B 1 117 ? -9.109 -7.402 -19.453 1 61.25 117 ILE B C 1
ATOM 3557 O O . ILE B 1 117 ? -9.641 -7.164 -20.547 1 61.25 117 ILE B O 1
ATOM 3561 N N . GLN B 1 118 ? -9.234 -6.602 -18.469 1 71.38 118 GLN B N 1
ATOM 3562 C CA . GLN B 1 118 ? -9.594 -5.203 -18.688 1 71.38 118 GLN B CA 1
ATOM 3563 C C . GLN B 1 118 ? -8.359 -4.359 -19 1 71.38 118 GLN B C 1
ATOM 3565 O O . GLN B 1 118 ? -7.434 -4.277 -18.188 1 71.38 118 GLN B O 1
ATOM 3570 N N . GLU B 1 119 ? -8.422 -3.771 -20.156 1 83.12 119 GLU B N 1
ATOM 3571 C CA . GLU B 1 119 ? -7.285 -2.955 -20.578 1 83.12 119 GLU B CA 1
ATOM 3572 C C . GLU B 1 119 ? -7.281 -1.603 -19.875 1 83.12 119 GLU B C 1
ATOM 3574 O O . GLU B 1 119 ? -8.344 -1.062 -19.547 1 83.12 119 GLU B O 1
ATOM 3579 N N . ILE B 1 120 ? -6.137 -1.135 -19.672 1 86.94 120 ILE B N 1
ATOM 3580 C CA . ILE B 1 120 ? -5.969 0.189 -19.078 1 86.94 120 ILE B CA 1
ATOM 3581 C C . ILE B 1 120 ? -6.125 1.258 -20.156 1 86.94 120 ILE B C 1
ATOM 3583 O O . ILE B 1 120 ? -5.449 1.217 -21.188 1 86.94 120 ILE B O 1
ATOM 3587 N N . LYS B 1 121 ? -7.047 2.113 -19.969 1 88.19 121 LYS B N 1
ATOM 3588 C CA . LYS B 1 121 ? -7.211 3.248 -20.875 1 88.19 121 LYS B CA 1
ATOM 3589 C C . LYS B 1 121 ? -6.324 4.414 -20.453 1 88.19 121 LYS B C 1
ATOM 3591 O O . LYS B 1 121 ? -6.457 4.938 -19.344 1 88.19 121 LYS B O 1
ATOM 3596 N N . TRP B 1 122 ? -5.445 4.754 -21.328 1 89.88 122 TRP B N 1
ATOM 3597 C CA . TRP B 1 122 ? -4.516 5.84 -21.031 1 89.88 122 TRP B CA 1
ATOM 3598 C C . TRP B 1 122 ? -4.902 7.105 -21.781 1 89.88 122 TRP B C 1
ATOM 3600 O O . TRP B 1 122 ? -4.996 7.098 -23.016 1 89.88 122 TRP B O 1
ATOM 3610 N N . SER B 1 123 ? -5.207 8.148 -21.109 1 88.06 123 SER B N 1
ATOM 3611 C CA . SER B 1 123 ? -5.535 9.43 -21.719 1 88.06 123 SER B CA 1
ATOM 3612 C C . SER B 1 123 ? -4.422 10.453 -21.5 1 88.06 123 SER B C 1
ATOM 3614 O O . SER B 1 123 ? -4.062 10.742 -20.359 1 88.06 123 SER B O 1
ATOM 3616 N N . PHE B 1 124 ? -3.951 10.914 -22.641 1 85.69 124 PHE B N 1
ATOM 3617 C CA . PHE B 1 124 ? -2.887 11.906 -22.594 1 85.69 124 PHE B CA 1
ATOM 3618 C C . PHE B 1 124 ? -3.459 13.32 -22.688 1 85.69 124 PHE B C 1
ATOM 3620 O O . PHE B 1 124 ? -4.242 13.617 -23.594 1 85.69 124 PHE B O 1
ATOM 3627 N N . ILE B 1 125 ? -3.436 14.086 -21.578 1 73.5 125 ILE B N 1
ATOM 3628 C CA . ILE B 1 125 ? -4 15.438 -21.547 1 73.5 125 ILE B CA 1
ATOM 3629 C C . ILE B 1 125 ? -2.92 16.453 -21.906 1 73.5 125 ILE B C 1
ATOM 3631 O O . ILE B 1 125 ? -1.806 16.391 -21.375 1 73.5 125 ILE B O 1
ATOM 3635 N N . PRO B 1 126 ? -3.285 17.359 -22.828 1 62.25 126 PRO B N 1
ATOM 3636 C CA . PRO B 1 126 ? -2.281 18.391 -23.141 1 62.25 126 PRO B CA 1
ATOM 3637 C C . PRO B 1 126 ? -1.886 19.203 -21.922 1 62.25 126 PRO B C 1
ATOM 3639 O O . PRO B 1 126 ? -2.68 19.359 -20.984 1 62.25 126 PRO B O 1
ATOM 3642 N N . PRO B 1 127 ? -0.544 19.422 -21.734 1 53.97 127 PRO B N 1
ATOM 3643 C CA . PRO B 1 127 ? -0.013 20.172 -20.594 1 53.97 127 PRO B CA 1
ATOM 3644 C C . PRO B 1 127 ? -0.962 21.266 -20.109 1 53.97 127 PRO B C 1
ATOM 3646 O O . PRO B 1 127 ? -1.005 21.562 -18.922 1 53.97 127 PRO B O 1
ATOM 3649 N N . SER B 1 128 ? -1.55 21.953 -21.047 1 46.97 128 SER B N 1
ATOM 3650 C CA . SER B 1 128 ? -2.346 23.125 -20.703 1 46.97 128 SER B CA 1
ATOM 3651 C C . SER B 1 128 ? -3.754 22.734 -20.281 1 46.97 128 SER B C 1
ATOM 3653 O O . SER B 1 128 ? -4.617 23.594 -20.094 1 46.97 128 SER B O 1
ATOM 3655 N N . ALA B 1 129 ? -4.07 21.578 -20.219 1 45.25 129 ALA B N 1
ATOM 3656 C CA . ALA B 1 129 ? -5.496 21.344 -20.016 1 45.25 129 ALA B CA 1
ATOM 3657 C C . ALA B 1 129 ? -5.855 21.406 -18.531 1 45.25 129 ALA B C 1
ATOM 3659 O O . ALA B 1 129 ? -5.465 20.531 -17.75 1 45.25 129 ALA B O 1
ATOM 3660 N N . PRO B 1 130 ? -6.395 22.406 -18.031 1 42.88 130 PRO B N 1
ATOM 3661 C CA . PRO B 1 130 ? -6.777 22.891 -16.688 1 42.88 130 PRO B CA 1
ATOM 3662 C C . PRO B 1 130 ? -7.766 21.953 -15.992 1 42.88 130 PRO B C 1
ATOM 3664 O O . PRO B 1 130 ? -8.219 22.266 -14.883 1 42.88 130 PRO B O 1
ATOM 3667 N N . HIS B 1 131 ? -8.398 21 -16.703 1 42.19 131 HIS B N 1
ATOM 3668 C CA . HIS B 1 131 ? -9.695 20.656 -16.125 1 42.19 131 HIS B CA 1
ATOM 3669 C C . HIS B 1 131 ? -9.523 19.797 -14.875 1 42.19 131 HIS B C 1
ATOM 3671 O O . HIS B 1 131 ? -10.469 19.125 -14.445 1 42.19 131 HIS B O 1
ATOM 3677 N N . PHE B 1 132 ? -8.344 19.297 -14.57 1 48.31 132 PHE B N 1
ATOM 3678 C CA . PHE B 1 132 ? -8.484 18.609 -13.297 1 48.31 132 PHE B CA 1
ATOM 3679 C C . PHE B 1 132 ? -8.883 19.578 -12.195 1 48.31 132 PHE B C 1
ATOM 3681 O O . PHE B 1 132 ? -8.469 20.734 -12.195 1 48.31 132 PHE B O 1
ATOM 3688 N N . GLY B 1 133 ? -10.008 19.516 -11.586 1 47.5 133 GLY B N 1
ATOM 3689 C CA . GLY B 1 133 ? -10.555 20.344 -10.523 1 47.5 133 GLY B CA 1
ATOM 3690 C C . GLY B 1 133 ? -9.5 21.156 -9.797 1 47.5 133 GLY B C 1
ATOM 3691 O O . GLY B 1 133 ? -8.414 20.656 -9.516 1 47.5 133 GLY B O 1
ATOM 3692 N N . GLY B 1 134 ? -9.508 22.438 -9.953 1 52.09 134 GLY B N 1
ATOM 3693 C CA . GLY B 1 134 ? -8.625 23.547 -9.594 1 52.09 134 GLY B CA 1
ATOM 3694 C C . GLY B 1 134 ? -7.965 23.359 -8.242 1 52.09 134 GLY B C 1
ATOM 3695 O O . GLY B 1 134 ? -6.75 23.516 -8.117 1 52.09 134 GLY B O 1
ATOM 3696 N N . LEU B 1 135 ? -8.789 23.016 -7.262 1 51.97 135 LEU B N 1
ATOM 3697 C CA . LEU B 1 135 ? -8.242 23 -5.91 1 51.97 135 LEU B CA 1
ATOM 3698 C C . LEU B 1 135 ? -7.297 21.828 -5.711 1 51.97 135 LEU B C 1
ATOM 3700 O O . LEU B 1 135 ? -6.211 21.969 -5.145 1 51.97 135 LEU B O 1
ATOM 3704 N N . TRP B 1 136 ? -7.625 20.688 -6.234 1 59.28 136 TRP B N 1
ATOM 3705 C CA . TRP B 1 136 ? -6.824 19.5 -5.973 1 59.28 136 TRP B CA 1
ATOM 3706 C C . TRP B 1 136 ? -5.543 19.516 -6.801 1 59.28 136 TRP B C 1
ATOM 3708 O O . TRP B 1 136 ? -4.48 19.109 -6.324 1 59.28 136 TRP B O 1
ATOM 3718 N N . GLU B 1 137 ? -5.598 20.125 -7.836 1 64.5 137 GLU B N 1
ATOM 3719 C CA . GLU B 1 137 ? -4.398 20.266 -8.656 1 64.5 137 GLU B CA 1
ATOM 3720 C C . GLU B 1 137 ? -3.367 21.156 -7.977 1 64.5 137 GLU B C 1
ATOM 3722 O O . GLU B 1 137 ? -2.168 20.875 -8.008 1 64.5 137 GLU B O 1
ATOM 3727 N N . SER B 1 138 ? -3.982 22.172 -7.34 1 65.19 138 SER B N 1
ATOM 3728 C CA . SER B 1 138 ? -3.088 23.078 -6.629 1 65.19 138 SER B CA 1
ATOM 3729 C C . SER B 1 138 ? -2.471 22.406 -5.406 1 65.19 138 SER B C 1
ATOM 3731 O O . SER B 1 138 ? -1.287 22.594 -5.121 1 65.19 138 SER B O 1
ATOM 3733 N N . ALA B 1 139 ? -3.291 21.594 -4.734 1 66.88 139 ALA B N 1
ATOM 3734 C CA . ALA B 1 139 ? -2.787 20.875 -3.566 1 66.88 139 ALA B CA 1
ATOM 3735 C C . ALA B 1 139 ? -1.699 19.875 -3.959 1 66.88 139 ALA B C 1
ATOM 3737 O O . ALA B 1 139 ? -0.678 19.766 -3.277 1 66.88 139 ALA B O 1
ATOM 3738 N N . VAL B 1 140 ? -1.899 19.25 -5.074 1 75.19 140 VAL B N 1
ATOM 3739 C CA . VAL B 1 140 ? -0.925 18.281 -5.559 1 75.19 140 VAL B CA 1
ATOM 3740 C C . VAL B 1 140 ? 0.359 19 -5.973 1 75.19 140 VAL B C 1
ATOM 3742 O O . VAL B 1 140 ? 1.461 18.531 -5.672 1 75.19 140 VAL B O 1
ATOM 3745 N N . LYS B 1 141 ? 0.158 20.125 -6.543 1 77.38 141 LYS B N 1
ATOM 3746 C CA . LYS B 1 141 ? 1.314 20.922 -6.961 1 77.38 141 LYS B CA 1
ATOM 3747 C C . LYS B 1 141 ? 2.123 21.391 -5.758 1 77.38 141 LYS B C 1
ATOM 3749 O O . LYS B 1 141 ? 3.354 21.312 -5.758 1 77.38 141 LYS B O 1
ATOM 3754 N N . SER B 1 142 ? 1.408 21.859 -4.809 1 76.62 142 SER B N 1
ATOM 3755 C CA . SER B 1 142 ? 2.07 22.312 -3.586 1 76.62 142 SER B CA 1
ATOM 3756 C C . SER B 1 142 ? 2.779 21.156 -2.887 1 76.62 142 SER B C 1
ATOM 3758 O O . SER B 1 142 ? 3.902 21.312 -2.398 1 76.62 142 SER B O 1
ATOM 3760 N N . ALA B 1 143 ? 2.145 20.047 -2.855 1 81 143 ALA B N 1
ATOM 3761 C CA . ALA B 1 143 ? 2.742 18.875 -2.23 1 81 143 ALA B CA 1
ATOM 3762 C C . ALA B 1 143 ? 4.016 18.453 -2.963 1 81 143 ALA B C 1
ATOM 3764 O O . ALA B 1 143 ? 5.016 18.109 -2.33 1 81 143 ALA B O 1
ATOM 3765 N N . LYS B 1 144 ? 4.008 18.516 -4.227 1 84.88 144 LYS B N 1
ATOM 3766 C CA . LYS B 1 144 ? 5.164 18.141 -5.035 1 84.88 144 LYS B CA 1
ATOM 3767 C C . LYS B 1 144 ? 6.348 19.062 -4.766 1 84.88 144 LYS B C 1
ATOM 3769 O O . LYS B 1 144 ? 7.477 18.594 -4.598 1 84.88 144 LYS B O 1
ATOM 3774 N N . LYS B 1 145 ? 6.039 20.359 -4.688 1 84.38 145 LYS B N 1
ATOM 3775 C CA . LYS B 1 145 ? 7.09 21.328 -4.418 1 84.38 145 LYS B CA 1
ATOM 3776 C C . LYS B 1 145 ? 7.715 21.109 -3.045 1 84.38 145 LYS B C 1
ATOM 3778 O O . LYS B 1 145 ? 8.938 21.125 -2.904 1 84.38 145 LYS B O 1
ATOM 3783 N N . LEU B 1 146 ? 6.855 20.922 -2.158 1 87.31 146 LEU B N 1
ATOM 3784 C CA . LEU B 1 146 ? 7.336 20.703 -0.798 1 87.31 146 LEU B CA 1
ATOM 3785 C C . LEU B 1 146 ? 8.109 19.391 -0.698 1 87.31 146 LEU B C 1
ATOM 3787 O O . LEU B 1 146 ? 9.109 19.312 0.015 1 87.31 146 LEU B O 1
ATOM 3791 N N . LEU B 1 147 ? 7.641 18.406 -1.399 1 88.69 147 LEU B N 1
ATOM 3792 C CA . LEU B 1 147 ? 8.305 17.109 -1.416 1 88.69 147 LEU B CA 1
ATOM 3793 C C . LEU B 1 147 ? 9.742 17.234 -1.905 1 88.69 147 LEU B C 1
ATOM 3795 O O . LEU B 1 147 ? 10.664 16.719 -1.28 1 88.69 147 LEU B O 1
ATOM 3799 N N . ILE B 1 148 ? 9.922 18 -2.883 1 88.5 148 ILE B N 1
ATOM 3800 C CA . ILE B 1 148 ? 11.25 18.188 -3.459 1 88.5 148 ILE B CA 1
ATOM 3801 C C . ILE B 1 148 ? 12.133 18.953 -2.479 1 88.5 148 ILE B C 1
ATOM 3803 O O . ILE B 1 148 ? 13.297 18.594 -2.268 1 88.5 148 ILE B O 1
ATOM 3807 N N . ARG B 1 149 ? 11.57 19.922 -1.867 1 86.56 149 ARG B N 1
ATOM 3808 C CA . ARG B 1 149 ? 12.32 20.734 -0.92 1 86.56 149 ARG B CA 1
ATOM 3809 C C . ARG B 1 149 ? 12.781 19.906 0.272 1 86.56 149 ARG B C 1
ATOM 3811 O O . ARG B 1 149 ? 13.938 19.984 0.687 1 86.56 149 ARG B O 1
ATOM 3818 N N . VAL B 1 150 ? 11.922 19.094 0.751 1 87.31 150 VAL B N 1
ATOM 3819 C CA . VAL B 1 150 ? 12.203 18.312 1.951 1 87.31 150 VAL B CA 1
ATOM 3820 C C . VAL B 1 150 ? 13.203 17.203 1.622 1 87.31 150 VAL B C 1
ATOM 3822 O O . VAL B 1 150 ? 14.07 16.875 2.436 1 87.31 150 VAL B O 1
ATOM 3825 N N . THR B 1 151 ? 13.125 16.625 0.45 1 85 151 THR B N 1
ATOM 3826 C CA . THR B 1 151 ? 13.992 15.516 0.077 1 85 151 THR B CA 1
ATOM 3827 C C . THR B 1 151 ? 15.375 16.016 -0.324 1 85 151 THR B C 1
ATOM 3829 O O . THR B 1 151 ? 16.375 15.328 -0.116 1 85 151 THR B O 1
ATOM 3832 N N . ASN B 1 152 ? 15.484 17.172 -0.947 1 81.25 152 ASN B N 1
ATOM 3833 C CA . ASN B 1 152 ? 16.766 17.703 -1.423 1 81.25 152 ASN B CA 1
ATOM 3834 C C . ASN B 1 152 ? 17.594 18.266 -0.28 1 81.25 152 ASN B C 1
ATOM 3836 O O . ASN B 1 152 ? 18.797 18.516 -0.439 1 81.25 152 ASN B O 1
ATOM 3840 N N . GLY B 1 153 ? 17.109 18.453 0.84 1 77.44 153 GLY B N 1
ATOM 3841 C CA . GLY B 1 153 ? 17.844 19 1.967 1 77.44 153 GLY B CA 1
ATOM 3842 C C . GLY B 1 153 ? 18.734 17.984 2.658 1 77.44 153 GLY B C 1
ATOM 3843 O O . GLY B 1 153 ? 19.625 18.344 3.439 1 77.44 153 GLY B O 1
ATOM 3844 N N . VAL B 1 154 ? 18.5 16.734 2.285 1 82.81 154 VAL B N 1
ATOM 3845 C CA . VAL B 1 154 ? 19.266 15.68 2.947 1 82.81 154 VAL B CA 1
ATOM 3846 C C . VAL B 1 154 ? 19.531 14.547 1.965 1 82.81 154 VAL B C 1
ATOM 3848 O O . VAL B 1 154 ? 18.719 14.273 1.08 1 82.81 154 VAL B O 1
ATOM 3851 N N . LEU B 1 155 ? 20.641 13.938 2.168 1 87.44 155 LEU B N 1
ATOM 3852 C CA . LEU B 1 155 ? 21 12.789 1.337 1 87.44 155 LEU B CA 1
ATOM 3853 C C . LEU B 1 155 ? 20.609 11.484 2.023 1 87.44 155 LEU B C 1
ATOM 3855 O O . LEU B 1 155 ? 21.266 11.07 2.984 1 87.44 155 LEU B O 1
ATOM 3859 N N . LEU B 1 156 ? 19.547 10.906 1.511 1 89.81 156 LEU B N 1
ATOM 3860 C CA . LEU B 1 156 ? 19.031 9.664 2.076 1 89.81 156 LEU B CA 1
ATOM 3861 C C . LEU B 1 156 ? 19.25 8.5 1.123 1 89.81 156 LEU B C 1
ATOM 3863 O O . LEU B 1 156 ? 19.375 8.695 -0.088 1 89.81 156 LEU B O 1
ATOM 3867 N N . THR B 1 157 ? 19.391 7.305 1.717 1 89.38 157 THR B N 1
ATOM 3868 C CA . THR B 1 157 ? 19.469 6.098 0.902 1 89.38 157 THR B CA 1
ATOM 3869 C C . THR B 1 157 ? 18.125 5.781 0.26 1 89.38 157 THR B C 1
ATOM 3871 O O . THR B 1 157 ? 17.125 6.418 0.575 1 89.38 157 THR B O 1
ATOM 3874 N N . TYR B 1 158 ? 18.125 4.832 -0.655 1 89.5 158 TYR B N 1
ATOM 3875 C CA . TYR B 1 158 ? 16.906 4.445 -1.34 1 89.5 158 TYR B CA 1
ATOM 3876 C C . TYR B 1 158 ? 15.844 3.994 -0.343 1 89.5 158 TYR B C 1
ATOM 3878 O O . TYR B 1 158 ? 14.68 4.398 -0.439 1 89.5 158 TYR B O 1
ATOM 3886 N N . ASP B 1 159 ? 16.266 3.229 0.59 1 90.44 159 ASP B N 1
ATOM 3887 C CA . ASP B 1 159 ? 15.352 2.707 1.602 1 90.44 159 ASP B CA 1
ATOM 3888 C C . ASP B 1 159 ? 14.82 3.826 2.49 1 90.44 159 ASP B C 1
ATOM 3890 O O . ASP B 1 159 ? 13.617 3.883 2.775 1 90.44 159 ASP B O 1
ATOM 3894 N N . GLU B 1 160 ? 15.656 4.688 2.848 1 91.69 160 GLU B N 1
ATOM 3895 C CA . GLU B 1 160 ? 15.258 5.82 3.68 1 91.69 160 GLU B CA 1
ATOM 3896 C C . GLU B 1 160 ? 14.305 6.746 2.932 1 91.69 160 GLU B C 1
ATOM 3898 O O . GLU B 1 160 ? 13.32 7.219 3.5 1 91.69 160 GLU B O 1
ATOM 3903 N N . THR B 1 161 ? 14.664 6.977 1.694 1 93.5 161 THR B N 1
ATOM 3904 C CA . THR B 1 161 ? 13.812 7.84 0.882 1 93.5 161 THR B CA 1
ATOM 3905 C C . THR B 1 161 ? 12.438 7.215 0.681 1 93.5 161 THR B C 1
ATOM 3907 O O . THR B 1 161 ? 11.422 7.91 0.736 1 93.5 161 THR B O 1
ATOM 3910 N N . THR B 1 162 ? 12.406 5.926 0.459 1 95.25 162 THR B N 1
ATOM 3911 C CA . THR B 1 162 ? 11.133 5.219 0.318 1 95.25 162 THR B CA 1
ATOM 3912 C C . THR B 1 162 ? 10.305 5.336 1.595 1 95.25 162 THR B C 1
ATOM 3914 O O . THR B 1 162 ? 9.094 5.57 1.538 1 95.25 162 THR B O 1
ATOM 3917 N N . THR B 1 163 ? 10.938 5.18 2.715 1 96 163 THR B N 1
ATOM 3918 C CA . THR B 1 163 ? 10.258 5.32 4 1 96 163 THR B CA 1
ATOM 3919 C C . THR B 1 163 ? 9.711 6.734 4.164 1 96 163 THR B C 1
ATOM 3921 O O . THR B 1 163 ? 8.555 6.91 4.57 1 96 163 THR B O 1
ATOM 3924 N N . LEU B 1 164 ? 10.539 7.672 3.824 1 95.06 164 LEU B N 1
ATOM 3925 C CA . LEU B 1 164 ? 10.125 9.07 3.885 1 95.06 164 LEU B CA 1
ATOM 3926 C C . LEU B 1 164 ? 8.891 9.305 3.027 1 95.06 164 LEU B C 1
ATOM 3928 O O . LEU B 1 164 ? 7.918 9.914 3.486 1 95.06 164 LEU B O 1
ATOM 3932 N N . LEU B 1 165 ? 8.891 8.812 1.854 1 95.75 165 LEU B N 1
ATOM 3933 C CA . LEU B 1 165 ? 7.789 9.023 0.925 1 95.75 165 LEU B CA 1
ATOM 3934 C C . LEU B 1 165 ? 6.516 8.352 1.434 1 95.75 165 LEU B C 1
ATOM 3936 O O . LEU B 1 165 ? 5.422 8.906 1.303 1 95.75 165 LEU B O 1
ATOM 3940 N N . CYS B 1 166 ? 6.645 7.184 1.984 1 97.12 166 CYS B N 1
ATOM 3941 C CA . CYS B 1 166 ? 5.484 6.496 2.533 1 97.12 166 CYS B CA 1
ATOM 3942 C C . CYS B 1 166 ? 4.867 7.293 3.676 1 97.12 166 CYS B C 1
ATOM 3944 O O . CYS B 1 166 ? 3.645 7.402 3.773 1 97.12 166 CYS B O 1
ATOM 3946 N N . LYS B 1 167 ? 5.688 7.828 4.5 1 96.12 167 LYS B N 1
ATOM 3947 C CA . LYS B 1 167 ? 5.199 8.617 5.629 1 96.12 167 LYS B CA 1
ATOM 3948 C C . LYS B 1 167 ? 4.52 9.898 5.152 1 96.12 167 LYS B C 1
ATOM 3950 O O . LYS B 1 167 ? 3.48 10.289 5.684 1 96.12 167 LYS B O 1
ATOM 3955 N N . ILE B 1 168 ? 5.133 10.508 4.211 1 94.31 168 ILE B N 1
ATOM 3956 C CA . ILE B 1 168 ? 4.543 11.711 3.639 1 94.31 168 ILE B CA 1
ATOM 3957 C C . ILE B 1 168 ? 3.217 11.367 2.963 1 94.31 168 ILE B C 1
ATOM 3959 O O . ILE B 1 168 ? 2.238 12.102 3.092 1 94.31 168 ILE B O 1
ATOM 3963 N N . GLU B 1 169 ? 3.217 10.258 2.219 1 95.88 169 GLU B N 1
ATOM 3964 C CA . GLU B 1 169 ? 1.99 9.766 1.603 1 95.88 169 GLU B CA 1
ATOM 3965 C C . GLU B 1 169 ? 0.878 9.609 2.635 1 95.88 169 GLU B C 1
ATOM 3967 O O . GLU B 1 169 ? -0.248 10.062 2.416 1 95.88 169 GLU B O 1
ATOM 3972 N N . ALA B 1 170 ? 1.21 9 3.723 1 95.75 170 ALA B N 1
ATOM 3973 C CA . ALA B 1 170 ? 0.232 8.805 4.789 1 95.75 170 ALA B CA 1
ATOM 3974 C C . ALA B 1 170 ? -0.248 10.148 5.344 1 95.75 170 ALA B C 1
ATOM 3976 O O . ALA B 1 170 ? -1.437 10.32 5.621 1 95.75 170 ALA B O 1
ATOM 3977 N N . SER B 1 171 ? 0.663 11.039 5.516 1 92.31 171 SER B N 1
ATOM 3978 C CA . SER B 1 171 ? 0.32 12.375 6.004 1 92.31 171 SER B CA 1
ATOM 3979 C C . SER B 1 171 ? -0.654 13.07 5.062 1 92.31 171 SER B C 1
ATOM 3981 O O . SER B 1 171 ? -1.654 13.641 5.508 1 92.31 171 SER B O 1
ATOM 3983 N N . LEU B 1 172 ? -0.384 13.008 3.811 1 91 172 LEU B N 1
ATOM 3984 C CA . LEU B 1 172 ? -1.238 13.633 2.807 1 91 172 LEU B CA 1
ATOM 3985 C C . LEU B 1 172 ? -2.619 12.984 2.787 1 91 172 LEU B C 1
ATOM 3987 O O . LEU B 1 172 ? -3.631 13.672 2.641 1 91 172 LEU B O 1
ATOM 3991 N N . ASN B 1 173 ? -2.631 11.68 2.951 1 93 173 ASN B N 1
ATOM 3992 C CA . ASN B 1 173 ? -3.889 10.938 2.877 1 93 173 ASN B CA 1
ATOM 3993 C C . ASN B 1 173 ? -4.664 11.023 4.188 1 93 173 ASN B C 1
ATOM 3995 O O . ASN B 1 173 ? -5.789 10.531 4.281 1 93 173 ASN B O 1
ATOM 3999 N N . SER B 1 174 ? -4.082 11.641 5.195 1 91.25 174 SER B N 1
ATOM 4000 C CA . SER B 1 174 ? -4.77 11.828 6.469 1 91.25 174 SER B CA 1
ATOM 4001 C C . SER B 1 174 ? -5.535 13.148 6.5 1 91.25 174 SER B C 1
ATOM 4003 O O . SER B 1 174 ? -6.281 13.414 7.445 1 91.25 174 SER B O 1
ATOM 4005 N N . ARG B 1 175 ? -5.426 13.922 5.543 1 86.81 175 ARG B N 1
ATOM 4006 C CA . ARG B 1 175 ? -6.039 15.25 5.527 1 86.81 175 ARG B CA 1
ATOM 4007 C C . ARG B 1 175 ? -7.562 15.148 5.551 1 86.81 175 ARG B C 1
ATOM 4009 O O . ARG B 1 175 ? -8.148 14.344 4.824 1 86.81 175 ARG B O 1
ATOM 4016 N N . PRO B 1 176 ? -8.188 15.984 6.371 1 85.44 176 PRO B N 1
ATOM 4017 C CA . PRO B 1 176 ? -9.656 15.969 6.426 1 85.44 176 PRO B CA 1
ATOM 4018 C C . PRO B 1 176 ? -10.297 16.5 5.152 1 85.44 176 PRO B C 1
ATOM 4020 O O . PRO B 1 176 ? -9.906 17.562 4.656 1 85.44 176 PRO B O 1
ATOM 4023 N N . LEU B 1 177 ? -11.266 15.727 4.629 1 81.56 177 LEU B N 1
ATOM 4024 C CA . LEU B 1 177 ? -11.992 16.141 3.434 1 81.56 177 LEU B CA 1
ATOM 4025 C C . LEU B 1 177 ? -13.344 16.734 3.799 1 81.56 177 LEU B C 1
ATOM 4027 O O . LEU B 1 177 ? -13.688 17.828 3.336 1 81.56 177 LEU B O 1
ATOM 4031 N N . THR B 1 178 ? -14.094 16.016 4.562 1 81.69 178 THR B N 1
ATOM 4032 C CA . THR B 1 178 ? -15.422 16.422 4.992 1 81.69 178 THR B CA 1
ATOM 4033 C C . THR B 1 178 ? -15.75 15.836 6.363 1 81.69 178 THR B C 1
ATOM 4035 O O . THR B 1 178 ? -15.102 14.891 6.809 1 81.69 178 THR B O 1
ATOM 4038 N N . GLN B 1 179 ? -16.703 16.5 6.918 1 79.31 179 GLN B N 1
ATOM 4039 C CA . GLN B 1 179 ? -17.156 15.969 8.203 1 79.31 179 GLN B CA 1
ATOM 4040 C C . GLN B 1 179 ? -17.812 14.602 8.039 1 79.31 179 GLN B C 1
ATOM 4042 O O . GLN B 1 179 ? -18.547 14.375 7.066 1 79.31 179 GLN B O 1
ATOM 4047 N N . MET B 1 180 ? -17.5 13.68 8.875 1 78 180 MET B N 1
ATOM 4048 C CA . MET B 1 180 ? -18.016 12.32 8.781 1 78 180 MET B CA 1
ATOM 4049 C C . MET B 1 180 ? -19.516 12.289 9.109 1 78 180 MET B C 1
ATOM 4051 O O . MET B 1 180 ? -20.266 11.508 8.516 1 78 180 MET B O 1
ATOM 4055 N N . SER B 1 181 ? -19.875 13.031 10.148 1 75.94 181 SER B N 1
ATOM 4056 C CA . SER B 1 181 ? -21.281 13.055 10.531 1 75.94 181 SER B CA 1
ATOM 4057 C C . SER B 1 181 ? -21.703 14.453 10.961 1 75.94 181 SER B C 1
ATOM 4059 O O . SER B 1 181 ? -20.859 15.305 11.25 1 75.94 181 SER B O 1
ATOM 4061 N N . SER B 1 182 ? -23 14.641 10.969 1 73.69 182 SER B N 1
ATOM 4062 C CA . SER B 1 182 ? -23.547 15.922 11.398 1 73.69 182 SER B CA 1
ATOM 4063 C C . SER B 1 182 ? -23.688 15.977 12.914 1 73.69 182 SER B C 1
ATOM 4065 O O . SER B 1 182 ? -24.078 17.016 13.469 1 73.69 182 SER B O 1
ATOM 4067 N N . ASP B 1 183 ? -23.25 14.906 13.523 1 77.5 183 ASP B N 1
ATOM 4068 C CA . ASP B 1 183 ? -23.297 14.867 14.984 1 77.5 183 ASP B CA 1
ATOM 4069 C C . ASP B 1 183 ? -22.25 15.812 15.586 1 77.5 183 ASP B C 1
ATOM 4071 O O . ASP B 1 183 ? -21.062 15.664 15.336 1 77.5 183 ASP B O 1
ATOM 4075 N N . PRO B 1 184 ? -22.781 16.688 16.406 1 75.62 184 PRO B N 1
ATOM 4076 C CA . PRO B 1 184 ? -21.859 17.672 17 1 75.62 184 PRO B CA 1
ATOM 4077 C C . PRO B 1 184 ? -20.828 17.016 17.922 1 75.62 184 PRO B C 1
ATOM 4079 O O . PRO B 1 184 ? -19.812 17.625 18.219 1 75.62 184 PRO B O 1
ATOM 4082 N N . ALA B 1 185 ? -21.094 15.82 18.312 1 77.44 185 ALA B N 1
ATOM 4083 C CA . ALA B 1 185 ? -20.172 15.148 19.219 1 77.44 185 ALA B CA 1
ATOM 4084 C C . ALA B 1 185 ? -19.125 14.352 18.453 1 77.44 185 ALA B C 1
ATOM 4086 O O . ALA B 1 185 ? -18.172 13.828 19.047 1 77.44 185 ALA B O 1
ATOM 4087 N N . ASP B 1 186 ? -19.297 14.414 17.172 1 81.06 186 ASP B N 1
ATOM 4088 C CA . ASP B 1 186 ? -18.375 13.672 16.328 1 81.06 186 ASP B CA 1
ATOM 4089 C C . ASP B 1 186 ? -17.297 14.586 15.773 1 81.06 186 ASP B C 1
ATOM 4091 O O . ASP B 1 186 ? -17.578 15.492 14.992 1 81.06 186 ASP B O 1
ATOM 4095 N N . PHE B 1 187 ? -16.109 14.391 16.188 1 85 187 PHE B N 1
ATOM 4096 C CA . PHE B 1 187 ? -14.992 15.234 15.758 1 85 187 PHE B CA 1
ATOM 4097 C C . PHE B 1 187 ? -14.203 14.555 14.641 1 85 187 PHE B C 1
ATOM 4099 O O . PHE B 1 187 ? -13.141 15.039 14.25 1 85 187 PHE B O 1
ATOM 4106 N N . ASN B 1 188 ? -14.742 13.492 14.141 1 83.12 188 ASN B N 1
ATOM 4107 C CA . ASN B 1 188 ? -14.023 12.758 13.102 1 83.12 188 ASN B CA 1
ATOM 4108 C C . ASN B 1 188 ? -14.312 13.328 11.711 1 83.12 188 ASN B C 1
ATOM 4110 O O . ASN B 1 188 ? -15.422 13.797 11.445 1 83.12 188 ASN B O 1
ATOM 4114 N N . ALA B 1 189 ? -13.336 13.352 10.922 1 86.56 189 ALA B N 1
ATOM 4115 C CA . ALA B 1 189 ? -13.461 13.789 9.531 1 86.56 189 ALA B CA 1
ATOM 4116 C C . ALA B 1 189 ? -13.141 12.648 8.57 1 86.56 189 ALA B C 1
ATOM 4118 O O . ALA B 1 189 ? -12.297 11.797 8.867 1 86.56 189 ALA B O 1
ATOM 4119 N N . LEU B 1 190 ? -13.844 12.648 7.512 1 88.5 190 LEU B N 1
ATOM 4120 C CA . LEU B 1 190 ? -13.508 11.719 6.438 1 88.5 190 LEU B CA 1
ATOM 4121 C C . LEU B 1 190 ? -12.211 12.133 5.75 1 88.5 190 LEU B C 1
ATOM 4123 O O . LEU B 1 190 ? -12 13.312 5.469 1 88.5 190 LEU B O 1
ATOM 4127 N N . THR B 1 191 ? -11.367 11.234 5.59 1 90.75 191 THR B N 1
ATOM 4128 C CA . THR B 1 191 ? -10.086 11.453 4.93 1 90.75 191 THR B CA 1
ATOM 4129 C C . THR B 1 191 ? -9.898 10.461 3.779 1 90.75 191 THR B C 1
ATOM 4131 O O . THR B 1 191 ? -10.57 9.438 3.719 1 90.75 191 THR B O 1
ATOM 4134 N N . PRO B 1 192 ? -9.008 10.789 2.797 1 91.62 192 PRO B N 1
ATOM 4135 C CA . PRO B 1 192 ? -8.703 9.789 1.765 1 91.62 192 PRO B CA 1
ATOM 4136 C C . PRO B 1 192 ? -8.281 8.445 2.348 1 91.62 192 PRO B C 1
ATOM 4138 O O . PRO B 1 192 ? -8.578 7.398 1.768 1 91.62 192 PRO B O 1
ATOM 4141 N N . GLY B 1 193 ? -7.613 8.492 3.471 1 93.75 193 GLY B N 1
ATOM 4142 C CA . GLY B 1 193 ? -7.184 7.27 4.137 1 93.75 193 GLY B CA 1
ATOM 4143 C C . GLY B 1 193 ? -8.328 6.32 4.438 1 93.75 193 GLY B C 1
ATOM 4144 O O . GLY B 1 193 ? -8.172 5.102 4.367 1 93.75 193 GLY B O 1
ATOM 4145 N N . HIS B 1 194 ? -9.516 6.824 4.738 1 93.31 194 HIS B N 1
ATOM 4146 C CA . HIS B 1 194 ? -10.688 6 5.027 1 93.31 194 HIS B CA 1
ATOM 4147 C C . HIS B 1 194 ? -11.055 5.133 3.83 1 93.31 194 HIS B C 1
ATOM 4149 O O . HIS B 1 194 ? -11.484 3.99 3.996 1 93.31 194 HIS B O 1
ATOM 4155 N N . PHE B 1 195 ? -10.844 5.707 2.688 1 92.88 195 PHE B N 1
ATOM 4156 C CA . PHE B 1 195 ? -11.203 4.984 1.474 1 92.88 195 PHE B CA 1
ATOM 4157 C C . PHE B 1 195 ? -10.156 3.928 1.141 1 92.88 195 PHE B C 1
ATOM 4159 O O . PHE B 1 195 ? -10.438 2.967 0.423 1 92.88 195 PHE B O 1
ATOM 4166 N N . LEU B 1 196 ? -8.969 4.137 1.617 1 95.06 196 LEU B N 1
ATOM 4167 C CA . LEU B 1 196 ? -7.867 3.246 1.267 1 95.06 196 LEU B CA 1
ATOM 4168 C C . LEU B 1 196 ? -7.812 2.053 2.215 1 95.06 196 LEU B C 1
ATOM 4170 O O . LEU B 1 196 ? -7.586 0.921 1.781 1 95.06 196 LEU B O 1
ATOM 4174 N N . VAL B 1 197 ? -8.008 2.291 3.535 1 94.06 197 VAL B N 1
ATOM 4175 C CA . VAL B 1 197 ? -7.746 1.214 4.484 1 94.06 197 VAL B CA 1
ATOM 4176 C C . VAL B 1 197 ? -8.977 0.995 5.367 1 94.06 197 VAL B C 1
ATOM 4178 O O . VAL B 1 197 ? -8.969 0.126 6.242 1 94.06 197 VAL B O 1
ATOM 4181 N N . GLY B 1 198 ? -10.047 1.731 5.227 1 89.5 198 GLY B N 1
ATOM 4182 C CA . GLY B 1 198 ? -11.266 1.555 5.992 1 89.5 198 GLY B CA 1
ATOM 4183 C C . GLY B 1 198 ? -11.258 2.305 7.312 1 89.5 198 GLY B C 1
ATOM 4184 O O . GLY B 1 198 ? -12.07 2.031 8.195 1 89.5 198 GLY B O 1
ATOM 4185 N N . GLY B 1 199 ? -10.344 3.17 7.477 1 88.56 199 GLY B N 1
ATOM 4186 C CA . GLY B 1 199 ? -10.188 3.98 8.672 1 88.56 199 GLY B CA 1
ATOM 4187 C C . GLY B 1 199 ? -9.109 5.043 8.539 1 88.56 199 GLY B C 1
ATOM 4188 O O . GLY B 1 199 ? -8.547 5.227 7.457 1 88.56 199 GLY B O 1
ATOM 4189 N N . PRO B 1 200 ? -8.945 5.805 9.625 1 88.19 200 PRO B N 1
ATOM 4190 C CA . PRO B 1 200 ? -7.891 6.82 9.562 1 88.19 200 PRO B CA 1
ATOM 4191 C C . PRO B 1 200 ? -6.492 6.215 9.477 1 88.19 200 PRO B C 1
ATOM 4193 O O . PRO B 1 200 ? -6.227 5.172 10.078 1 88.19 200 PRO B O 1
ATOM 4196 N N . LEU B 1 201 ? -5.715 6.84 8.68 1 91.62 201 LEU B N 1
ATOM 4197 C CA . LEU B 1 201 ? -4.316 6.43 8.617 1 91.62 201 LEU B CA 1
ATOM 4198 C C . LEU B 1 201 ? -3.537 6.957 9.812 1 91.62 201 LEU B C 1
ATOM 4200 O O . LEU B 1 201 ? -3.645 8.133 10.164 1 91.62 201 LEU B O 1
ATOM 4204 N N . MET B 1 202 ? -2.818 6.039 10.445 1 89.25 202 MET B N 1
ATOM 4205 C CA . MET B 1 202 ? -1.965 6.398 11.57 1 89.25 202 MET B CA 1
ATOM 4206 C C . MET B 1 202 ? -0.612 5.703 11.477 1 89.25 202 MET B C 1
ATOM 4208 O O . MET B 1 202 ? -0.531 4.551 11.039 1 89.25 202 MET B O 1
ATOM 4212 N N . LEU B 1 203 ? 0.409 6.395 11.852 1 91.19 203 LEU B N 1
ATOM 4213 C CA . LEU B 1 203 ? 1.762 5.852 11.891 1 91.19 203 LEU B CA 1
ATOM 4214 C C . LEU B 1 203 ? 2.219 5.625 13.32 1 91.19 203 LEU B C 1
ATOM 4216 O O . LEU B 1 203 ? 1.62 6.156 14.258 1 91.19 203 LEU B O 1
ATOM 4220 N N . PRO B 1 204 ? 3.236 4.746 13.461 1 88.75 204 PRO B N 1
ATOM 4221 C CA . PRO B 1 204 ? 3.805 4.652 14.805 1 88.75 204 PRO B CA 1
ATOM 4222 C C . PRO B 1 204 ? 4.301 5.996 15.328 1 88.75 204 PRO B C 1
ATOM 4224 O O . PRO B 1 204 ? 4.805 6.816 14.562 1 88.75 204 PRO B O 1
ATOM 4227 N N . PRO B 1 205 ? 4.117 6.188 16.609 1 86.12 205 PRO B N 1
ATOM 4228 C CA . PRO B 1 205 ? 4.57 7.457 17.172 1 86.12 205 PRO B CA 1
ATOM 4229 C C . PRO B 1 205 ? 6.082 7.641 17.078 1 86.12 205 PRO B C 1
ATOM 4231 O O . PRO B 1 205 ? 6.832 6.66 17.109 1 86.12 205 PRO B O 1
ATOM 4234 N N . GLU B 1 206 ? 6.426 8.828 16.891 1 86.75 206 GLU B N 1
ATOM 4235 C CA . GLU B 1 206 ? 7.832 9.219 16.844 1 86.75 206 GLU B CA 1
ATOM 4236 C C . GLU B 1 206 ? 8.086 10.445 17.719 1 86.75 206 GLU B C 1
ATOM 4238 O O . GLU B 1 206 ? 7.199 11.281 17.891 1 86.75 206 GLU B O 1
ATOM 4243 N N . PRO B 1 207 ? 9.258 10.477 18.25 1 83 207 PRO B N 1
ATOM 4244 C CA . PRO B 1 207 ? 9.57 11.672 19.031 1 83 207 PRO B CA 1
ATOM 4245 C C . PRO B 1 207 ? 9.711 12.922 18.172 1 83 207 PRO B C 1
ATOM 4247 O O . PRO B 1 207 ? 10.039 12.836 16.984 1 83 207 PRO B O 1
ATOM 4250 N N . ASP B 1 208 ? 9.422 14.008 18.781 1 83.88 208 ASP B N 1
ATOM 4251 C CA . ASP B 1 208 ? 9.633 15.281 18.109 1 83.88 208 ASP B CA 1
ATOM 4252 C C . ASP B 1 208 ? 11.117 15.641 18.062 1 83.88 208 ASP B C 1
ATOM 4254 O O . ASP B 1 208 ? 11.75 15.844 19.109 1 83.88 208 ASP B O 1
ATOM 4258 N N . VAL B 1 209 ? 11.625 15.672 16.891 1 83.69 209 VAL B N 1
ATOM 4259 C CA . VAL B 1 209 ? 13.047 15.969 16.75 1 83.69 209 VAL B CA 1
ATOM 4260 C C . VAL B 1 209 ? 13.227 17.312 16.031 1 83.69 209 VAL B C 1
ATOM 4262 O O . VAL B 1 209 ? 14.297 17.578 15.477 1 83.69 209 VAL B O 1
ATOM 4265 N N . SER B 1 210 ? 12.273 18.094 16.016 1 77.12 210 SER B N 1
ATOM 4266 C CA . SER B 1 210 ? 12.305 19.344 15.281 1 77.12 210 SER B CA 1
ATOM 4267 C C . SER B 1 210 ? 13.328 20.312 15.867 1 77.12 210 SER B C 1
ATOM 4269 O O . SER B 1 210 ? 13.867 21.172 15.164 1 77.12 210 SER B O 1
ATOM 4271 N N . ASP B 1 211 ? 13.602 20.078 17.094 1 76.5 211 ASP B N 1
ATOM 4272 C CA . ASP B 1 211 ? 14.5 21.016 17.781 1 76.5 211 ASP B CA 1
ATOM 4273 C C . ASP B 1 211 ? 15.93 20.5 17.797 1 76.5 211 ASP B C 1
ATOM 4275 O O . ASP B 1 211 ? 16.844 21.188 18.25 1 76.5 211 ASP B O 1
ATOM 4279 N N . VAL B 1 212 ? 16.109 19.328 17.281 1 77.62 212 VAL B N 1
ATOM 4280 C CA . VAL B 1 212 ? 17.453 18.75 17.281 1 77.62 212 VAL B CA 1
ATOM 4281 C C . VAL B 1 212 ? 18.156 19.125 15.977 1 77.62 212 VAL B C 1
ATOM 4283 O O . VAL B 1 212 ? 17.625 18.906 14.891 1 77.62 212 VAL B O 1
ATOM 4286 N N . PRO B 1 213 ? 19.281 19.797 16.156 1 74.94 213 PRO B N 1
ATOM 4287 C CA . PRO B 1 213 ? 20.016 20.141 14.93 1 74.94 213 PRO B CA 1
ATOM 4288 C C . PRO B 1 213 ? 20.297 18.906 14.055 1 74.94 213 PRO B C 1
ATOM 4290 O O . PRO B 1 213 ? 20.562 17.828 14.57 1 74.94 213 PRO B O 1
ATOM 4293 N N . GLN B 1 214 ? 20.219 19.094 12.789 1 73.25 214 GLN B N 1
ATOM 4294 C CA . GLN B 1 214 ? 20.312 18.016 11.805 1 73.25 214 GLN B CA 1
ATOM 4295 C C . GLN B 1 214 ? 21.641 17.281 11.938 1 73.25 214 GLN B C 1
ATOM 4297 O O . GLN B 1 214 ? 21.703 16.062 11.75 1 73.25 214 GLN B O 1
ATOM 4302 N N . ASN B 1 215 ? 22.594 18.047 12.164 1 70.5 215 ASN B N 1
ATOM 4303 C CA . ASN B 1 215 ? 23.938 17.484 12.219 1 70.5 215 ASN B CA 1
ATOM 4304 C C . ASN B 1 215 ? 24.094 16.5 13.375 1 70.5 215 ASN B C 1
ATOM 4306 O O . ASN B 1 215 ? 25.031 15.711 13.398 1 70.5 215 ASN B O 1
ATOM 4310 N N . ARG B 1 216 ? 23.141 16.5 14.234 1 67.62 216 ARG B N 1
ATOM 4311 C CA . ARG B 1 216 ? 23.219 15.633 15.398 1 67.62 216 ARG B CA 1
ATOM 4312 C C . ARG B 1 216 ? 22.297 14.422 15.234 1 67.62 216 ARG B C 1
ATOM 4314 O O . ARG B 1 216 ? 22.281 13.531 16.094 1 67.62 216 ARG B O 1
ATOM 4321 N N . LEU B 1 217 ? 21.656 14.477 14.195 1 73.25 217 LEU B N 1
ATOM 4322 C CA . LEU B 1 217 ? 20.688 13.398 14.008 1 73.25 217 LEU B CA 1
ATOM 4323 C C . LEU B 1 217 ? 21.312 12.234 13.25 1 73.25 217 LEU B C 1
ATOM 4325 O O . LEU B 1 217 ? 22.047 12.438 12.273 1 73.25 217 LEU B O 1
ATOM 4329 N N . ARG B 1 218 ? 21.078 11.07 13.875 1 75.25 218 ARG B N 1
ATOM 4330 C CA . ARG B 1 218 ? 21.406 9.859 13.141 1 75.25 218 ARG B CA 1
ATOM 4331 C C . ARG B 1 218 ? 20.453 9.633 11.977 1 75.25 218 ARG B C 1
ATOM 4333 O O . ARG B 1 218 ? 19.406 10.281 11.898 1 75.25 218 ARG B O 1
ATOM 4340 N N . ARG B 1 219 ? 20.766 8.773 11.125 1 78.75 219 ARG B N 1
ATOM 4341 C CA . ARG B 1 219 ? 20.109 8.625 9.828 1 78.75 219 ARG B CA 1
ATOM 4342 C C . ARG B 1 219 ? 18.609 8.422 9.984 1 78.75 219 ARG B C 1
ATOM 4344 O O . ARG B 1 219 ? 17.812 9.109 9.344 1 78.75 219 ARG B O 1
ATOM 4351 N N . PHE B 1 220 ? 18.25 7.656 10.953 1 79.06 220 PHE B N 1
ATOM 4352 C CA . PHE B 1 220 ? 16.828 7.398 11.156 1 79.06 220 PHE B CA 1
ATOM 4353 C C . PHE B 1 220 ? 16.125 8.648 11.672 1 79.06 220 PHE B C 1
ATOM 4355 O O . PHE B 1 220 ? 15.031 8.984 11.203 1 79.06 220 PHE B O 1
ATOM 4362 N N . LYS B 1 221 ? 16.828 9.391 12.453 1 84.25 221 LYS B N 1
ATOM 4363 C CA . LYS B 1 221 ? 16.25 10.602 13.023 1 84.25 221 LYS B CA 1
ATOM 4364 C C . LYS B 1 221 ? 16.234 11.734 11.992 1 84.25 221 LYS B C 1
ATOM 4366 O O . LYS B 1 221 ? 15.359 12.609 12.047 1 84.25 221 LYS B O 1
ATOM 4371 N N . LEU B 1 222 ? 17.125 11.633 11.109 1 85.56 222 LEU B N 1
ATOM 4372 C CA . LEU B 1 222 ? 17.125 12.609 10.023 1 85.56 222 LEU B CA 1
ATOM 4373 C C . LEU B 1 222 ? 15.883 12.453 9.148 1 85.56 222 LEU B C 1
ATOM 4375 O O . LEU B 1 222 ? 15.227 13.438 8.805 1 85.56 222 LEU B O 1
ATOM 4379 N N . MET B 1 223 ? 15.617 11.25 8.812 1 87.5 223 MET B N 1
ATOM 4380 C CA . MET B 1 223 ? 14.422 10.961 8.031 1 87.5 223 MET B CA 1
ATOM 4381 C C . MET B 1 223 ? 13.164 11.398 8.781 1 87.5 223 MET B C 1
ATOM 4383 O O . MET B 1 223 ? 12.273 12.008 8.188 1 87.5 223 MET B O 1
ATOM 4387 N N . GLN B 1 224 ? 13.18 11.195 10.07 1 88.25 224 GLN B N 1
ATOM 4388 C CA . GLN B 1 224 ? 12.047 11.602 10.898 1 88.25 224 GLN B CA 1
ATOM 4389 C C . GLN B 1 224 ? 11.883 13.117 10.906 1 88.25 224 GLN B C 1
ATOM 4391 O O . GLN B 1 224 ? 10.758 13.633 10.812 1 88.25 224 GLN B O 1
ATOM 4396 N N . SER B 1 225 ? 12.961 13.758 10.984 1 89.69 225 SER B N 1
ATOM 4397 C CA . SER B 1 225 ? 12.945 15.211 11 1 89.69 225 SER B CA 1
ATOM 4398 C C . SER B 1 225 ? 12.375 15.773 9.695 1 89.69 225 SER B C 1
ATOM 4400 O O . SER B 1 225 ? 11.625 16.75 9.711 1 89.69 225 SER B O 1
ATOM 4402 N N . ARG B 1 226 ? 12.648 15.133 8.609 1 91 226 ARG B N 1
ATOM 4403 C CA . ARG B 1 226 ? 12.172 15.609 7.312 1 91 226 ARG B CA 1
ATOM 4404 C C . ARG B 1 226 ? 10.664 15.445 7.184 1 91 226 ARG B C 1
ATOM 4406 O O . ARG B 1 226 ? 9.984 16.281 6.586 1 91 226 ARG B O 1
ATOM 4413 N N . VAL B 1 227 ? 10.227 14.391 7.738 1 92.44 227 VAL B N 1
ATOM 4414 C CA . VAL B 1 227 ? 8.781 14.188 7.738 1 92.44 227 VAL B CA 1
ATOM 4415 C C . VAL B 1 227 ? 8.102 15.281 8.555 1 92.44 227 VAL B C 1
ATOM 4417 O O . VAL B 1 227 ? 7.074 15.828 8.141 1 92.44 227 VAL B O 1
ATOM 4420 N N . GLN B 1 228 ? 8.711 15.609 9.672 1 90.5 228 GLN B N 1
ATOM 4421 C CA . GLN B 1 228 ? 8.156 16.625 10.562 1 90.5 228 GLN B CA 1
ATOM 4422 C C . GLN B 1 228 ? 8.211 18 9.914 1 90.5 228 GLN B C 1
ATOM 4424 O O . GLN B 1 228 ? 7.277 18.797 10.047 1 90.5 228 GLN B O 1
ATOM 4429 N N . VAL B 1 229 ? 9.266 18.219 9.219 1 88.5 229 VAL B N 1
ATOM 4430 C CA . VAL B 1 229 ? 9.391 19.484 8.50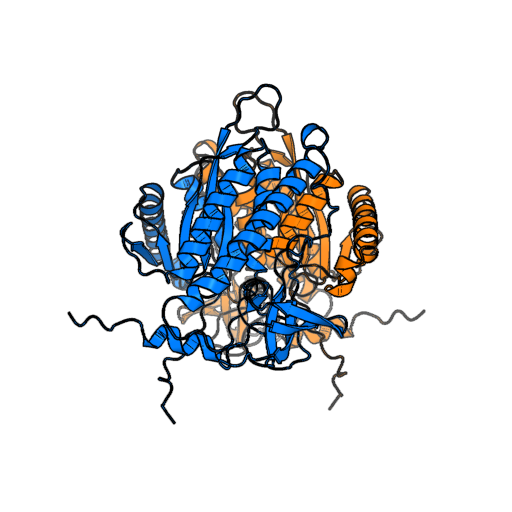8 1 88.5 22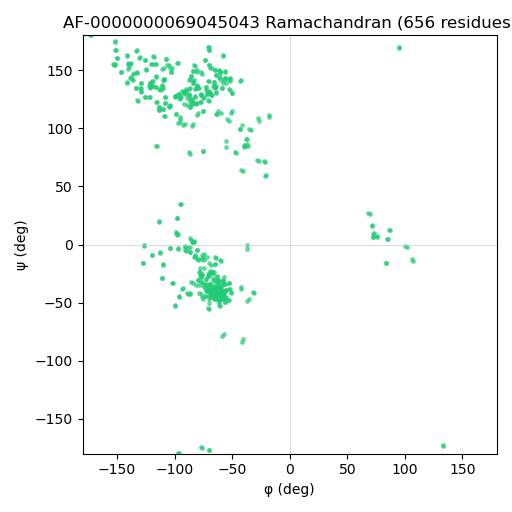9 VAL B CA 1
ATOM 4431 C C . VAL B 1 229 ? 8.336 19.578 7.402 1 88.5 229 VAL B C 1
ATOM 4433 O O . VAL B 1 229 ? 7.691 20.609 7.23 1 88.5 229 VAL B O 1
ATOM 4436 N N . PHE B 1 230 ? 8.203 18.516 6.691 1 91 230 PHE B N 1
ATOM 4437 C CA . PHE B 1 230 ? 7.168 18.469 5.664 1 91 230 PHE B CA 1
ATOM 4438 C C . PHE B 1 230 ? 5.793 18.75 6.262 1 91 230 PHE B C 1
ATOM 4440 O O . PHE B 1 230 ? 5.043 19.578 5.75 1 91 230 PHE B O 1
ATOM 4447 N N . TRP B 1 231 ? 5.539 18.062 7.297 1 89.81 231 TRP B N 1
ATOM 4448 C CA . TRP B 1 231 ? 4.23 18.172 7.938 1 89.81 231 TRP B CA 1
ATOM 4449 C C . TRP B 1 231 ? 3.967 19.594 8.398 1 89.81 231 TRP B C 1
ATOM 4451 O O . TRP B 1 231 ? 2.898 20.156 8.133 1 89.81 231 TRP B O 1
ATOM 4461 N N . LYS B 1 232 ? 4.906 20.141 9.016 1 86.44 232 LYS B N 1
ATOM 4462 C CA . LYS B 1 232 ? 4.754 21.5 9.531 1 86.44 232 LYS B CA 1
ATOM 4463 C C . LYS B 1 232 ? 4.473 22.484 8.398 1 86.44 232 LYS B C 1
ATOM 4465 O O . LYS B 1 232 ? 3.543 23.281 8.492 1 86.44 232 LYS B O 1
ATOM 4470 N N . THR B 1 233 ? 5.215 22.328 7.359 1 84.19 233 THR B N 1
ATOM 4471 C CA . THR B 1 233 ? 5.043 23.234 6.23 1 84.19 233 THR B CA 1
ATOM 4472 C C . THR B 1 233 ? 3.725 22.953 5.512 1 84.19 233 THR B C 1
ATOM 4474 O O . THR B 1 233 ? 3.002 23.891 5.148 1 84.19 233 THR B O 1
ATOM 4477 N N . TRP B 1 234 ? 3.422 21.734 5.387 1 83.69 234 TRP B N 1
ATOM 4478 C CA . TRP B 1 234 ? 2.209 21.328 4.688 1 83.69 234 TRP B CA 1
ATOM 4479 C C . TRP B 1 234 ? 0.965 21.719 5.473 1 83.69 234 TRP B C 1
ATOM 4481 O O . TRP B 1 234 ? 0.01 22.266 4.906 1 83.69 234 TRP B O 1
ATOM 4491 N N . SER B 1 235 ? 0.952 21.484 6.688 1 78.94 235 SER B N 1
ATOM 4492 C CA . SER B 1 235 ? -0.228 21.75 7.504 1 78.94 235 SER B CA 1
ATOM 4493 C C . SER B 1 235 ? -0.473 23.234 7.664 1 78.94 235 SER B C 1
ATOM 4495 O O . SER B 1 235 ? -1.62 23.672 7.777 1 78.94 235 SER B O 1
ATOM 4497 N N . THR B 1 236 ? 0.604 23.969 7.574 1 74.56 236 THR B N 1
ATOM 4498 C CA . THR B 1 236 ? 0.467 25.422 7.73 1 74.56 236 THR B CA 1
ATOM 4499 C C . THR B 1 236 ? 0.074 26.078 6.41 1 74.56 236 THR B C 1
ATOM 4501 O O . THR B 1 236 ? -0.666 27.062 6.391 1 74.56 236 THR B O 1
ATOM 4504 N N . GLU B 1 237 ? 0.599 25.438 5.363 1 67.5 237 GLU B N 1
ATOM 4505 C CA . GLU B 1 237 ? 0.31 26 4.047 1 67.5 237 GLU B CA 1
ATOM 4506 C C . GLU B 1 237 ? -0.991 25.438 3.479 1 67.5 237 GLU B C 1
ATOM 4508 O O . GLU B 1 237 ? -1.705 26.125 2.748 1 67.5 237 GLU B O 1
ATOM 4513 N N . TYR B 1 238 ? -1.203 24.156 3.615 1 65.75 238 TYR B N 1
ATOM 4514 C CA . TYR B 1 238 ? -2.41 23.531 3.09 1 65.75 238 TYR B CA 1
ATOM 4515 C C . TYR B 1 238 ? -3.658 24.125 3.732 1 65.75 238 TYR B C 1
ATOM 4517 O O . TYR B 1 238 ? -4.66 24.375 3.055 1 65.75 238 TYR B O 1
ATOM 4525 N N . LEU B 1 239 ? -3.594 24.328 4.992 1 61.97 239 LEU B N 1
ATOM 4526 C CA . LEU B 1 239 ? -4.719 24.859 5.754 1 61.97 239 LEU B CA 1
ATOM 4527 C C . LEU B 1 239 ? -5.262 26.125 5.105 1 61.97 239 LEU B C 1
ATOM 4529 O O . LEU B 1 239 ? -6.473 26.266 4.926 1 61.97 239 LEU B O 1
ATOM 4533 N N . PRO B 1 240 ? -4.332 26.969 4.652 1 58.47 240 PRO B N 1
ATOM 4534 C CA . PRO B 1 240 ? -4.902 28.156 4.031 1 58.47 240 PRO B CA 1
ATOM 4535 C C . PRO B 1 240 ? -5.59 27.859 2.701 1 58.47 240 PRO B C 1
ATOM 4537 O O . PRO B 1 240 ? -6.516 28.578 2.307 1 58.47 240 PRO B O 1
ATOM 4540 N N . GLN B 1 241 ? -5.141 26.781 2.094 1 56 241 GLN B N 1
ATOM 4541 C CA . GLN B 1 241 ? -5.699 26.484 0.781 1 56 241 GLN B CA 1
ATOM 4542 C C . GLN B 1 241 ? -7.105 25.906 0.9 1 56 241 GLN B C 1
ATOM 4544 O O . GLN B 1 241 ? -7.957 26.156 0.04 1 56 241 GLN B O 1
ATOM 4549 N N . VAL B 1 242 ? -7.223 25 1.799 1 54.75 242 VAL B N 1
ATOM 4550 C CA . VAL B 1 242 ? -8.57 24.484 1.997 1 54.75 242 VAL B CA 1
ATOM 4551 C C . VAL B 1 242 ? -9.539 25.641 2.238 1 54.75 242 VAL B C 1
ATOM 4553 O O . VAL B 1 242 ? -10.688 25.609 1.792 1 54.75 242 VAL B O 1
ATOM 4556 N N . GLN B 1 243 ? -9.133 26.672 2.963 1 50.75 243 GLN B N 1
ATOM 4557 C CA . GLN B 1 243 ? -9.969 27.828 3.301 1 50.75 243 GLN B CA 1
ATOM 4558 C C . GLN B 1 243 ? -10.219 28.703 2.076 1 50.75 243 GLN B C 1
ATOM 4560 O O . GLN B 1 243 ? -11.305 29.266 1.924 1 50.75 243 GLN B O 1
ATOM 4565 N N . ARG B 1 244 ? -9.125 29.141 1.4 1 48.16 244 ARG B N 1
ATOM 4566 C CA . ARG B 1 244 ? -9.289 30.172 0.368 1 48.16 244 ARG B CA 1
ATOM 4567 C C . ARG B 1 244 ? -10.195 29.672 -0.75 1 48.16 244 ARG B C 1
ATOM 4569 O O . ARG B 1 244 ? -10.945 30.453 -1.34 1 48.16 244 ARG B O 1
ATOM 4576 N N . ARG B 1 245 ? -9.883 28.609 -1.228 1 45 245 ARG B N 1
ATOM 4577 C CA . ARG B 1 245 ? -10.547 28.297 -2.488 1 45 245 ARG B CA 1
ATOM 4578 C C . ARG B 1 245 ? -12.047 28.109 -2.283 1 45 245 ARG B C 1
ATOM 4580 O O . ARG B 1 245 ? -12.82 28.156 -3.24 1 45 245 ARG B O 1
ATOM 4587 N N . GLY B 1 246 ? -12.438 27.656 -1.109 1 42.19 246 GLY B N 1
ATOM 4588 C CA . GLY B 1 246 ? -13.859 27.859 -0.923 1 42.19 246 GLY B CA 1
ATOM 4589 C C . GLY B 1 246 ? -14.273 29.312 -1.021 1 42.19 246 GLY B C 1
ATOM 4590 O O . GLY B 1 246 ? -15.461 29.625 -1.158 1 42.19 246 GLY B O 1
ATOM 4591 N N . LYS B 1 247 ? -13.422 30.188 -0.634 1 40.12 247 LYS B N 1
ATOM 4592 C CA . LYS B 1 247 ? -13.781 31.609 -0.619 1 40.12 247 LYS B CA 1
ATOM 4593 C C . LYS B 1 247 ? -13.906 32.156 -2.037 1 40.12 247 LYS B C 1
ATOM 4595 O O . LYS B 1 247 ? -14.484 33.219 -2.244 1 40.12 247 LYS B O 1
ATOM 4600 N N . TRP B 1 248 ? -12.859 31.891 -2.871 1 35.38 248 TRP B N 1
ATOM 4601 C CA . TRP B 1 248 ? -13.016 32.781 -4.012 1 35.38 248 TRP B CA 1
ATOM 4602 C C . TRP B 1 248 ? -14.477 32.875 -4.438 1 35.38 248 TRP B C 1
ATOM 4604 O O . TRP B 1 248 ? -14.914 33.906 -4.957 1 35.38 248 TRP B O 1
ATOM 4614 N N . THR B 1 249 ? -14.891 31.812 -5.242 1 36.81 249 THR B N 1
ATOM 4615 C CA . THR B 1 249 ? -16.031 32.281 -6.008 1 36.81 249 THR B CA 1
ATOM 4616 C C . THR B 1 249 ? -17.156 32.75 -5.074 1 36.81 249 THR B C 1
ATOM 4618 O O . THR B 1 249 ? -17.922 33.656 -5.422 1 36.81 249 THR B O 1
ATOM 4621 N N . LYS B 1 250 ? -18 31.812 -4.438 1 41.81 250 LYS B N 1
ATOM 4622 C CA . LYS B 1 250 ? -19.312 32.156 -3.912 1 41.81 250 LYS B CA 1
ATOM 4623 C C . LYS B 1 250 ? -19.203 32.75 -2.504 1 41.81 250 LYS B C 1
ATOM 4625 O O . LYS B 1 250 ? -18.219 32.5 -1.806 1 41.81 250 LYS B O 1
ATOM 4630 N N . MET B 1 251 ? -20.062 33.625 -2.115 1 41.66 251 MET B N 1
ATOM 4631 C CA . MET B 1 251 ? -20.453 34.188 -0.824 1 41.66 251 MET B CA 1
ATOM 4632 C C . MET B 1 251 ? -20.172 33.219 0.305 1 41.66 251 MET B C 1
ATOM 4634 O O . MET B 1 251 ? -20.797 32.156 0.37 1 41.66 251 MET B O 1
ATOM 4638 N N . CYS B 1 252 ? -18.891 33 0.673 1 53.81 252 CYS B N 1
ATOM 4639 C CA . CYS B 1 252 ? -18.531 32.125 1.805 1 53.81 252 CYS B CA 1
ATOM 4640 C C . CYS B 1 252 ? -19.578 32.25 2.91 1 53.81 252 CYS B C 1
ATOM 4642 O O . CYS B 1 252 ? -19.922 33.344 3.346 1 53.81 252 CYS B O 1
ATOM 4644 N N . ARG B 1 253 ? -20.516 31.422 3.084 1 66.69 253 ARG B N 1
ATOM 4645 C CA . ARG B 1 253 ? -21.484 31.391 4.18 1 66.69 253 ARG B CA 1
ATOM 4646 C C . ARG B 1 253 ? -20.797 31.656 5.516 1 66.69 253 ARG B C 1
ATOM 4648 O O . ARG B 1 253 ? -19.594 31.438 5.656 1 66.69 253 ARG B O 1
ATOM 4655 N N . ASN B 1 254 ? -21.484 32.375 6.262 1 77.19 254 ASN B N 1
ATOM 4656 C CA . ASN B 1 254 ? -21.031 32.531 7.633 1 77.19 254 ASN B CA 1
ATOM 4657 C C . ASN B 1 254 ? -20.859 31.172 8.336 1 77.19 254 ASN B C 1
ATOM 4659 O O . ASN B 1 254 ? -21.562 30.219 8.016 1 77.19 254 ASN B O 1
ATOM 4663 N N . VAL B 1 255 ? -19.859 31.125 9.031 1 84.81 255 VAL B N 1
ATOM 4664 C CA . VAL B 1 255 ? -19.641 29.969 9.883 1 84.81 255 VAL B CA 1
ATOM 4665 C C . VAL B 1 255 ? -20.891 29.719 10.734 1 84.81 255 VAL B C 1
ATOM 4667 O O . VAL B 1 255 ? -21.5 30.656 11.242 1 84.81 255 VAL B O 1
ATOM 4670 N N . VAL B 1 256 ? -21.312 28.5 10.789 1 85.06 256 VAL B N 1
ATOM 4671 C CA . VAL B 1 256 ? -22.5 28.156 11.555 1 85.06 256 VAL B CA 1
ATOM 4672 C C . VAL B 1 256 ? -22.141 27.188 12.68 1 85.06 256 VAL B C 1
ATOM 4674 O O . VAL B 1 256 ? -21.109 26.531 12.617 1 85.06 256 VAL B O 1
ATOM 4677 N N . ILE B 1 257 ? -23.078 27.172 13.609 1 90.31 257 ILE B N 1
ATOM 4678 C CA . ILE B 1 257 ? -22.906 26.234 14.719 1 90.31 257 ILE B CA 1
ATOM 4679 C C . ILE B 1 257 ? -22.938 24.797 14.195 1 90.31 257 ILE B C 1
ATOM 4681 O O . ILE B 1 257 ? -23.781 24.453 13.367 1 90.31 257 ILE B O 1
ATOM 4685 N N . GLY B 1 258 ? -21.906 24 14.625 1 88.38 258 GLY B N 1
ATOM 4686 C CA . GLY B 1 258 ? -21.828 22.609 14.203 1 88.38 258 GLY B CA 1
ATOM 4687 C C . GLY B 1 258 ? -20.75 22.359 13.172 1 88.38 258 GLY B C 1
ATOM 4688 O O . GLY B 1 258 ? -20.359 21.203 12.938 1 88.38 258 GLY B O 1
ATOM 4689 N N . ASP B 1 259 ? -20.266 23.453 12.656 1 87.06 259 ASP B N 1
ATOM 4690 C CA . ASP B 1 259 ? -19.203 23.312 11.672 1 87.06 259 ASP B CA 1
ATOM 4691 C C . ASP B 1 259 ? -17.938 22.703 12.305 1 87.06 259 ASP B C 1
ATOM 4693 O O . ASP B 1 259 ? -17.594 23.047 13.438 1 87.06 259 ASP B O 1
ATOM 4697 N N . LEU B 1 260 ? -17.438 21.781 11.562 1 89.5 260 LEU B N 1
ATOM 4698 C CA . LEU B 1 260 ? -16.141 21.25 11.945 1 89.5 260 LEU B CA 1
ATOM 4699 C C . LEU B 1 260 ? -15.016 22.078 11.336 1 89.5 260 LEU B C 1
ATOM 4701 O O . LEU B 1 260 ? -15.094 22.484 10.172 1 89.5 260 LEU B O 1
ATOM 4705 N N . ALA B 1 261 ? -14 22.406 12.188 1 88.06 261 ALA B N 1
ATOM 4706 C CA . ALA B 1 261 ? -12.906 23.25 11.711 1 88.06 261 ALA B CA 1
ATOM 4707 C C . ALA B 1 261 ? -11.562 22.766 12.258 1 88.06 261 ALA B C 1
ATOM 4709 O O . ALA B 1 261 ? -11.516 21.984 13.211 1 88.06 261 ALA B O 1
ATOM 4710 N N . ILE B 1 262 ? -10.539 23.109 11.523 1 87.5 262 ILE B N 1
ATOM 4711 C CA . ILE B 1 262 ? -9.172 22.859 11.977 1 87.5 262 ILE B CA 1
ATOM 4712 C C . ILE B 1 262 ? -8.586 24.125 12.586 1 87.5 262 ILE B C 1
ATOM 4714 O O . ILE B 1 262 ? -8.68 25.203 12 1 87.5 262 ILE B O 1
ATOM 4718 N N . LEU B 1 263 ? -8.047 23.984 13.828 1 86.69 263 LEU B N 1
ATOM 4719 C CA . LEU B 1 263 ? -7.348 25.109 14.445 1 86.69 263 LEU B CA 1
ATOM 4720 C C . LEU B 1 263 ? -6.004 25.359 13.766 1 86.69 263 LEU B C 1
ATOM 4722 O O . LEU B 1 263 ? -5.199 24.422 13.633 1 86.69 263 LEU B O 1
ATOM 4726 N N . LYS B 1 264 ? -5.77 26.594 13.391 1 82.56 264 LYS B N 1
ATOM 4727 C CA . LYS B 1 264 ? -4.52 26.922 12.719 1 82.56 264 LYS B CA 1
ATOM 4728 C C . LYS B 1 264 ? -3.383 27.094 13.719 1 82.56 264 LYS B C 1
ATOM 4730 O O . LYS B 1 264 ? -3.613 27.469 14.875 1 82.56 264 LYS B O 1
ATOM 4735 N N . ASN B 1 265 ? -2.162 26.797 13.336 1 75.5 265 ASN B N 1
ATOM 4736 C CA . ASN B 1 265 ? -0.915 27.078 14.031 1 75.5 265 ASN B CA 1
ATOM 4737 C C . ASN B 1 265 ? -0.782 26.266 15.312 1 75.5 265 ASN B C 1
ATOM 4739 O O . ASN B 1 265 ? -0.313 26.766 16.328 1 75.5 265 ASN B O 1
ATOM 4743 N N . GLU B 1 266 ? -1.459 25.109 15.281 1 76.81 266 GLU B N 1
ATOM 4744 C CA . GLU B 1 266 ? -1.181 24.156 16.359 1 76.81 266 GLU B CA 1
ATOM 4745 C C . GLU B 1 266 ? -0.006 23.25 16 1 76.81 266 GLU B C 1
ATOM 4747 O O . GLU B 1 266 ? 0.131 22.828 14.852 1 76.81 266 GLU B O 1
ATOM 4752 N N . ASN B 1 267 ? 0.906 23.156 16.859 1 75.69 267 ASN B N 1
ATOM 4753 C CA . ASN B 1 267 ? 2.064 22.312 16.625 1 75.69 267 ASN B CA 1
ATOM 4754 C C . ASN B 1 267 ? 1.796 20.875 17.078 1 75.69 267 ASN B C 1
ATOM 4756 O O . ASN B 1 267 ? 2.215 20.469 18.156 1 75.69 267 ASN B O 1
ATOM 4760 N N . LEU B 1 268 ? 1.109 20.172 16.266 1 80.25 268 LEU B N 1
ATOM 4761 C CA . LEU B 1 268 ? 0.824 18.766 16.562 1 80.25 268 LEU B CA 1
ATOM 4762 C C . LEU B 1 268 ? 1.701 17.844 15.727 1 80.25 268 LEU B C 1
ATOM 4764 O O . LEU B 1 268 ? 2.195 18.234 14.672 1 80.25 268 LEU B O 1
ATOM 4768 N N . PRO B 1 269 ? 1.985 16.672 16.25 1 83.12 269 PRO B N 1
ATOM 4769 C CA . PRO B 1 269 ? 2.742 15.695 15.461 1 83.12 269 PRO B CA 1
ATOM 4770 C C . PRO B 1 269 ? 2.059 15.352 14.141 1 83.12 269 PRO B C 1
ATOM 4772 O O . PRO B 1 269 ? 0.87 15.633 13.961 1 83.12 269 PRO B O 1
ATOM 4775 N N . PRO B 1 270 ? 2.848 14.789 13.242 1 85.62 270 PRO B N 1
ATOM 4776 C CA . PRO B 1 270 ? 2.291 14.461 11.93 1 85.62 270 PRO B CA 1
ATOM 4777 C C . PRO B 1 270 ? 1.003 13.648 12.023 1 85.62 270 PRO B C 1
ATOM 4779 O O . PRO B 1 270 ? 0.881 12.773 12.883 1 85.62 270 PRO B O 1
ATOM 4782 N N . MET B 1 271 ? 0.05 13.938 11.094 1 86.75 271 MET B N 1
ATOM 4783 C CA . MET B 1 271 ? -1.203 13.227 10.852 1 86.75 271 MET B CA 1
ATOM 4784 C C . MET B 1 271 ? -2.201 13.484 11.977 1 86.75 271 MET B C 1
ATOM 4786 O O . MET B 1 271 ? -3.266 12.867 12.023 1 86.75 271 MET B O 1
ATOM 4790 N N . GLN B 1 272 ? -1.836 14.391 12.883 1 83 272 GLN B N 1
ATOM 4791 C CA . GLN B 1 272 ? -2.77 14.812 13.922 1 83 272 GLN B CA 1
ATOM 4792 C C . GLN B 1 272 ? -3.336 16.203 13.617 1 83 272 GLN B C 1
ATOM 4794 O O . GLN B 1 272 ? -2.594 17.172 13.562 1 83 272 GLN B O 1
ATOM 4799 N N . TRP B 1 273 ? -4.582 16.188 13.484 1 83.75 273 TRP B N 1
ATOM 4800 C CA . TRP B 1 273 ? -5.246 17.438 13.125 1 83.75 273 TRP B CA 1
ATOM 4801 C C . TRP B 1 273 ? -6.027 18 14.305 1 83.75 273 TRP B C 1
ATOM 4803 O O . TRP B 1 273 ? -6.812 17.297 14.938 1 83.75 273 TRP B O 1
ATOM 4813 N N . PRO B 1 274 ? -5.805 19.203 14.656 1 86.5 274 PRO B N 1
ATOM 4814 C CA . PRO B 1 274 ? -6.555 19.844 15.742 1 86.5 274 PRO B CA 1
ATOM 4815 C C . PRO B 1 274 ? -7.973 20.234 15.336 1 86.5 274 PRO B C 1
ATOM 4817 O O . PRO B 1 274 ? -8.258 21.406 15.109 1 86.5 274 PRO B O 1
ATOM 4820 N N . LEU B 1 275 ? -8.797 19.266 15.367 1 88 275 LEU B N 1
ATOM 4821 C CA . LEU B 1 275 ? -10.172 19.484 14.938 1 88 275 LEU B CA 1
ATOM 4822 C C . LEU B 1 275 ? -11.016 20.047 16.078 1 88 275 LEU B C 1
ATOM 4824 O O . LEU B 1 275 ? -10.859 19.641 17.234 1 88 275 LEU B O 1
ATOM 4828 N N . VAL B 1 276 ? -11.852 20.984 15.734 1 89.75 276 VAL B N 1
ATOM 4829 C CA . VAL B 1 276 ? -12.75 21.609 16.703 1 89.75 276 VAL B CA 1
ATOM 4830 C C . VAL B 1 276 ? -14.133 21.797 16.078 1 89.75 276 VAL B C 1
ATOM 4832 O O . VAL B 1 276 ? -14.266 21.844 14.852 1 89.75 276 VAL B O 1
ATOM 4835 N N . ARG B 1 277 ? -15.07 21.859 16.938 1 92 277 ARG B N 1
ATOM 4836 C CA . ARG B 1 277 ? -16.438 22.125 16.531 1 92 277 ARG B CA 1
ATOM 4837 C C . ARG B 1 277 ? -16.891 23.516 17 1 92 277 ARG B C 1
ATOM 4839 O O . ARG B 1 277 ? -16.609 23.906 18.141 1 92 277 ARG B O 1
ATOM 4846 N N . ILE B 1 278 ? -17.562 24.188 16.109 1 92.12 278 ILE B N 1
ATOM 4847 C CA . ILE B 1 278 ? -18.109 25.484 16.484 1 92.12 278 ILE B CA 1
ATOM 4848 C C . ILE B 1 278 ? -19.375 25.297 17.312 1 92.12 278 ILE B C 1
ATOM 4850 O O . ILE B 1 278 ? -20.328 24.672 16.875 1 92.12 278 ILE B O 1
ATOM 4854 N N . ILE B 1 279 ? -19.359 25.844 18.469 1 94 279 ILE B N 1
ATOM 4855 C CA . ILE B 1 279 ? -20.5 25.641 19.359 1 94 279 ILE B CA 1
ATOM 4856 C C . ILE B 1 279 ? -21.266 26.953 19.516 1 94 279 ILE B C 1
ATOM 4858 O O . ILE B 1 279 ? -22.453 26.938 19.844 1 94 279 ILE B O 1
ATOM 4862 N N . LYS B 1 280 ? -20.547 28.094 19.391 1 94.81 280 LYS B N 1
ATOM 4863 C CA . LYS B 1 280 ? -21.188 29.406 19.5 1 94.81 280 LYS B CA 1
ATOM 4864 C C . LYS B 1 280 ? -20.594 30.391 18.5 1 94.81 280 LYS B C 1
ATOM 4866 O O . LYS B 1 280 ? -19.375 30.375 18.25 1 94.81 280 LYS B O 1
ATOM 4871 N N . VAL B 1 281 ? -21.469 31.172 17.906 1 94.12 281 VAL B N 1
ATOM 4872 C CA . VAL B 1 281 ? -21 32.219 17 1 94.12 281 VAL B CA 1
ATOM 4873 C C . VAL B 1 281 ? -21.219 33.594 17.641 1 94.12 281 VAL B C 1
ATOM 4875 O O . VAL B 1 281 ? -22.203 33.781 18.359 1 94.12 281 VAL B O 1
ATOM 4878 N N . HIS B 1 282 ? -20.297 34.469 17.438 1 93.44 282 HIS B N 1
ATOM 4879 C CA . HIS B 1 282 ? -20.375 35.844 17.953 1 93.44 282 HIS B CA 1
ATOM 4880 C C . HIS B 1 282 ? -20.453 36.844 16.812 1 93.44 282 HIS B C 1
ATOM 4882 O O . HIS B 1 282 ? -19.438 37.438 16.453 1 93.44 282 HIS B O 1
ATOM 4888 N N . PRO B 1 283 ? -21.656 37.062 16.328 1 89.44 283 PRO B N 1
ATOM 4889 C CA . PRO B 1 283 ? -21.781 38 15.203 1 89.44 283 PRO B CA 1
ATOM 4890 C C . PRO B 1 283 ? -21.547 39.469 15.617 1 89.44 283 PRO B C 1
ATOM 4892 O O . PRO B 1 283 ? -21.875 39.844 16.75 1 89.44 283 PRO B O 1
ATOM 4895 N N . GLY B 1 284 ? -20.875 40.156 14.727 1 87.81 284 GLY B N 1
ATOM 4896 C CA . GLY B 1 284 ? -20.734 41.594 14.945 1 87.81 284 GLY B CA 1
ATOM 4897 C C . GLY B 1 284 ? -21.984 42.375 14.617 1 87.81 284 GLY B C 1
ATOM 4898 O O . GLY B 1 284 ? -23.031 41.781 14.328 1 87.81 284 GLY B O 1
ATOM 4899 N N . MET B 1 285 ? -21.844 43.656 14.703 1 88.31 285 MET B N 1
ATOM 4900 C CA . MET B 1 285 ? -22.953 44.562 14.391 1 88.31 285 MET B CA 1
ATOM 4901 C C . MET B 1 285 ? -23.375 44.406 12.938 1 88.31 285 MET B C 1
ATOM 4903 O O . MET B 1 285 ? -24.547 44.625 12.609 1 88.31 285 MET B O 1
ATOM 4907 N N . ASP B 1 286 ? -22.453 44.094 12.125 1 87.12 286 ASP B N 1
ATOM 4908 C CA . ASP B 1 286 ? -22.719 43.906 10.703 1 87.12 286 ASP B CA 1
ATOM 4909 C C . ASP B 1 286 ? -23.172 42.469 10.422 1 87.12 286 ASP B C 1
ATOM 4911 O O . ASP B 1 286 ? -23.328 42.094 9.258 1 87.12 286 ASP B O 1
ATOM 4915 N N . ASN B 1 287 ? -23.391 41.594 11.383 1 85.25 287 ASN B N 1
ATOM 4916 C CA . ASN B 1 287 ? -23.859 40.219 11.305 1 85.25 287 ASN B CA 1
ATOM 4917 C C . ASN B 1 287 ? -22.797 39.281 10.75 1 85.25 287 ASN B C 1
ATOM 4919 O O . ASN B 1 287 ? -23.094 38.188 10.32 1 85.25 287 ASN B O 1
ATOM 4923 N N . VAL B 1 288 ? -21.656 39.938 10.664 1 85.38 288 VAL B N 1
ATOM 4924 C CA . VAL B 1 288 ? -20.547 39.094 10.227 1 85.38 288 VAL B CA 1
ATOM 4925 C C . VAL B 1 288 ? -19.891 38.406 11.43 1 85.38 288 VAL B C 1
ATOM 4927 O O . VAL B 1 288 ? -19.609 39.062 12.438 1 85.38 288 VAL B O 1
ATOM 4930 N N . VAL B 1 289 ? -19.766 37.156 11.359 1 88.81 289 VAL B N 1
ATOM 4931 C CA . VAL B 1 289 ? -19.188 36.375 12.453 1 88.81 289 VAL B CA 1
ATOM 4932 C C . VAL B 1 289 ? -17.656 36.469 12.375 1 88.81 289 VAL B C 1
ATOM 4934 O O . VAL B 1 289 ? -17.062 35.969 11.422 1 88.81 289 VAL B O 1
ATOM 4937 N N . ARG B 1 290 ? -17 37.125 13.32 1 88.69 290 ARG B N 1
ATOM 4938 C CA . ARG B 1 290 ? -15.539 37.25 13.305 1 88.69 290 ARG B CA 1
ATOM 4939 C C . ARG B 1 290 ? -14.898 36.438 14.406 1 88.69 290 ARG B C 1
ATOM 4941 O O . ARG B 1 290 ? -13.695 36.188 14.383 1 88.69 290 ARG B O 1
ATOM 4948 N N . ALA B 1 291 ? -15.766 36.062 15.375 1 93.69 291 ALA B N 1
ATOM 4949 C CA . ALA B 1 291 ? -15.289 35.219 16.469 1 93.69 291 ALA B CA 1
ATOM 4950 C C . ALA B 1 291 ? -16.266 34.094 16.766 1 93.69 291 ALA B C 1
ATOM 4952 O O . ALA B 1 291 ? -17.484 34.25 16.578 1 93.69 291 ALA B O 1
ATOM 4953 N N . VAL B 1 292 ? -15.656 33 17.188 1 94.62 292 VAL B N 1
ATOM 4954 C CA . VAL B 1 292 ? -16.484 31.828 17.5 1 94.62 292 VAL B CA 1
ATOM 4955 C C . VAL B 1 292 ? -15.945 31.141 18.75 1 94.62 292 VAL B C 1
ATOM 4957 O O . VAL B 1 292 ? -14.781 31.312 19.109 1 94.62 292 VAL B O 1
ATOM 4960 N N . THR B 1 293 ? -16.875 30.516 19.422 1 96.69 293 THR B N 1
ATOM 4961 C CA . THR B 1 293 ? -16.469 29.578 20.469 1 96.69 293 THR B CA 1
ATOM 4962 C C . THR B 1 293 ? -16.438 28.156 19.938 1 96.69 293 THR B C 1
ATOM 4964 O O . THR B 1 293 ? -17.406 27.688 19.344 1 96.69 293 THR B O 1
ATOM 4967 N N . VAL B 1 294 ? -15.258 27.562 20.156 1 94.25 294 VAL B N 1
ATOM 4968 C CA . VAL B 1 294 ? -15.094 26.219 19.625 1 94.25 294 VAL B CA 1
ATOM 4969 C C . VAL B 1 294 ? -14.883 25.234 20.766 1 94.25 294 VAL B C 1
ATOM 4971 O O . VAL B 1 294 ? -14.555 25.641 21.891 1 94.25 294 VAL B O 1
ATOM 4974 N N . ARG B 1 295 ? -15.242 23.969 20.453 1 93 295 ARG B N 1
ATOM 4975 C CA . ARG B 1 295 ? -15.023 22.859 21.375 1 93 295 ARG B CA 1
ATOM 4976 C C . ARG B 1 295 ? -14.156 21.781 20.75 1 93 295 ARG B C 1
ATOM 4978 O O . ARG B 1 295 ? -14.328 21.453 19.578 1 93 295 ARG B O 1
ATOM 4985 N N . ASN B 1 296 ? -13.227 21.328 21.516 1 87.94 296 ASN B N 1
ATOM 4986 C CA . ASN B 1 296 ? -12.391 20.234 21.016 1 87.94 296 ASN B CA 1
ATOM 4987 C C . ASN B 1 296 ? -12.875 18.875 21.5 1 87.94 296 ASN B C 1
ATOM 4989 O O . ASN B 1 296 ? -13.922 18.797 22.156 1 87.94 296 ASN B O 1
ATOM 4993 N N . SER B 1 297 ? -12.203 17.797 21.125 1 82.56 297 SER B N 1
ATOM 4994 C CA . SER B 1 297 ? -12.633 16.438 21.422 1 82.56 297 SER B CA 1
ATOM 4995 C C . SER B 1 297 ? -12.57 16.156 22.922 1 82.56 297 SER B C 1
ATOM 4997 O O . SER B 1 297 ? -13.281 15.273 23.422 1 82.56 297 SER B O 1
ATOM 4999 N N . SER B 1 298 ? -11.742 16.859 23.625 1 82.06 298 SER B N 1
ATOM 5000 C CA . SER B 1 298 ? -11.633 16.672 25.062 1 82.06 298 SER B CA 1
ATOM 5001 C C . SER B 1 298 ? -12.75 17.391 25.812 1 82.06 298 SER B C 1
ATOM 5003 O O . SER B 1 298 ? -12.914 17.234 27.016 1 82.06 298 SER B O 1
ATOM 5005 N N . GLY B 1 299 ? -13.43 18.234 25.141 1 86 299 GLY B N 1
ATOM 5006 C CA . GLY B 1 299 ? -14.539 18.953 25.75 1 86 299 GLY B CA 1
ATOM 5007 C C . GLY B 1 299 ? -14.18 20.375 26.141 1 86 299 GLY B C 1
ATOM 5008 O O . GLY B 1 299 ? -15.023 21.125 26.656 1 86 299 GLY B O 1
ATOM 5009 N N . LEU B 1 300 ? -12.969 20.734 25.938 1 87.94 300 LEU B N 1
ATOM 5010 C CA . LEU B 1 300 ? -12.523 22.078 26.266 1 87.94 300 LEU B CA 1
ATOM 5011 C C . LEU B 1 300 ? -13.109 23.094 25.297 1 87.94 300 LEU B C 1
ATOM 5013 O O . LEU B 1 300 ? -13.086 22.891 24.078 1 87.94 300 LEU B O 1
ATOM 5017 N N . GLU B 1 301 ? -13.648 24.172 25.891 1 93.44 301 GLU B N 1
ATOM 5018 C CA . GLU B 1 301 ? -14.227 25.25 25.078 1 93.44 301 GLU B CA 1
ATOM 5019 C C . GLU B 1 301 ? -13.383 26.516 25.172 1 93.44 301 GLU B C 1
ATOM 5021 O O . GLU B 1 301 ? -12.906 26.891 26.234 1 93.44 301 GLU B O 1
ATOM 5026 N N . PHE B 1 302 ? -13.133 27.109 24.062 1 94 302 PHE B N 1
ATOM 5027 C CA . PHE B 1 302 ? -12.375 28.359 24.062 1 94 302 PHE B CA 1
ATOM 5028 C C . PHE B 1 302 ? -12.758 29.219 22.859 1 94 302 PHE B C 1
ATOM 5030 O O . PHE B 1 302 ? -13.227 28.703 21.844 1 94 302 PHE B O 1
ATOM 5037 N N . LYS B 1 303 ? -12.578 30.516 22.984 1 95.19 303 LYS B N 1
ATOM 5038 C CA . LYS B 1 303 ? -12.93 31.469 21.938 1 95.19 303 LYS B CA 1
ATOM 5039 C C . LYS B 1 303 ? -11.758 31.703 21 1 95.19 303 LYS B C 1
ATOM 5041 O O . LYS B 1 303 ? -10.609 31.828 21.438 1 95.19 303 LYS B O 1
ATOM 5046 N N . ARG B 1 304 ? -12.039 31.672 19.672 1 92.75 304 ARG B N 1
ATOM 5047 C CA . ARG B 1 304 ? -11.047 31.922 18.641 1 92.75 304 ARG B CA 1
ATOM 5048 C C . ARG B 1 304 ? -11.633 32.781 17.516 1 92.75 304 ARG B C 1
ATOM 5050 O O . ARG B 1 304 ? -12.828 32.688 17.219 1 92.75 304 ARG B O 1
ATOM 5057 N N . PRO B 1 305 ? -10.758 33.656 17 1 91.38 305 PRO B N 1
ATOM 5058 C CA . PRO B 1 305 ? -11.195 34.344 15.773 1 91.38 305 PRO B CA 1
ATOM 5059 C C . PRO B 1 305 ? -11.375 33.375 14.602 1 91.38 305 PRO B C 1
ATOM 5061 O O . PRO B 1 305 ? -10.641 32.375 14.492 1 91.38 305 PRO B O 1
ATOM 5064 N N . VAL B 1 306 ? -12.273 33.656 13.688 1 87.69 306 VAL B N 1
ATOM 5065 C CA . VAL B 1 306 ? -12.594 32.812 12.547 1 87.69 306 VAL B CA 1
ATOM 5066 C C . VAL B 1 306 ? -11.367 32.688 11.641 1 87.69 306 VAL B C 1
ATOM 5068 O O . VAL B 1 306 ? -11.164 31.641 11.008 1 87.69 306 VAL B O 1
ATOM 5071 N N . VAL B 1 307 ? -10.484 33.688 11.641 1 82.5 307 VAL B N 1
ATOM 5072 C CA . VAL B 1 307 ? -9.312 33.719 10.766 1 82.5 307 VAL B CA 1
ATOM 5073 C C . VAL B 1 307 ? -8.32 32.625 11.195 1 82.5 307 VAL B C 1
ATOM 5075 O O . VAL B 1 307 ? -7.453 32.25 10.414 1 82.5 307 VAL B O 1
ATOM 5078 N N . LYS B 1 308 ? -8.508 32.156 12.391 1 86.31 308 LYS B N 1
ATOM 5079 C CA . LYS B 1 308 ? -7.602 31.141 12.906 1 86.31 308 LYS B CA 1
ATOM 5080 C C . LYS B 1 308 ? -8.18 29.734 12.719 1 86.31 308 LYS B C 1
ATOM 5082 O O . LYS B 1 308 ? -7.637 28.766 13.25 1 86.31 308 LYS B O 1
ATOM 5087 N N . LEU B 1 309 ? -9.289 29.734 11.961 1 86.44 309 LEU B N 1
ATOM 5088 C CA . LEU B 1 309 ? -9.945 28.453 11.703 1 86.44 309 LEU B CA 1
ATOM 5089 C C . LEU B 1 309 ? -9.984 28.156 10.211 1 86.44 309 LEU B C 1
ATOM 5091 O O . LEU B 1 309 ? -10.133 29.078 9.391 1 86.44 309 LEU B O 1
ATOM 5095 N N . ALA B 1 310 ? -9.766 26.891 9.953 1 83.81 310 ALA B N 1
ATOM 5096 C CA . ALA B 1 310 ? -10.047 26.391 8.609 1 83.81 310 ALA B CA 1
ATOM 5097 C C . ALA B 1 310 ? -11.281 25.484 8.609 1 83.81 310 ALA B C 1
ATOM 5099 O O . ALA B 1 310 ? -11.227 24.359 9.086 1 83.81 310 ALA B O 1
ATOM 5100 N N . ILE B 1 311 ? -12.336 25.969 8.008 1 83.19 311 ILE B N 1
ATOM 5101 C CA . ILE B 1 311 ? -13.609 25.266 8.047 1 83.19 311 ILE B CA 1
ATOM 5102 C C . ILE B 1 311 ? -13.57 24.094 7.066 1 83.19 311 ILE B C 1
ATOM 5104 O O . ILE B 1 311 ? -13.133 24.234 5.922 1 83.19 311 ILE B O 1
ATOM 5108 N N . ILE B 1 312 ? -13.914 22.938 7.527 1 82.75 312 ILE B N 1
ATOM 5109 C CA . ILE B 1 312 ? -14.023 21.766 6.68 1 82.75 312 ILE B CA 1
ATOM 5110 C C . ILE B 1 312 ? -15.375 21.75 5.977 1 82.75 312 ILE B C 1
ATOM 5112 O O . ILE B 1 312 ? -16.422 21.938 6.617 1 82.75 312 ILE B O 1
ATOM 5116 N N . PRO B 1 313 ? -15.297 21.625 4.672 1 75.06 313 PRO B N 1
ATOM 5117 C CA . PRO B 1 313 ? -16.547 21.672 3.914 1 75.06 313 PRO B CA 1
ATOM 5118 C C . PRO B 1 313 ? -17.547 20.609 4.355 1 75.06 313 PRO B C 1
ATOM 5120 O O . PRO B 1 313 ? -17.156 19.516 4.75 1 75.06 313 PRO B O 1
ATOM 5123 N N . ASN B 1 314 ? -18.812 21.031 4.371 1 70.5 314 ASN B N 1
ATOM 5124 C CA . ASN B 1 314 ? -19.906 20.094 4.613 1 70.5 314 ASN B CA 1
ATOM 5125 C C . ASN B 1 314 ? -20.562 19.641 3.309 1 70.5 314 ASN B C 1
ATOM 5127 O O . ASN B 1 314 ? -20.281 20.188 2.244 1 70.5 314 ASN B O 1
ATOM 5131 N N . GLU B 1 315 ? -21.219 18.453 3.334 1 60.47 315 GLU B N 1
ATOM 5132 C CA . GLU B 1 315 ? -21.906 17.922 2.16 1 60.47 315 GLU B CA 1
ATOM 5133 C C . GLU B 1 315 ? -22.688 19.016 1.427 1 60.47 315 GLU B C 1
ATOM 5135 O O . GLU B 1 315 ? -22.75 19.016 0.196 1 60.47 315 GLU B O 1
ATOM 5140 N N . GLU B 1 316 ? -23.234 19.875 2.166 1 56.41 316 GLU B N 1
ATOM 5141 C CA . GLU B 1 316 ? -24.062 20.906 1.543 1 56.41 316 GLU B CA 1
ATOM 5142 C C . GLU B 1 316 ? -23.219 21.906 0.758 1 56.41 316 GLU B C 1
ATOM 5144 O O . GLU B 1 316 ? -23.688 22.484 -0.224 1 56.41 316 GLU B O 1
ATOM 5149 N N . ASP B 1 317 ? -22.047 22.062 1.1 1 55.69 317 ASP B N 1
ATOM 5150 C CA . ASP B 1 317 ? -21.172 23.016 0.45 1 55.69 317 ASP B CA 1
ATOM 5151 C C . ASP B 1 317 ? -20.672 22.484 -0.895 1 55.69 317 ASP B C 1
ATOM 5153 O O . ASP B 1 317 ? -20.406 23.266 -1.814 1 55.69 317 ASP B O 1
ATOM 5157 N N . GLU B 1 318 ? -20.469 21.188 -1.1 1 51.62 318 GLU B N 1
ATOM 5158 C CA . GLU B 1 318 ? -19.906 20.578 -2.297 1 51.62 318 GLU B CA 1
ATOM 5159 C C . GLU B 1 318 ? -20.891 20.609 -3.459 1 51.62 318 GLU B C 1
ATOM 5161 O O . GLU B 1 318 ? -20.484 20.719 -4.617 1 51.62 318 GLU B O 1
ATOM 5166 N N . ASP B 1 319 ? -22.203 20.469 -3.277 1 44.41 319 ASP B N 1
ATOM 5167 C CA . ASP B 1 319 ? -23.172 20.531 -4.367 1 44.41 319 ASP B CA 1
ATOM 5168 C C . ASP B 1 319 ? -23.078 21.859 -5.098 1 44.41 319 ASP B C 1
ATOM 5170 O O . ASP B 1 319 ? -23.344 21.938 -6.301 1 44.41 319 ASP B O 1
ATOM 5174 N N . ILE B 1 320 ? -22.75 22.844 -4.555 1 40.44 320 ILE B N 1
ATOM 5175 C CA . ILE B 1 320 ? -22.75 24.141 -5.242 1 40.44 320 ILE B CA 1
ATOM 5176 C C . ILE B 1 320 ? -21.578 24.203 -6.203 1 40.44 320 ILE B C 1
ATOM 5178 O O . ILE B 1 320 ? -21.641 24.891 -7.23 1 40.44 320 ILE B O 1
ATOM 5182 N N . GLU B 1 321 ? -20.578 23.469 -6.109 1 40.62 321 GLU B N 1
ATOM 5183 C CA . GLU B 1 321 ? -19.406 23.531 -6.969 1 40.62 321 GLU B CA 1
ATOM 5184 C C . GLU B 1 321 ? -19.672 22.844 -8.305 1 40.62 321 GLU B C 1
ATOM 5186 O O . GLU B 1 321 ? -19.188 23.297 -9.352 1 40.62 321 GLU B O 1
ATOM 5191 N N . ASP B 1 322 ? -20.281 21.766 -8.43 1 37.66 322 ASP B N 1
ATOM 5192 C CA . ASP B 1 322 ? -20.562 21.047 -9.672 1 37.66 322 ASP B CA 1
ATOM 5193 C C . ASP B 1 322 ? -21.562 21.812 -10.531 1 37.66 322 ASP B C 1
ATOM 5195 O O . ASP B 1 322 ? -21.625 21.641 -11.75 1 37.66 322 ASP B O 1
ATOM 5199 N N . ILE B 1 323 ? -22.516 22.547 -10.008 1 33.47 323 ILE B N 1
ATOM 5200 C CA . ILE B 1 323 ? -23.5 23.266 -10.812 1 33.47 323 ILE B CA 1
ATOM 5201 C C . ILE B 1 323 ? -22.859 24.5 -11.445 1 33.47 323 ILE B C 1
ATOM 5203 O O . ILE B 1 323 ? -23.328 24.984 -12.484 1 33.47 323 ILE B O 1
ATOM 5207 N N . ILE B 1 324 ? -21.938 25.172 -10.828 1 31.59 324 ILE B N 1
ATOM 5208 C CA . ILE B 1 324 ? -21.516 26.469 -11.344 1 31.59 324 ILE B CA 1
ATOM 5209 C C . ILE B 1 324 ? -20.391 26.281 -12.367 1 31.59 324 ILE B C 1
ATOM 5211 O O . ILE B 1 324 ? -19.875 27.266 -12.898 1 31.59 324 ILE B O 1
ATOM 5215 N N . ALA B 1 325 ? -19.906 25.141 -12.625 1 34.66 325 ALA B N 1
ATOM 5216 C CA . ALA B 1 325 ? -19.031 25.141 -13.797 1 34.66 325 ALA B CA 1
ATOM 5217 C C . ALA B 1 325 ? -19.781 25.594 -15.047 1 34.66 325 ALA B C 1
ATOM 5219 O O . ALA B 1 325 ? -20.859 25.062 -15.359 1 34.66 325 ALA B O 1
ATOM 5220 N N . PRO B 1 326 ? -19.469 26.719 -15.617 1 29.91 326 PRO B N 1
ATOM 5221 C CA . PRO B 1 326 ? -20.125 27.297 -16.797 1 29.91 326 PRO B CA 1
ATOM 5222 C C . PRO B 1 326 ? -20.25 26.297 -17.938 1 29.91 326 PRO B C 1
ATOM 5224 O O . PRO B 1 326 ? -19.344 25.484 -18.156 1 29.91 326 PRO B O 1
ATOM 5227 N N . GLN B 1 327 ? -21.438 25.891 -18.344 1 28.7 327 GLN B N 1
ATOM 5228 C CA . GLN B 1 327 ? -21.844 25.438 -19.672 1 28.7 327 GLN B CA 1
ATOM 5229 C C . GLN B 1 327 ? -21.234 26.328 -20.75 1 28.7 327 GLN B C 1
ATOM 5231 O O . GLN B 1 327 ? -21.672 27.469 -20.938 1 28.7 327 GLN B O 1
ATOM 5236 N N . THR B 1 328 ? -19.953 26.453 -21 1 24.36 328 THR B N 1
ATOM 5237 C CA . THR B 1 328 ? -19.594 27.109 -22.25 1 24.36 328 THR B CA 1
ATOM 5238 C C . THR B 1 328 ? -20.234 26.438 -23.453 1 24.36 328 THR B C 1
ATOM 5240 O O . THR B 1 328 ? -19.984 25.25 -23.703 1 24.36 328 THR B O 1
ATOM 5243 N N . SER B 1 329 ? -21.469 26.797 -23.75 1 22.67 329 SER B N 1
ATOM 5244 C CA . SER B 1 329 ? -22.031 26.828 -25.094 1 22.67 329 SER B CA 1
ATOM 5245 C C . SER B 1 329 ? -21.031 27.391 -26.094 1 22.67 329 SER B C 1
ATOM 5247 O O . SER B 1 329 ? -20.531 28.516 -25.938 1 22.67 329 SER B O 1
ATOM 5249 N N . CYS B 1 330 ? -20.359 26.5 -26.922 1 20.03 330 CYS B N 1
ATOM 5250 C CA . CYS B 1 330 ? -20.281 27.031 -28.281 1 20.03 330 CYS B CA 1
ATOM 5251 C C . CYS B 1 330 ? -21.641 27.031 -28.953 1 20.03 330 CYS B C 1
ATOM 5253 O O . CYS B 1 330 ? -22.453 26.125 -28.75 1 20.03 330 CYS B O 1
#

Foldseek 3Di:
DPPPPPPVPPDDAWLLAKEKDKFDFFWADAPDPPDGTATKIKIWIATLRLRAIDIDIFRDLALVRVVVVQVVVCVQRNDHQEYEYAPDPSVVVNLVVQVVVVVVLVPDPVCVVPHDDRGHHYDHDYPPDCPSPPLSVVLVVVLSVLLRVLRRVDHYHPVLNRVLRVLLSLLQQLDFAACPDLDLLGQDGDGNVCSRPVDRRDDDDDDDCCPPDLVPDDRNVNSVNSSLVSQVVSQQVVLVSLAPVLPPDDPPDADDFSWKKFFHPDNDGGSDTFIWGFHAFDADPVRHTQKTWIAGNVGDIDIDGCVRIRTRDYPVSVVVVVVPPDPPDD/DPPPPPPVPPDDAWLLAKEKDKFDFFWADAPDPPDGTATKIKIWIATLRLRAIDIDIFRDLALVRVVVVQVVVCVQRNDHQEYEYAPDPSVVVNLVVQVVVVVVLVPDPVCVVPHDDRGHHYDHDYPPDCPSPPLSVVLVVVLSVLLRVLRRVDHYHPVLNRVLRVLLSLLQQLDFAACPDLDLLGQDGDGNVCSRPVDRRDDPDDDDCCPPDLVPDDRNVNSVNSSLVSQVVSQQVVLVSLAVVLPPPDDPDADDFSWKKFFHPDRDGGSDTFIWGFHAFDADPVRHTQKTWIAGNVGDIDIDGCVRIRTRDYPVSVVVVVVPPDPPDD

Sequence (660 aa):
MAHLPRERVTYARPFARSGLDFCGPILIRSGRRKVSPTKGYICVFVCMVTRAIHLELVSSLSTEDFLATLSRFMARRGQCTNLFSDNGSNFVGASRVLKTYFQQLRNSKQFNDFLTIQEIKWSFIPPSAPHFGGLWESAVKSAKKLLIRVTNGVLLTYDETTTLLCKIEASLNSRPLTQMSSDPADFNALTPGHFLVGGPLMLPPEPDVSDVPQNRLRRFKLMQSRVQVFWKTWSTEYLPQVQRRGKWTKMCRNVVIGDLAILKNENLPPMQWPLVRIIKVHPGMDNVVRAVTVRNSSGLEFKRPVVKLAIIPNEEDEDIEDIIAPQTSCMAHLPRERVTYARPFARSGLDFCGPILIRSGRRKVSPTKGYICVFVCMVTRAIHLELVSSLSTEDFLATLSRFMARRGQCTNLFSDNGSNFVGASRVLKTYFQQLRNSKQFNDFLTIQEIKWSFIPPSAPHFGGLWESAVKSAKKLLIRVTNGVLLTYDETTTLLCKIEASLNSRPLTQMSSDPADFNALTPGHFLVGGPLMLPPEPDVSDVPQNRLRRFKLMQSRVQVFWKTWSTEYLPQVQRRGKWTKMCRNVVIGDLAILKNENLPPMQWPLVRIIKVHPGMDNVVRAVTVRNSSGLEFKRPVVKLAIIPNEEDEDIEDIIAPQTSC

Secondary structure (DSSP, 8-state):
-----------PPTTSEEEEEEEEEEEEE-SSTTPPPEEEEEEEEEETTT--EEEEEES-SSHHHHHHHHHHHHHHH---SEEEE---HHHHHHHHHHHHHHHHHHT-HHHHHH--PPPPEEEE--TT---S-HHHHHHHHHHHHHHHHHHHTS-EEHHHHHHHHHHHHHHHHTS--EES-S-TT---EE-HHHHHHSS----------TTS-GGG--HHHHHHHHHHHHHHHHHHHHHHHHHHHHHHSS------TT-EEEETT--PPTT---EEEEEEEEE-TTS-EEEEEEE-TT--EEEEEGGGEEEPPPHHHHHHHHH-S-----/-----------PPTTSEEEEEEEEEEEEE-SSTTPPPEEEEEEEEEETTT--EEEEEES-SSHHHHHHHHHHHHHHH---SEEEE---HHHHHHHHHHHHHHHHHHT-HHHHHH--PPPPEEEE--TT---S-HHHHHHHHHHHHHHHHHHHTS-EEHHHHHHHHHHHHHHHHTS--EES-S-TT---EE-HHHHHHSS----------TTS-GGG--HHHHHHHHHHHHHHHHHHHHHHHHHHHHHHSS------TT-EEEETT--PPTT---EEEEEEEEE-TTS-EEEEEEE-TT--EEEEEGGGEEEPPPHHHHHHHHH-S-----

InterPro domains:
  IPR001584 Integrase, catalytic core [PS50994] (10-200)
  IPR012337 Ribonuclease H-like superfamily [SSF53098] (10-184)
  IPR036397 Ribonuclease H superfamily [G3DSA:3.30.420.10] (8-228)
  IPR040676 Domain of unknown function DUF5641 [PF18701] (219-311)

Nearest PDB structures (foldseek):
  4fw2-assembly1_B  TM=5.157E-01  e=3.425E-07  Rous sarcoma virus - Prague C
  6qbv-assembly2_D  TM=6.809E-01  e=1.880E-04  Human T-lymphotropic virus 2
  6qbv-assembly1_A  TM=6.321E-01  e=5.908E-05  Human T-lymphotropic virus 2
  6qbt-assembly1_A  TM=6.710E-01  e=1.328E-04  Human T-lymphotropic virus 2
  1a5v-assembly1_A  TM=6.490E-01  e=1.880E-04  Rous sarcoma virus (strain Schmidt-Ruppin)

Radius of gyration: 26.6 Å; Cα contacts (8 Å, |Δi|>4): 1157; chains: 2; bounding box: 71×93×60 Å

Organism: Acyrthosiphon pisum (NCBI:txid7029)

pLDDT: mean 78.8, std 18.06, range [19.98, 97.19]